Protein AF-0000000074704375 (afdb_homodimer)

Foldseek 3Di:
DPQDDKALDAPPDDAPEEAEEEEDFAPPQCLVLLQVLQCVRSVHFPPPCDDDPWDWGWTWIDHPNGIYIYTYTYAYDPPVPPPVRLVSQPPHQEYEYEGEQLAVVRVVCSPVPDLVVCCVSPVLHAYEYEHEPVVVLVVCVVCCVPDVDPSNVRGHDPVNSVVVCVVSVHPYYFYAYSVVGGRSSVSVRVRVVSSVVSVVVVVVVVVD/DPQDDKALDAPPDDAPEEAEEEEDFAPPQCLVLLQVLQCVRSVHFPPPVDDDPWDWGWTWIDHPNGIYIYTYTYAYDPPVPVPVRLVSQPPHQEYEYEGEQQDVVRVVCSPVPVLVVCCVSPVLHAYEYEHEPVVVLVVCVVCCVPDVDPSNVRGHDPVNSVVVCVVSVHPYYFYAYSVVGGRSSVSVNVRVVSSVVSVVVVVVVVVD

Secondary structure (DSSP, 8-state):
------B---TTS--SEEEEEEEEE-TTSSHHHHHHHHHHHTS--------TTS-EEEEEEEETTEEEEEEEE---S--SSTHHHHTT-TT-SEEEEEEETT-HHHHHHIIIIIIHHHHHH-TTS-EEEEEE-THHHHHHHHHHTTS--TTSTTSPPHHHHHHHHHHTT-SEEEE-BTTTTBSHHHHHHHHHHHHHHHHHHHHHHHH-/------B---TTS--SEEEEEEEEE-TTSSHHHHHHHHHHHTS--------TTS-EEEEEEEETTEEEEEEEE---S--SSTHHHHTT-TT-SEEEEEEETT-HHHHHHIIIIIIHHHHHH-TTS-EEEEEE-THHHHHHHHHHTTS--TTSTTSPPHHHHHHHHHHTT-SEEEE-BTTTTBSHHHHHHHHHHHHHHHHHHHHHHHH-

InterPro domains:
  IPR001806 Small GTPase [PF00071] (20-195)
  IPR001806 Small GTPase [PS51421] (14-208)
  IPR001806 Small GTPase [SM00174] (21-198)
  IPR003578 Small GTPase Rho [PTHR24072] (17-206)
  IPR005225 Small GTP-binding domain [TIGR00231] (18-176)
  IPR027417 P-loop containing nucleoside triphosphate hydrolase [G3DSA:3.40.50.300] (16-200)
  IPR027417 P-loop containing nucleoside triphosphate hydrolase [SSF52540] (18-189)

Structure (mmCIF, N/CA/C/O backbone):
data_AF-0000000074704375-model_v1
#
loop_
_entity.id
_entity.type
_entity.pdbx_description
1 polymer 'Ras-related C3 botulinum toxin substrate 1'
#
loop_
_atom_site.group_PDB
_atom_site.id
_atom_site.type_symbol
_atom_site.label_atom_id
_atom_site.label_alt_id
_atom_site.label_comp_id
_atom_site.label_asym_id
_atom_site.label_entity_id
_atom_site.label_seq_id
_atom_site.pdbx_PDB_ins_code
_atom_site.Cartn_x
_atom_site.Cartn_y
_atom_site.Cartn_z
_atom_site.occupancy
_atom_site.B_iso_or_equiv
_atom_site.auth_seq_id
_atom_site.auth_comp_id
_atom_site.auth_asym_id
_atom_site.auth_atom_id
_atom_site.pdbx_PDB_model_num
ATOM 1 N N . MET A 1 1 ? -14.031 -32.531 11.641 1 20.12 1 MET A N 1
ATOM 2 C CA . MET A 1 1 ? -12.68 -32.094 11.953 1 20.12 1 MET A CA 1
ATOM 3 C C . MET A 1 1 ? -12.398 -30.719 11.352 1 20.12 1 MET A C 1
ATOM 5 O O . MET A 1 1 ? -12.586 -30.516 10.148 1 20.12 1 MET A O 1
ATOM 9 N N . ALA A 1 2 ? -12.516 -29.594 12.188 1 25.62 2 ALA A N 1
ATOM 10 C CA . ALA A 1 2 ? -12.594 -28.203 11.773 1 25.62 2 ALA A CA 1
ATOM 11 C C . ALA A 1 2 ? -11.445 -27.844 10.836 1 25.62 2 ALA A C 1
ATOM 13 O O . ALA A 1 2 ? -10.273 -28.109 11.141 1 25.62 2 ALA A O 1
ATOM 14 N N . ASP A 1 3 ? -11.484 -27.797 9.602 1 30.31 3 ASP A N 1
ATOM 15 C CA . ASP A 1 3 ? -10.508 -27.406 8.586 1 30.31 3 ASP A CA 1
ATOM 16 C C . ASP A 1 3 ? -9.773 -26.125 8.984 1 30.31 3 ASP A C 1
ATOM 18 O O . ASP A 1 3 ? -10.406 -25.109 9.273 1 30.31 3 ASP A O 1
ATOM 22 N N . GLY A 1 4 ? -8.539 -26.234 9.492 1 36.44 4 GLY A N 1
ATOM 23 C CA . GLY A 1 4 ? -7.746 -25.266 10.227 1 36.44 4 GLY A CA 1
ATOM 24 C C . GLY A 1 4 ? -7.57 -23.953 9.469 1 36.44 4 GLY A C 1
ATOM 25 O O . GLY A 1 4 ? -7.297 -23.953 8.266 1 36.44 4 GLY A O 1
ATOM 26 N N . VAL A 1 5 ? -8.188 -23.062 9.852 1 44.31 5 VAL A N 1
ATOM 27 C CA . VAL A 1 5 ? -8.023 -21.719 9.336 1 44.31 5 VAL A CA 1
ATOM 28 C C . VAL A 1 5 ? -6.551 -21.328 9.359 1 44.31 5 VAL A C 1
ATOM 30 O O . VAL A 1 5 ? -5.863 -21.516 10.367 1 44.31 5 VAL A O 1
ATOM 33 N N . PRO A 1 6 ? -6 -21.266 8.086 1 51.53 6 PRO A N 1
ATOM 34 C CA . PRO A 1 6 ? -4.609 -20.812 8.062 1 51.53 6 PRO A CA 1
ATOM 35 C C . PRO A 1 6 ? -4.359 -19.641 9 1 51.53 6 PRO A C 1
ATOM 37 O O . PRO A 1 6 ? -5.164 -18.703 9.039 1 51.53 6 PRO A O 1
ATOM 40 N N . VAL A 1 7 ? -3.559 -19.891 10.031 1 53.28 7 VAL A N 1
ATOM 41 C CA . VAL A 1 7 ? -3.197 -18.828 10.961 1 53.28 7 VAL A CA 1
ATOM 42 C C . VAL A 1 7 ? -1.805 -18.297 10.617 1 53.28 7 VAL A C 1
ATOM 44 O O . VAL A 1 7 ? -0.931 -19.062 10.195 1 53.28 7 VAL A O 1
ATOM 47 N N . ILE A 1 8 ? -1.603 -17.047 10.477 1 54.84 8 ILE A N 1
ATOM 48 C CA . ILE A 1 8 ? -0.296 -16.438 10.266 1 54.84 8 ILE A CA 1
ATOM 49 C C . ILE A 1 8 ? 0.574 -16.641 11.508 1 54.84 8 ILE A C 1
ATOM 51 O O . ILE A 1 8 ? 0.182 -16.281 12.617 1 54.84 8 ILE A O 1
ATOM 55 N N . ALA A 1 9 ? 1.66 -17.547 11.438 1 55 9 ALA A N 1
ATOM 56 C CA . ALA A 1 9 ? 2.525 -17.969 12.531 1 55 9 ALA A CA 1
ATOM 57 C C . ALA A 1 9 ? 3.615 -16.938 12.797 1 55 9 ALA A C 1
ATOM 59 O O . ALA A 1 9 ? 3.957 -16.141 11.914 1 55 9 ALA A O 1
ATOM 60 N N . ASN A 1 10 ? 4.109 -16.844 14.094 1 54.28 10 ASN A N 1
ATOM 61 C CA . ASN A 1 10 ? 5.211 -15.992 14.523 1 54.28 10 ASN A CA 1
ATOM 62 C C . ASN A 1 10 ? 6.523 -16.391 13.852 1 54.28 10 ASN A C 1
ATOM 64 O O . ASN A 1 10 ? 6.742 -17.562 13.547 1 54.28 10 ASN A O 1
ATOM 68 N N . ASN A 1 11 ? 7.348 -15.391 13.406 1 53.53 11 ASN A N 1
ATOM 69 C CA . ASN A 1 11 ? 8.562 -15.539 12.617 1 53.53 11 ASN A CA 1
ATOM 70 C C . ASN A 1 11 ? 9.555 -16.5 13.289 1 53.53 11 ASN A C 1
ATOM 72 O O . ASN A 1 11 ? 10.344 -17.156 12.609 1 53.53 11 ASN A O 1
ATOM 76 N N . ASP A 1 12 ? 9.562 -16.531 14.625 1 51.03 12 ASP A N 1
ATOM 77 C CA . ASP A 1 12 ? 10.594 -17.344 15.266 1 51.03 12 ASP A CA 1
ATOM 78 C C . ASP A 1 12 ? 10.25 -18.828 15.203 1 51.03 12 ASP A C 1
ATOM 80 O O . ASP A 1 12 ? 10.945 -19.656 15.781 1 51.03 12 ASP A O 1
ATOM 84 N N . ALA A 1 13 ? 9.258 -19.109 14.523 1 54.91 13 ALA A N 1
ATOM 85 C CA . ALA A 1 13 ? 8.883 -20.516 14.602 1 54.91 13 ALA A CA 1
ATOM 86 C C . ALA A 1 13 ? 9.664 -21.344 13.586 1 54.91 13 ALA A C 1
ATOM 88 O O . ALA A 1 13 ? 10.055 -20.844 12.531 1 54.91 13 ALA A O 1
ATOM 89 N N . ASP A 1 14 ? 10.211 -22.359 13.93 1 69.31 14 ASP A N 1
ATOM 90 C CA . ASP A 1 14 ? 10.742 -23.375 13.023 1 69.31 14 ASP A CA 1
ATOM 91 C C . ASP A 1 14 ? 9.766 -23.641 11.875 1 69.31 14 ASP A C 1
ATOM 93 O O . ASP A 1 14 ? 8.562 -23.797 12.094 1 69.31 14 ASP A O 1
ATOM 97 N N . PHE A 1 15 ? 10.25 -23.219 10.594 1 77.19 15 PHE A N 1
ATOM 98 C CA . PHE A 1 15 ? 9.344 -23.422 9.469 1 77.19 15 PHE A CA 1
ATOM 99 C C . PHE A 1 15 ? 9.695 -24.703 8.719 1 77.19 15 PHE A C 1
ATOM 101 O O . PHE A 1 15 ? 10.828 -25.172 8.773 1 77.19 15 PHE A O 1
ATOM 108 N N . GLU A 1 16 ? 8.625 -25.297 8.18 1 77.5 16 GLU A N 1
ATOM 109 C CA . GLU A 1 16 ? 8.711 -26.531 7.406 1 77.5 16 GLU A CA 1
ATOM 110 C C . GLU A 1 16 ? 9.484 -26.312 6.109 1 77.5 16 GLU A C 1
ATOM 112 O O . GLU A 1 16 ? 10.344 -27.125 5.75 1 77.5 16 GLU A O 1
ATOM 117 N N . ARG A 1 17 ? 9.117 -25.297 5.371 1 88.81 17 ARG A N 1
ATOM 118 C CA . ARG A 1 17 ? 9.664 -25.031 4.047 1 88.81 17 ARG A CA 1
ATOM 119 C C . ARG A 1 17 ? 9.617 -23.547 3.73 1 88.81 17 ARG A C 1
ATOM 121 O O . ARG A 1 17 ? 8.711 -22.828 4.172 1 88.81 17 ARG A O 1
ATOM 128 N N . LYS A 1 18 ? 10.648 -23.156 3.002 1 91.19 18 LYS A N 1
ATOM 129 C CA . LYS A 1 18 ? 10.695 -21.797 2.471 1 91.19 18 LYS A CA 1
ATOM 130 C C . LYS A 1 18 ? 10.219 -21.766 1.021 1 91.19 18 LYS A C 1
ATOM 132 O O . LYS A 1 18 ? 10.594 -22.625 0.218 1 91.19 18 LYS A O 1
ATOM 137 N N . LEU A 1 19 ? 9.336 -20.875 0.794 1 95.25 19 LEU A N 1
ATOM 138 C CA . LEU A 1 19 ? 8.805 -20.75 -0.559 1 95.25 19 LEU A CA 1
ATOM 139 C C . LEU A 1 19 ? 9.023 -19.344 -1.101 1 95.25 19 LEU A C 1
ATOM 141 O O . LEU A 1 19 ? 8.828 -18.359 -0.381 1 95.25 19 LEU A O 1
ATOM 145 N N . LYS A 1 20 ? 9.453 -19.281 -2.32 1 94.56 20 LYS A N 1
ATOM 146 C CA . LYS A 1 20 ? 9.602 -18.016 -3.02 1 94.56 20 LYS A CA 1
ATOM 147 C C . LYS A 1 20 ? 8.352 -17.688 -3.826 1 94.56 20 LYS A C 1
ATOM 149 O O . LYS A 1 20 ? 7.965 -18.438 -4.719 1 94.56 20 LYS A O 1
ATOM 154 N N . CYS A 1 21 ? 7.727 -16.578 -3.496 1 96 21 CYS A N 1
ATOM 155 C CA . CYS A 1 21 ? 6.531 -16.109 -4.18 1 96 21 CYS A CA 1
ATOM 156 C C . CYS A 1 21 ? 6.793 -14.781 -4.887 1 96 21 CYS A C 1
ATOM 158 O O . CYS A 1 21 ? 7.148 -13.789 -4.242 1 96 21 CYS A O 1
ATOM 160 N N . VAL A 1 22 ? 6.594 -14.75 -6.203 1 95.44 22 VAL A N 1
ATOM 161 C CA . VAL A 1 22 ? 6.832 -13.531 -6.965 1 95.44 22 VAL A CA 1
ATOM 162 C C . VAL A 1 22 ? 5.5 -12.922 -7.402 1 95.44 22 VAL A C 1
ATOM 164 O O . VAL A 1 22 ? 4.676 -13.602 -8.016 1 95.44 22 VAL A O 1
ATOM 167 N N . PHE A 1 23 ? 5.289 -11.688 -7.016 1 95 23 PHE A N 1
ATOM 168 C CA . PHE A 1 23 ? 4.086 -10.953 -7.402 1 95 23 PHE A CA 1
ATOM 169 C C . PHE A 1 23 ? 4.324 -10.156 -8.68 1 95 23 PHE A C 1
ATOM 171 O O . PHE A 1 23 ? 5.258 -9.352 -8.75 1 95 23 PHE A O 1
ATOM 178 N N . LEU A 1 24 ? 3.406 -10.43 -9.664 1 94.88 24 LEU A N 1
ATOM 179 C CA . LEU A 1 24 ? 3.562 -9.859 -10.992 1 94.88 24 LEU A CA 1
ATOM 180 C C . LEU A 1 24 ? 2.25 -9.258 -11.484 1 94.88 24 LEU A C 1
ATOM 182 O O . LEU A 1 24 ? 1.171 -9.703 -11.094 1 94.88 24 LEU A O 1
ATOM 186 N N . GLY A 1 25 ? 2.414 -8.227 -12.391 1 95.25 25 GLY A N 1
ATOM 187 C CA . GLY A 1 25 ? 1.269 -7.543 -12.961 1 95.25 25 GLY A CA 1
ATOM 188 C C . GLY A 1 25 ? 1.562 -6.105 -13.336 1 95.25 25 GLY A C 1
ATOM 189 O O . GLY A 1 25 ? 2.668 -5.609 -13.109 1 95.25 25 GLY A O 1
ATOM 190 N N . ASP A 1 26 ? 0.569 -5.441 -13.852 1 92.06 26 ASP A N 1
ATOM 191 C CA . ASP A 1 26 ? 0.732 -4.059 -14.289 1 92.06 26 ASP A CA 1
ATOM 192 C C . ASP A 1 26 ? 1.05 -3.143 -13.109 1 92.06 26 ASP A C 1
ATOM 194 O O . ASP A 1 26 ? 0.762 -3.48 -11.961 1 92.06 26 ASP A O 1
ATOM 198 N N . SER A 1 27 ? 1.662 -1.992 -13.477 1 85.62 27 SER A N 1
ATOM 199 C CA . SER A 1 27 ? 1.858 -0.951 -12.477 1 85.62 27 SER A CA 1
ATOM 200 C C . SER A 1 27 ? 0.525 -0.438 -11.938 1 85.62 27 SER A C 1
ATOM 202 O O . SER A 1 27 ? -0.466 -0.395 -12.672 1 85.62 27 SER A O 1
ATOM 204 N N . ASN A 1 28 ? 0.502 -0.136 -10.656 1 83.5 28 ASN A N 1
ATOM 205 C CA . ASN A 1 28 ? -0.617 0.54 -10.008 1 83.5 28 ASN A CA 1
ATOM 206 C C . ASN A 1 28 ? -1.784 -0.414 -9.766 1 83.5 28 ASN A C 1
ATOM 208 O O . ASN A 1 28 ? -2.926 0.022 -9.609 1 83.5 28 ASN A O 1
ATOM 212 N N . THR A 1 29 ? -1.516 -1.732 -9.844 1 91.94 29 THR A N 1
ATOM 213 C CA . THR A 1 29 ? -2.578 -2.689 -9.555 1 91.94 29 THR A CA 1
ATOM 214 C C . THR A 1 29 ? -2.703 -2.922 -8.047 1 91.94 29 THR A C 1
ATOM 216 O O . THR A 1 29 ? -3.689 -3.494 -7.586 1 91.94 29 THR A O 1
ATOM 219 N N . GLY A 1 30 ? -1.672 -2.576 -7.305 1 90.62 30 GLY A N 1
ATOM 220 C CA . GLY A 1 30 ? -1.758 -2.699 -5.855 1 90.62 30 GLY A CA 1
ATOM 221 C C . GLY A 1 30 ? -0.859 -3.785 -5.297 1 90.62 30 GLY A C 1
ATOM 222 O O . GLY A 1 30 ? -1.024 -4.203 -4.148 1 90.62 30 GLY A O 1
ATOM 223 N N . LYS A 1 31 ? 0.147 -4.262 -6.023 1 91.19 31 LYS A N 1
ATOM 224 C CA . LYS A 1 31 ? 1.031 -5.336 -5.586 1 91.19 31 LYS A CA 1
ATOM 225 C C . LYS A 1 31 ? 1.782 -4.949 -4.316 1 91.19 31 LYS A C 1
ATOM 227 O O . LYS A 1 31 ? 1.766 -5.688 -3.33 1 91.19 31 LYS A O 1
ATOM 232 N N . THR A 1 32 ? 2.43 -3.787 -4.41 1 87.06 32 THR A N 1
ATOM 233 C CA . THR A 1 32 ? 3.248 -3.35 -3.285 1 87.06 32 THR A CA 1
ATOM 234 C C . THR A 1 32 ? 2.408 -3.246 -2.014 1 87.06 32 THR A C 1
ATOM 236 O O . THR A 1 32 ? 2.812 -3.732 -0.956 1 87.06 32 THR A O 1
ATOM 239 N N . CYS A 1 33 ? 1.231 -2.648 -2.162 1 89.06 33 CYS A N 1
ATOM 240 C CA . CYS A 1 33 ? 0.377 -2.471 -0.994 1 89.06 33 CYS A CA 1
ATOM 241 C C . CYS A 1 33 ? -0.088 -3.816 -0.448 1 89.06 33 CYS A C 1
ATOM 243 O O . CYS A 1 33 ? -0.14 -4.012 0.767 1 89.06 33 CYS A O 1
ATOM 245 N N . LEU A 1 34 ? -0.45 -4.668 -1.313 1 91.06 34 LEU A N 1
ATOM 246 C CA . LEU A 1 34 ? -0.862 -6.008 -0.907 1 91.06 34 LEU A CA 1
ATOM 247 C C . LEU A 1 34 ? 0.251 -6.707 -0.135 1 91.06 34 LEU A C 1
ATOM 249 O O . LEU A 1 34 ? 0.007 -7.285 0.927 1 91.06 34 LEU A O 1
ATOM 253 N N . LEU A 1 35 ? 1.463 -6.637 -0.626 1 88.81 35 LEU A N 1
ATOM 254 C CA . LEU A 1 35 ? 2.605 -7.281 0.01 1 88.81 35 LEU A CA 1
ATOM 255 C C . LEU A 1 35 ? 2.844 -6.715 1.404 1 88.81 35 LEU A C 1
ATOM 257 O O . LEU A 1 35 ? 3.07 -7.465 2.355 1 88.81 35 LEU A O 1
ATOM 261 N N . LEU A 1 36 ? 2.799 -5.434 1.484 1 82.62 36 LEU A N 1
ATOM 262 C CA . LEU A 1 36 ? 2.967 -4.801 2.787 1 82.62 36 LEU A CA 1
ATOM 263 C C . LEU A 1 36 ? 1.871 -5.242 3.752 1 82.62 36 LEU A C 1
ATOM 265 O O . LEU A 1 36 ? 2.139 -5.488 4.93 1 82.62 36 LEU A O 1
ATOM 269 N N . GLN A 1 37 ? 0.664 -5.348 3.232 1 84.62 37 GLN A N 1
ATOM 270 C CA . GLN A 1 37 ? -0.452 -5.797 4.059 1 84.62 37 GLN A CA 1
ATOM 271 C C . GLN A 1 37 ? -0.245 -7.23 4.531 1 84.62 37 GLN A C 1
ATOM 273 O O . GLN A 1 37 ? -0.578 -7.57 5.668 1 84.62 37 GLN A O 1
ATOM 278 N N . LEU A 1 38 ? 0.239 -8.008 3.684 1 83.56 38 LEU A N 1
ATOM 279 C CA . LEU A 1 38 ? 0.51 -9.398 4.031 1 83.56 38 LEU A CA 1
ATOM 280 C C . LEU A 1 38 ? 1.553 -9.484 5.141 1 83.56 38 LEU A C 1
ATOM 282 O O . LEU A 1 38 ? 1.435 -10.32 6.043 1 83.56 38 LEU A O 1
ATOM 286 N N . CYS A 1 39 ? 2.512 -8.68 5.082 1 75.25 39 CYS A N 1
ATOM 287 C CA . CYS A 1 39 ? 3.559 -8.656 6.098 1 75.25 39 CYS A CA 1
ATOM 288 C C . CYS A 1 39 ? 3.01 -8.172 7.434 1 75.25 39 CYS A C 1
ATOM 290 O O . CYS A 1 39 ? 3.383 -8.695 8.484 1 75.25 39 CYS A O 1
ATOM 292 N N . TYR A 1 40 ? 2.221 -7.203 7.266 1 70.94 40 TYR A N 1
ATOM 293 C CA . TYR A 1 40 ? 1.616 -6.652 8.477 1 70.94 40 TYR A CA 1
ATOM 294 C C . TYR A 1 40 ? 0.749 -7.691 9.172 1 70.94 40 TYR A C 1
ATOM 296 O O . TYR A 1 40 ? 0.749 -7.781 10.406 1 70.94 40 TYR A O 1
ATOM 304 N N . SER A 1 41 ? 0.005 -8.359 8.469 1 68.5 41 SER A N 1
ATOM 305 C CA . SER A 1 41 ? -0.935 -9.336 9.023 1 68.5 41 SER A CA 1
ATOM 306 C C . SER A 1 41 ? -0.206 -10.547 9.586 1 68.5 41 SER A C 1
ATOM 308 O O . SER A 1 41 ? -0.744 -11.258 10.438 1 68.5 41 SER A O 1
ATOM 310 N N . SER A 1 42 ? 0.977 -10.898 9.148 1 62.12 42 SER A N 1
ATOM 311 C CA . SER A 1 42 ? 1.712 -12.078 9.578 1 62.12 42 SER A CA 1
ATOM 312 C C . SER A 1 42 ? 2.506 -11.797 10.852 1 62.12 42 SER A C 1
ATOM 314 O O . SER A 1 42 ? 3.086 -12.711 11.438 1 62.12 42 SER A O 1
ATOM 316 N N . ASN A 1 43 ? 2.043 -10.922 11.812 1 52.12 43 ASN A N 1
ATOM 317 C CA . ASN A 1 43 ? 2.564 -10.539 13.117 1 52.12 43 ASN A CA 1
ATOM 318 C C . ASN A 1 43 ? 4.086 -10.609 13.164 1 52.12 43 ASN A C 1
ATOM 320 O O . ASN A 1 43 ? 4.695 -10.43 14.219 1 52.12 43 ASN A O 1
ATOM 324 N N . ASN A 1 44 ? 4.852 -11.297 12.266 1 46.22 44 ASN A N 1
ATOM 325 C CA . ASN A 1 44 ? 6.281 -11.508 12.453 1 46.22 44 ASN A CA 1
ATOM 326 C C . ASN A 1 44 ? 7.102 -10.758 11.406 1 46.22 44 ASN A C 1
ATOM 328 O O . ASN A 1 44 ? 7.586 -11.359 10.445 1 46.22 44 ASN A O 1
ATOM 332 N N . LEU A 1 45 ? 6.863 -9.484 11.5 1 45.75 45 LEU A N 1
ATOM 333 C CA . LEU A 1 45 ? 7.602 -8.734 10.492 1 45.75 45 LEU A CA 1
ATOM 334 C C . LEU A 1 45 ? 9.102 -8.789 10.758 1 45.75 45 LEU A C 1
ATOM 336 O O . LEU A 1 45 ? 9.562 -8.367 11.812 1 45.75 45 LEU A O 1
ATOM 340 N N . SER A 1 46 ? 9.758 -10.055 10.75 1 40.91 46 SER A N 1
ATOM 341 C CA . SER A 1 46 ? 11.203 -9.891 10.719 1 40.91 46 SER A CA 1
ATOM 342 C C . SER A 1 46 ? 11.688 -9.438 9.344 1 40.91 46 SER A C 1
ATOM 344 O O . SER A 1 46 ? 11.211 -9.938 8.32 1 40.91 46 SER A O 1
ATOM 346 N N . ARG A 1 47 ? 11.992 -8.125 9.32 1 40.66 47 ARG A N 1
ATOM 347 C CA . ARG A 1 47 ? 12.555 -7.613 8.07 1 40.66 47 ARG A CA 1
ATOM 348 C C . ARG A 1 47 ? 13.891 -8.273 7.762 1 40.66 47 ARG A C 1
ATOM 350 O O . ARG A 1 47 ? 14.75 -8.391 8.641 1 40.66 47 ARG A O 1
ATOM 357 N N . LYS A 1 48 ? 13.984 -9.383 7.098 1 38.22 48 LYS A N 1
ATOM 358 C CA . LYS A 1 48 ? 15.336 -9.484 6.559 1 38.22 48 LYS A CA 1
ATOM 359 C C . LYS A 1 48 ? 15.68 -8.273 5.691 1 38.22 48 LYS A C 1
ATOM 361 O O . LYS A 1 48 ? 14.898 -7.895 4.816 1 38.22 48 LYS A O 1
ATOM 366 N N . GLN A 1 49 ? 16.312 -7.367 6.363 1 36.56 49 GLN A N 1
ATOM 367 C CA . GLN A 1 49 ? 16.781 -6.207 5.613 1 36.56 49 GLN A CA 1
ATOM 368 C C . GLN A 1 49 ? 17.359 -6.621 4.262 1 36.56 49 GLN A C 1
ATOM 370 O O . GLN A 1 49 ? 18.406 -7.258 4.203 1 36.56 49 GLN A O 1
ATOM 375 N N . VAL A 1 50 ? 16.688 -7.242 3.371 1 34.88 50 VAL A N 1
ATOM 376 C CA . VAL A 1 50 ? 17.422 -7.305 2.109 1 34.88 50 VAL A CA 1
ATOM 377 C C . VAL A 1 50 ? 17.719 -5.891 1.615 1 34.88 50 VAL A C 1
ATOM 379 O O . VAL A 1 50 ? 17.016 -4.941 1.969 1 34.88 50 VAL A O 1
ATOM 382 N N . GLU A 1 51 ? 18.797 -5.598 0.997 1 35.84 51 GLU A N 1
ATOM 383 C CA . GLU A 1 51 ? 19.266 -4.324 0.469 1 35.84 51 GLU A CA 1
ATOM 384 C C . GLU A 1 51 ? 18.109 -3.494 -0.086 1 35.84 51 GLU A C 1
ATOM 386 O O . GLU A 1 51 ? 17.031 -4.023 -0.359 1 35.84 51 GLU A O 1
ATOM 391 N N . SER A 1 52 ? 18.266 -2.186 -0.402 1 38.25 52 SER A N 1
ATOM 392 C CA . SER A 1 52 ? 17.5 -0.996 -0.758 1 38.25 52 SER A CA 1
ATOM 393 C C . SER A 1 52 ? 16.328 -1.346 -1.673 1 38.25 52 SER A C 1
ATOM 395 O O . SER A 1 52 ? 15.266 -0.719 -1.604 1 38.25 52 SER A O 1
ATOM 397 N N . PHE A 1 53 ? 16.594 -1.905 -3.059 1 40.78 53 PHE A N 1
ATOM 398 C CA . PHE A 1 53 ? 15.859 -1.768 -4.312 1 40.78 53 PHE A CA 1
ATOM 399 C C . PHE A 1 53 ? 14.984 -2.99 -4.566 1 40.78 53 PHE A C 1
ATOM 401 O O . PHE A 1 53 ? 14.117 -2.969 -5.438 1 40.78 53 PHE A O 1
ATOM 408 N N . THR A 1 54 ? 15.367 -4.16 -4.066 1 53.06 54 THR A N 1
ATOM 409 C CA . THR A 1 54 ? 14.57 -5.32 -4.457 1 53.06 54 THR A CA 1
ATOM 410 C C . THR A 1 54 ? 13.695 -5.785 -3.303 1 53.06 54 THR A C 1
ATOM 412 O O . THR A 1 54 ? 14.195 -6.105 -2.223 1 53.06 54 THR A O 1
ATOM 415 N N . SER A 1 55 ? 12.477 -5.254 -3.152 1 63.38 55 SER A N 1
ATOM 416 C CA . SER A 1 55 ? 11.633 -5.336 -1.961 1 63.38 55 SER A CA 1
ATOM 417 C C . SER A 1 55 ? 11.039 -6.727 -1.804 1 63.38 55 SER A C 1
ATOM 419 O O . SER A 1 55 ? 10.391 -7.242 -2.723 1 63.38 55 SER A O 1
ATOM 421 N N . ALA A 1 56 ? 11.945 -7.688 -1.092 1 77.94 56 ALA A N 1
ATOM 422 C CA . ALA A 1 56 ? 11.258 -8.906 -0.667 1 77.94 56 ALA A CA 1
ATOM 423 C C . ALA A 1 56 ? 10.789 -8.789 0.782 1 77.94 56 ALA A C 1
ATOM 425 O O . ALA A 1 56 ? 11.43 -8.117 1.597 1 77.94 56 ALA A O 1
ATOM 426 N N . TYR A 1 57 ? 9.703 -9.43 0.972 1 78.44 57 TYR A N 1
ATOM 427 C CA . TYR A 1 57 ? 9.109 -9.469 2.303 1 78.44 57 TYR A CA 1
ATOM 428 C C . TYR A 1 57 ? 8.953 -10.906 2.789 1 78.44 57 TYR A C 1
ATOM 430 O O . TYR A 1 57 ? 8.828 -11.828 1.981 1 78.44 57 TYR A O 1
ATOM 438 N N . LEU A 1 58 ? 9.055 -11.039 4.082 1 79.06 58 LEU A N 1
ATOM 439 C CA . LEU A 1 58 ? 8.867 -12.375 4.648 1 79.06 58 LEU A CA 1
ATOM 440 C C . LEU A 1 58 ? 7.531 -12.469 5.383 1 79.06 58 LEU A C 1
ATOM 442 O O . LEU A 1 58 ? 7.133 -11.531 6.074 1 79.06 58 LEU A O 1
ATOM 446 N N . ALA A 1 59 ? 6.934 -13.625 5.203 1 83.31 59 ALA A N 1
ATOM 447 C CA . ALA A 1 59 ? 5.691 -13.938 5.914 1 83.31 59 ALA A CA 1
ATOM 448 C C . ALA A 1 59 ? 5.641 -15.406 6.305 1 83.31 59 ALA A C 1
ATOM 450 O O . ALA A 1 59 ? 6.066 -16.281 5.543 1 83.31 59 ALA A O 1
ATOM 451 N N . ASN A 1 60 ? 5.129 -15.648 7.504 1 83.75 60 ASN A N 1
ATOM 452 C CA . ASN A 1 60 ? 4.891 -17.016 7.945 1 83.75 60 ASN A CA 1
ATOM 453 C C . ASN A 1 60 ? 3.4 -17.344 7.992 1 83.75 60 ASN A C 1
ATOM 455 O O . ASN A 1 60 ? 2.594 -16.516 8.406 1 83.75 60 ASN A O 1
ATOM 459 N N . ILE A 1 61 ? 3.119 -18.594 7.559 1 86.5 61 ILE A N 1
ATOM 460 C CA . ILE A 1 61 ? 1.717 -19 7.586 1 86.5 61 ILE A CA 1
ATOM 461 C C . ILE A 1 61 ? 1.612 -20.469 7.949 1 86.5 61 ILE A C 1
ATOM 463 O O . ILE A 1 61 ? 2.484 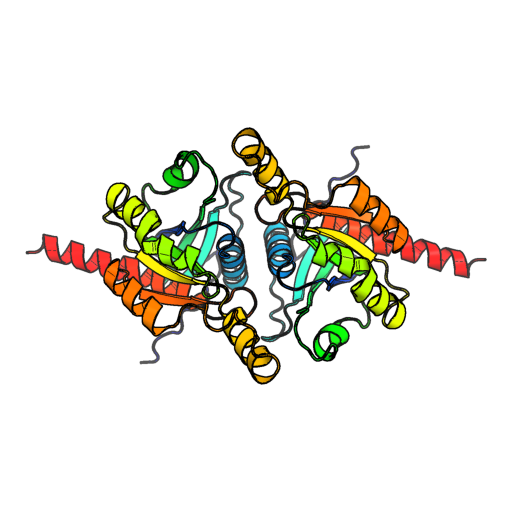-21.266 7.59 1 86.5 61 ILE A O 1
ATOM 467 N N . ASP A 1 62 ? 0.589 -20.734 8.641 1 86.94 62 ASP A N 1
ATOM 468 C CA . ASP A 1 62 ? 0.261 -22.109 8.969 1 86.94 62 ASP A CA 1
ATOM 469 C C . ASP A 1 62 ? -0.763 -22.688 7.992 1 86.94 62 ASP A C 1
ATOM 471 O O . ASP A 1 62 ? -1.863 -22.141 7.855 1 86.94 62 ASP A O 1
ATOM 475 N N . VAL A 1 63 ? -0.325 -23.703 7.301 1 88.88 63 VAL A N 1
ATOM 476 C CA . VAL A 1 63 ? -1.224 -24.422 6.398 1 88.88 63 VAL A CA 1
ATOM 477 C C . VAL A 1 63 ? -1.281 -25.891 6.793 1 88.88 63 VAL A C 1
ATOM 479 O O . VAL A 1 63 ? -0.299 -26.625 6.637 1 88.88 63 VAL A O 1
ATOM 482 N N . ASN A 1 64 ? -2.52 -26.328 7.254 1 87.69 64 ASN A N 1
ATOM 483 C CA . ASN A 1 64 ? -2.732 -27.719 7.656 1 87.69 64 ASN A CA 1
ATOM 484 C C . ASN A 1 64 ? -1.71 -28.156 8.695 1 87.69 64 ASN A C 1
ATOM 486 O O . ASN A 1 64 ? -1.104 -29.219 8.562 1 87.69 64 ASN A O 1
ATOM 490 N N . GLY A 1 65 ? -1.328 -27.266 9.625 1 85.94 65 GLY A N 1
ATOM 491 C CA . GLY A 1 65 ? -0.482 -27.594 10.758 1 85.94 65 GLY A CA 1
ATOM 492 C C . GLY A 1 65 ? 0.999 -27.438 10.469 1 85.94 65 GLY A C 1
ATOM 493 O O . GLY A 1 65 ? 1.839 -27.703 11.328 1 85.94 65 GLY A O 1
ATOM 494 N N . LYS A 1 66 ? 1.266 -27.109 9.297 1 90 66 LYS A N 1
ATOM 495 C CA . LYS A 1 66 ? 2.658 -26.891 8.906 1 90 66 LYS A CA 1
ATOM 496 C C . LYS A 1 66 ? 2.941 -25.422 8.664 1 90 66 LYS A C 1
ATOM 498 O O . LYS A 1 66 ? 2.141 -24.719 8.039 1 90 66 LYS A O 1
ATOM 503 N N . ILE A 1 67 ? 4.125 -24.984 9.148 1 87.88 67 ILE A N 1
ATOM 504 C CA . ILE A 1 67 ? 4.484 -23.578 9.008 1 87.88 67 ILE A CA 1
ATOM 505 C C . ILE A 1 67 ? 5.363 -23.375 7.773 1 87.88 67 ILE A C 1
ATOM 507 O O . ILE A 1 67 ? 6.367 -24.078 7.605 1 87.88 67 ILE A O 1
ATOM 511 N N . TYR A 1 68 ? 4.934 -22.516 6.984 1 90.75 68 TYR A N 1
ATOM 512 C CA . TYR A 1 68 ? 5.695 -22.156 5.793 1 90.75 68 TYR A CA 1
ATOM 513 C C . TYR A 1 68 ? 6.195 -20.719 5.879 1 90.75 68 TYR A C 1
ATOM 515 O O . TYR A 1 68 ? 5.465 -19.828 6.316 1 90.75 68 TYR A O 1
ATOM 523 N N . GLN A 1 69 ? 7.43 -20.5 5.539 1 88.62 69 GLN A N 1
ATOM 524 C CA . GLN A 1 69 ? 7.961 -19.141 5.391 1 88.62 69 GLN A CA 1
ATOM 525 C C . GLN A 1 69 ? 7.949 -18.703 3.928 1 88.62 69 GLN A C 1
ATOM 527 O O . GLN A 1 69 ? 8.547 -19.375 3.074 1 88.62 69 GLN A O 1
ATOM 532 N N . LEU A 1 70 ? 7.277 -17.6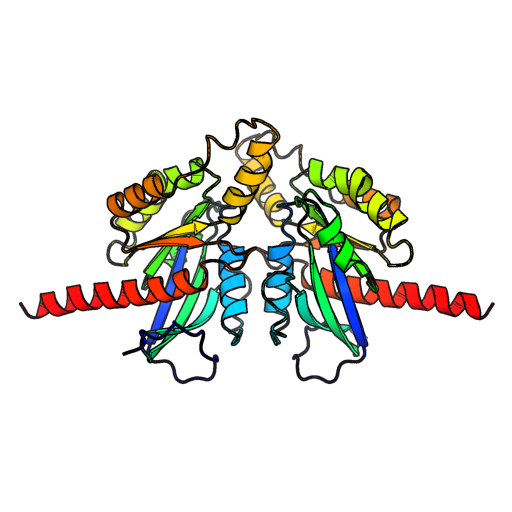72 3.734 1 90.5 70 LEU A N 1
ATOM 533 C CA . LEU A 1 70 ? 7.172 -17.172 2.369 1 90.5 70 LEU A CA 1
ATOM 534 C C . LEU A 1 70 ? 8.062 -15.953 2.168 1 90.5 70 LEU A C 1
ATOM 536 O O . LEU A 1 70 ? 8.062 -15.039 2.994 1 90.5 70 LEU A O 1
ATOM 540 N N . GLU A 1 71 ? 8.859 -16.031 1.187 1 89.5 71 GLU A N 1
ATOM 541 C CA . GLU A 1 71 ? 9.562 -14.867 0.68 1 89.5 71 GLU A CA 1
ATOM 542 C C . GLU A 1 71 ? 8.797 -14.203 -0.458 1 89.5 71 GLU A C 1
ATOM 544 O O . GLU A 1 71 ? 8.695 -14.766 -1.553 1 89.5 71 GLU A O 1
ATOM 549 N N . LEU A 1 72 ? 8.305 -13.047 -0.164 1 90.81 72 LEU A N 1
ATOM 550 C CA . LEU A 1 72 ? 7.414 -12.352 -1.088 1 90.81 72 LEU A CA 1
ATOM 551 C C . LEU A 1 72 ? 8.164 -11.289 -1.876 1 90.81 72 LEU A C 1
ATOM 553 O O . LEU A 1 72 ? 8.633 -10.297 -1.304 1 90.81 72 LEU A O 1
ATOM 557 N N . TRP A 1 73 ? 8.211 -11.508 -3.213 1 89.88 73 TRP A N 1
ATOM 558 C CA . TRP A 1 73 ? 8.984 -10.609 -4.07 1 89.88 73 TRP A CA 1
ATOM 559 C C . TRP A 1 73 ? 8.055 -9.688 -4.859 1 89.88 73 TRP A C 1
ATOM 561 O O . TRP A 1 73 ? 7.113 -10.148 -5.504 1 89.88 73 TRP A O 1
ATOM 571 N N . ASP A 1 74 ? 8.391 -8.445 -4.746 1 89.44 74 ASP A N 1
ATOM 572 C CA . ASP A 1 74 ? 7.664 -7.434 -5.512 1 89.44 74 ASP A CA 1
ATOM 573 C C . ASP A 1 74 ? 8.328 -7.188 -6.863 1 89.44 74 ASP A C 1
ATOM 575 O O . ASP A 1 74 ? 9.539 -7.352 -7.004 1 89.44 74 ASP A O 1
ATOM 579 N N . THR A 1 75 ? 7.496 -6.883 -7.891 1 87.94 75 THR A N 1
ATOM 580 C CA . THR A 1 75 ? 8.055 -6.539 -9.195 1 87.94 75 THR A CA 1
ATOM 581 C C . THR A 1 75 ? 7.48 -5.219 -9.695 1 87.94 75 THR A C 1
ATOM 583 O O . THR A 1 75 ? 6.328 -4.887 -9.406 1 87.94 75 THR A O 1
ATOM 586 N N . GLU A 1 76 ? 8.367 -4.387 -10.312 1 78.25 76 GLU A N 1
ATOM 587 C CA . GLU A 1 76 ? 7.918 -3.164 -10.969 1 78.25 76 GLU A CA 1
ATOM 588 C C . GLU A 1 76 ? 7.625 -3.406 -12.445 1 78.25 76 GLU A C 1
ATOM 590 O O . GLU A 1 76 ? 8.406 -4.066 -13.133 1 78.25 76 GLU A O 1
ATOM 595 N N . SER A 1 77 ? 6.379 -3.162 -12.867 1 63.38 77 SER A N 1
ATOM 596 C CA . SER A 1 77 ? 5.988 -3.443 -14.242 1 63.38 77 SER A CA 1
ATOM 597 C C . SER A 1 77 ? 6.691 -2.51 -15.219 1 63.38 77 SER A C 1
ATOM 599 O O . SER A 1 77 ? 6.891 -2.857 -16.391 1 63.38 77 SER A O 1
ATOM 601 N N . GLN A 1 78 ? 6.723 -1.199 -14.977 1 58.94 78 GLN A N 1
ATOM 602 C CA . GLN A 1 78 ? 7.043 -0.168 -15.953 1 58.94 78 GLN A CA 1
ATOM 603 C C . GLN A 1 78 ? 8.523 -0.195 -16.312 1 58.94 78 GLN A C 1
ATOM 605 O O . GLN A 1 78 ? 8.953 0.478 -17.25 1 58.94 78 GLN A O 1
ATOM 610 N N . ARG A 1 79 ? 9.266 -0.897 -15.5 1 50.25 79 ARG A N 1
ATOM 611 C CA . ARG A 1 79 ? 10.633 -0.654 -15.969 1 50.25 79 ARG A CA 1
ATOM 612 C C . ARG A 1 79 ? 10.875 -1.325 -17.312 1 50.25 79 ARG A C 1
ATOM 614 O O . ARG A 1 79 ? 10.406 -2.441 -17.547 1 50.25 79 ARG A O 1
ATOM 621 N N . GLU A 1 80 ? 10.969 -0.372 -18.312 1 47.22 80 GLU A N 1
ATOM 622 C CA . GLU A 1 80 ? 11.219 -0.729 -19.719 1 47.22 80 GLU A CA 1
ATOM 623 C C . GLU A 1 80 ? 11.953 -2.062 -19.812 1 47.22 80 GLU A C 1
ATOM 625 O O . GLU A 1 80 ? 11.695 -2.85 -20.734 1 47.22 80 GLU A O 1
ATOM 630 N N . LYS A 1 81 ? 13.102 -1.985 -19.156 1 49.84 81 LYS A N 1
ATOM 631 C CA . LYS A 1 81 ? 13.875 -3.174 -19.5 1 49.84 81 LYS A CA 1
ATOM 632 C C . LYS A 1 81 ? 13.477 -4.363 -18.625 1 49.84 81 LYS A C 1
ATOM 634 O O . LYS A 1 81 ? 13.602 -4.309 -17.406 1 49.84 81 LYS A O 1
ATOM 639 N N . GLY A 1 82 ? 12.25 -5.086 -19.031 1 57.59 82 GLY A N 1
ATOM 640 C CA . GLY A 1 82 ? 11.883 -6.426 -18.609 1 57.59 82 GLY A CA 1
ATOM 641 C C . GLY A 1 82 ? 12.961 -7.117 -17.797 1 57.59 82 GLY A C 1
ATOM 642 O O . GLY A 1 82 ? 12.664 -7.98 -16.969 1 57.59 82 GLY A O 1
ATOM 643 N N . THR A 1 83 ? 14.031 -6.469 -17.797 1 65.94 83 THR A N 1
ATOM 644 C CA . THR A 1 83 ? 15.203 -7.184 -17.297 1 65.94 83 THR A CA 1
ATOM 645 C C . THR A 1 83 ? 15.219 -7.188 -15.766 1 65.94 83 THR A C 1
ATOM 647 O O . THR A 1 83 ? 15.461 -8.227 -15.148 1 65.94 83 THR A O 1
ATOM 650 N N . SER A 1 84 ? 14.812 -6.051 -15.133 1 76.06 84 SER A N 1
ATOM 651 C CA . SER A 1 84 ? 14.922 -6.012 -13.68 1 76.06 84 SER A CA 1
ATOM 652 C C . SER A 1 84 ? 13.906 -6.934 -13.023 1 76.06 84 SER A C 1
ATOM 654 O O . SER A 1 84 ? 14.219 -7.629 -12.055 1 76.06 84 SER A O 1
ATOM 656 N N . ARG A 1 85 ? 12.773 -7.012 -13.586 1 84.5 85 ARG A N 1
ATOM 657 C CA . ARG A 1 85 ? 11.727 -7.863 -13.031 1 84.5 85 ARG A CA 1
ATOM 658 C C . ARG A 1 85 ? 12.039 -9.336 -13.258 1 84.5 85 ARG A C 1
ATOM 660 O O . ARG A 1 85 ? 11.852 -10.164 -12.367 1 84.5 85 ARG A O 1
ATOM 667 N N . GLN A 1 86 ? 12.609 -9.617 -14.43 1 88.75 86 GLN A N 1
ATOM 668 C CA . GLN A 1 86 ? 12.859 -11 -14.805 1 88.75 86 GLN A CA 1
ATOM 669 C C . GLN A 1 86 ? 13.977 -11.609 -13.969 1 88.75 86 GLN A C 1
ATOM 671 O O . GLN A 1 86 ? 14.086 -12.836 -13.859 1 88.75 86 GLN A O 1
ATOM 676 N N . THR A 1 87 ? 14.766 -10.719 -13.406 1 87.44 87 THR A N 1
ATOM 677 C CA . THR A 1 87 ? 15.852 -11.188 -12.555 1 87.44 87 THR A CA 1
ATOM 678 C C . THR A 1 87 ? 15.305 -11.836 -11.289 1 87.44 87 THR A C 1
ATOM 680 O O . THR A 1 87 ? 16.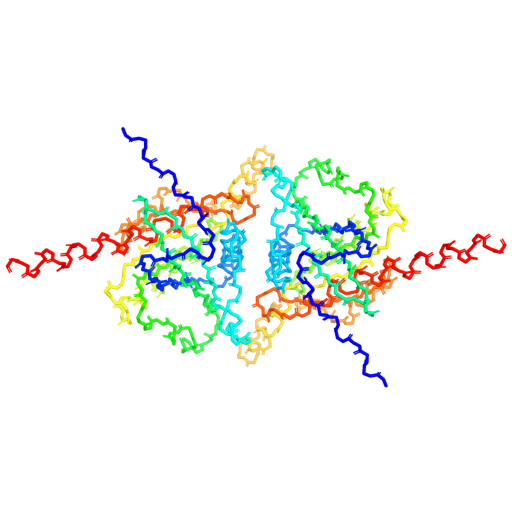016 -12.562 -10.594 1 87.44 87 THR A O 1
ATOM 683 N N . LYS A 1 88 ? 14.023 -11.727 -11.039 1 88.12 88 LYS A N 1
ATOM 684 C CA . LYS A 1 88 ? 13.414 -12.266 -9.828 1 88.12 88 LYS A CA 1
ATOM 685 C C . LYS A 1 88 ? 12.734 -13.602 -10.094 1 88.12 88 LYS A C 1
ATOM 687 O O . LYS A 1 88 ? 12.289 -14.273 -9.164 1 88.12 88 LYS A O 1
ATOM 692 N N . TYR A 1 89 ? 12.75 -14.078 -11.289 1 93.19 89 TYR A N 1
ATOM 693 C CA . TYR A 1 89 ? 11.953 -15.234 -11.672 1 93.19 89 TYR A CA 1
ATOM 694 C C . TYR A 1 89 ? 12.633 -16.531 -11.258 1 93.19 89 TYR A C 1
ATOM 696 O O . TYR A 1 89 ? 11.977 -17.469 -10.805 1 93.19 89 TYR A O 1
ATOM 704 N N . PRO A 1 90 ? 13.93 -16.594 -11.375 1 93.38 90 PRO A N 1
ATOM 705 C CA . PRO A 1 90 ? 14.57 -17.875 -11.102 1 93.38 90 PRO A CA 1
ATOM 706 C C . PRO A 1 90 ? 14.219 -18.438 -9.719 1 93.38 90 PRO A C 1
ATOM 708 O O . PRO A 1 90 ? 14.172 -17.672 -8.742 1 93.38 90 PRO A O 1
ATOM 711 N N . GLU A 1 91 ? 13.898 -19.703 -9.648 1 94.5 91 GLU A N 1
ATOM 712 C CA . GLU A 1 91 ? 13.648 -20.484 -8.445 1 94.5 91 GLU A CA 1
ATOM 713 C C . GLU A 1 91 ? 12.328 -20.078 -7.789 1 94.5 91 GLU A C 1
ATOM 715 O O . GLU A 1 91 ? 12.156 -20.25 -6.578 1 94.5 91 GLU A O 1
ATOM 720 N N . THR A 1 92 ? 11.484 -19.547 -8.555 1 96.69 92 THR A N 1
ATOM 721 C CA . THR A 1 92 ? 10.172 -19.172 -8.031 1 96.69 92 THR A CA 1
ATOM 722 C C . THR A 1 92 ? 9.305 -20.422 -7.836 1 96.69 92 THR A C 1
ATOM 724 O O . THR A 1 92 ? 9.211 -21.266 -8.727 1 96.69 92 THR A O 1
ATOM 727 N N . ASP A 1 93 ? 8.727 -20.484 -6.648 1 97.38 93 ASP A N 1
ATOM 728 C CA . ASP A 1 93 ? 7.852 -21.609 -6.359 1 97.38 93 ASP A CA 1
ATOM 729 C C . ASP A 1 93 ? 6.43 -21.359 -6.859 1 97.38 93 ASP A C 1
ATOM 731 O O . ASP A 1 93 ? 5.711 -22.281 -7.211 1 97.38 93 ASP A O 1
ATOM 735 N N . VAL A 1 94 ? 6.082 -20.094 -6.812 1 98.19 94 VAL A N 1
ATOM 736 C CA . VAL A 1 94 ? 4.738 -19.75 -7.266 1 98.19 94 VAL A CA 1
ATOM 737 C C . VAL A 1 94 ? 4.699 -18.297 -7.703 1 98.19 94 VAL A C 1
ATOM 739 O O . VAL A 1 94 ? 5.324 -17.438 -7.074 1 98.19 94 VAL A O 1
ATOM 742 N N . PHE A 1 95 ? 3.986 -18.016 -8.805 1 98.06 95 PHE A N 1
ATOM 743 C CA . PHE A 1 95 ? 3.74 -16.656 -9.266 1 98.06 95 PHE A CA 1
ATOM 744 C C . PHE A 1 95 ? 2.344 -16.188 -8.875 1 98.06 95 PHE A C 1
ATOM 746 O O . PHE A 1 95 ? 1.359 -16.891 -9.117 1 98.06 95 PHE A O 1
ATOM 753 N N . CYS A 1 96 ? 2.301 -15.078 -8.227 1 98.06 96 CYS A N 1
ATOM 754 C CA . CYS A 1 96 ? 1.044 -14.391 -7.949 1 98.06 96 CYS A CA 1
ATOM 755 C C . CYS A 1 96 ? 0.778 -13.305 -8.984 1 98.06 96 CYS A C 1
ATOM 757 O O . CYS A 1 96 ? 1.316 -12.203 -8.883 1 98.06 96 CYS A O 1
ATOM 759 N N . LEU A 1 97 ? 0 -13.641 -9.922 1 98.25 97 LEU A N 1
ATOM 760 C CA . LEU A 1 97 ? -0.305 -12.727 -11.016 1 98.25 97 LEU A CA 1
ATOM 761 C C . LEU A 1 97 ? -1.481 -11.82 -10.656 1 98.25 97 LEU A C 1
ATOM 763 O O . LEU A 1 97 ? -2.602 -12.305 -10.469 1 98.25 97 LEU A O 1
ATOM 767 N N . CYS A 1 98 ? -1.217 -10.523 -10.672 1 98.12 98 CYS A N 1
ATOM 768 C CA . CYS A 1 98 ? -2.193 -9.594 -10.109 1 98.12 98 CYS A CA 1
ATOM 769 C C . CYS A 1 98 ? -2.777 -8.703 -11.195 1 98.12 98 CYS A C 1
ATOM 771 O O . CYS A 1 98 ? -2.076 -8.312 -12.133 1 98.12 98 CYS A O 1
ATOM 773 N N . PHE A 1 99 ? -4.047 -8.367 -11.078 1 97.75 99 PHE A N 1
ATOM 774 C CA . PHE A 1 99 ? -4.738 -7.297 -11.789 1 97.75 99 PHE A CA 1
ATOM 775 C C . PHE A 1 99 ? -5.688 -6.559 -10.852 1 97.75 99 PHE A C 1
ATOM 777 O O . PHE A 1 99 ? -6.016 -7.051 -9.773 1 97.75 99 PHE A O 1
ATOM 784 N N . SER A 1 100 ? -6.02 -5.359 -11.211 1 95.56 100 SER A N 1
ATOM 785 C CA . SER A 1 100 ? -7.023 -4.625 -10.445 1 95.56 100 SER A CA 1
ATOM 786 C C . SER A 1 100 ? -8.43 -4.891 -10.977 1 95.56 100 SER A C 1
ATOM 788 O O . SER A 1 100 ? -8.672 -4.77 -12.18 1 95.56 100 SER A O 1
ATOM 790 N N . VAL A 1 101 ? -9.344 -5.156 -10.109 1 96.5 101 VAL A N 1
ATOM 791 C CA . VAL A 1 101 ? -10.711 -5.48 -10.516 1 96.5 101 VAL A CA 1
ATOM 792 C C . VAL A 1 101 ? -11.352 -4.266 -11.18 1 96.5 101 VAL A C 1
ATOM 794 O O . VAL A 1 101 ? -12.344 -4.398 -11.906 1 96.5 101 VAL A O 1
ATOM 797 N N . ALA A 1 102 ? -10.797 -3.086 -10.977 1 92.44 102 ALA A N 1
ATOM 798 C CA . ALA A 1 102 ? -11.359 -1.856 -11.523 1 92.44 102 ALA A CA 1
ATOM 799 C C . ALA A 1 102 ? -10.57 -1.38 -12.734 1 92.44 102 ALA A C 1
ATOM 801 O O . ALA A 1 102 ? -10.727 -0.238 -13.172 1 92.44 102 ALA A O 1
ATOM 802 N N . ASP A 1 103 ? -9.695 -2.209 -13.266 1 93.25 103 ASP A N 1
ATOM 803 C CA . ASP A 1 103 ? -8.844 -1.833 -14.391 1 93.25 103 ASP A CA 1
ATOM 804 C C . ASP A 1 103 ? -8.859 -2.912 -15.469 1 93.25 103 ASP A C 1
ATOM 806 O O . ASP A 1 103 ? -8.055 -3.848 -15.43 1 93.25 103 ASP A O 1
ATOM 810 N N . MET A 1 104 ? -9.633 -2.68 -16.469 1 95.5 104 MET A N 1
ATOM 811 C CA . MET A 1 104 ? -9.828 -3.66 -17.531 1 95.5 104 MET A CA 1
ATOM 812 C C . MET A 1 104 ? -8.539 -3.893 -18.312 1 95.5 104 MET A C 1
ATOM 814 O O . MET A 1 104 ? -8.289 -5 -18.781 1 95.5 104 MET A O 1
ATOM 818 N N . GLU A 1 105 ? -7.754 -2.896 -18.406 1 94.44 105 GLU A N 1
ATOM 819 C CA . GLU A 1 105 ? -6.492 -3.051 -19.125 1 94.44 105 GLU A CA 1
ATOM 820 C C . GLU A 1 105 ? -5.551 -3.996 -18.375 1 94.44 105 GLU A C 1
ATOM 822 O O . GLU A 1 105 ? -4.922 -4.859 -19 1 94.44 105 GLU A O 1
ATOM 827 N N . SER A 1 106 ? -5.445 -3.82 -17.109 1 95.62 106 SER A N 1
ATOM 828 C CA . SER A 1 106 ? -4.609 -4.727 -16.312 1 95.62 106 SER A CA 1
ATOM 829 C C . SER A 1 106 ? -5.121 -6.16 -16.406 1 95.62 106 SER A C 1
ATOM 831 O O . SER A 1 106 ? -4.336 -7.109 -16.375 1 95.62 106 SER A O 1
ATOM 833 N N . PHE A 1 107 ? -6.422 -6.273 -16.578 1 98.06 107 PHE A N 1
ATOM 834 C CA . PHE A 1 107 ? -7.047 -7.582 -16.703 1 98.06 107 PHE A CA 1
ATOM 835 C C . PHE A 1 107 ? -6.703 -8.227 -18.031 1 98.06 107 PHE A C 1
ATOM 837 O O . PHE A 1 107 ? -6.301 -9.391 -18.094 1 98.06 107 PHE A O 1
ATOM 844 N N . ARG A 1 108 ? -6.797 -7.488 -19 1 97.62 108 ARG A N 1
ATOM 845 C CA . ARG A 1 108 ? -6.469 -8 -20.328 1 97.62 108 ARG A CA 1
ATOM 846 C C . ARG A 1 108 ? -4.992 -8.375 -20.422 1 97.62 108 ARG A C 1
ATOM 848 O O . ARG A 1 108 ? -4.637 -9.367 -21.062 1 97.62 108 ARG A O 1
ATOM 855 N N . ASN A 1 109 ? -4.152 -7.688 -19.797 1 96.88 109 ASN A N 1
ATOM 856 C CA . ASN A 1 109 ? -2.711 -7.895 -19.844 1 96.88 109 ASN A CA 1
ATOM 857 C C . ASN A 1 109 ? -2.307 -9.18 -19.125 1 96.88 109 ASN A C 1
ATOM 859 O O . ASN A 1 109 ? -1.191 -9.672 -19.312 1 96.88 109 ASN A O 1
ATOM 863 N N . VAL A 1 110 ? -3.191 -9.68 -18.297 1 98.06 110 VAL A N 1
ATOM 864 C CA . VAL A 1 110 ? -2.924 -10.953 -17.641 1 98.06 110 VAL A CA 1
ATOM 865 C C . VAL A 1 110 ? -2.574 -12.008 -18.688 1 98.06 110 VAL A C 1
ATOM 867 O O . VAL A 1 110 ? -1.547 -12.68 -18.594 1 98.06 110 VAL A O 1
ATOM 870 N N . GLU A 1 111 ? -3.357 -12.062 -19.625 1 98.06 111 GLU A N 1
ATOM 871 C CA . GLU A 1 111 ? -3.137 -13.039 -20.688 1 98.06 111 GLU A CA 1
ATOM 872 C C . GLU A 1 111 ? -2.162 -12.516 -21.734 1 98.06 111 GLU A C 1
ATOM 874 O O . GLU A 1 111 ? -1.222 -13.211 -22.125 1 98.06 111 GLU A O 1
ATOM 879 N N . ARG A 1 112 ? -2.35 -11.281 -22.109 1 96.69 112 ARG A N 1
ATOM 880 C CA . ARG A 1 112 ? -1.665 -10.719 -23.266 1 96.69 112 ARG A CA 1
ATOM 881 C C . ARG A 1 112 ? -0.184 -10.492 -22.984 1 96.69 112 ARG A C 1
ATOM 883 O O . ARG A 1 112 ? 0.654 -10.602 -23.875 1 96.69 112 ARG A O 1
ATOM 890 N N . LYS A 1 113 ? 0.16 -10.227 -21.812 1 95.25 113 LYS A N 1
ATOM 891 C CA . LYS A 1 113 ? 1.517 -9.812 -21.469 1 95.25 113 LYS A CA 1
ATOM 892 C C . LYS A 1 113 ? 2.152 -10.766 -20.453 1 95.25 113 LYS A C 1
ATOM 894 O O . LYS A 1 113 ? 3.135 -11.438 -20.766 1 95.25 113 LYS A O 1
ATOM 899 N N . TRP A 1 114 ? 1.504 -10.93 -19.391 1 96.62 114 TRP A N 1
ATOM 900 C CA . TRP A 1 114 ? 2.174 -11.531 -18.25 1 96.62 114 TRP A CA 1
ATOM 901 C C . TRP A 1 114 ? 2.199 -13.055 -18.359 1 96.62 114 TRP A C 1
ATOM 903 O O . TRP A 1 114 ? 3.229 -13.68 -18.125 1 96.62 114 TRP A O 1
ATOM 913 N N . HIS A 1 115 ? 1.07 -13.625 -18.75 1 97.88 115 HIS A N 1
ATOM 914 C CA . HIS A 1 115 ? 1.043 -15.07 -18.906 1 97.88 115 HIS A CA 1
ATOM 915 C C . HIS A 1 115 ? 2.006 -15.523 -20 1 97.88 115 HIS A C 1
ATOM 917 O O . HIS A 1 115 ? 2.664 -16.562 -19.859 1 97.88 115 HIS A O 1
ATOM 923 N N . LYS A 1 116 ? 2.08 -14.781 -21.062 1 96.69 116 LYS A N 1
ATOM 924 C CA . LYS A 1 116 ? 3.012 -15.102 -22.141 1 96.69 116 LYS A CA 1
ATOM 925 C C . LYS A 1 116 ? 4.453 -15.086 -21.641 1 96.69 116 LYS A C 1
ATOM 927 O O . LYS A 1 116 ? 5.234 -15.984 -21.953 1 96.69 116 LYS A O 1
ATOM 932 N N . GLU A 1 117 ? 4.754 -14.078 -20.844 1 94.94 117 GLU A N 1
ATOM 933 C CA . GLU A 1 117 ? 6.098 -13.961 -20.281 1 94.94 117 GLU A CA 1
ATOM 934 C C . GLU A 1 117 ? 6.422 -15.133 -19.359 1 94.94 117 GLU A C 1
ATOM 936 O O . GLU A 1 117 ? 7.504 -15.711 -19.438 1 94.94 117 GLU A O 1
ATOM 941 N N . LEU A 1 118 ? 5.453 -15.547 -18.594 1 96.56 118 LEU A N 1
ATOM 942 C CA . LEU A 1 118 ? 5.672 -16.625 -17.641 1 96.56 118 LEU A CA 1
ATOM 943 C C . LEU A 1 118 ? 5.781 -17.969 -18.359 1 96.56 118 LEU A C 1
ATOM 945 O O . LEU A 1 118 ? 6.566 -18.828 -17.953 1 96.56 118 LEU A O 1
ATOM 949 N N . LYS A 1 119 ? 5.027 -18.125 -19.359 1 96.38 119 LYS A N 1
ATOM 950 C CA . LYS A 1 119 ? 5.09 -19.344 -20.156 1 96.38 119 LYS A CA 1
ATOM 951 C C . LYS A 1 119 ? 6.469 -19.516 -20.797 1 96.38 119 LYS A C 1
ATOM 953 O O . LYS A 1 119 ? 6.965 -20.641 -20.922 1 96.38 119 LYS A O 1
ATOM 958 N N . GLN A 1 120 ? 7.055 -18.422 -21.109 1 95.81 120 GLN A N 1
ATOM 959 C CA . GLN A 1 120 ? 8.352 -18.438 -21.781 1 95.81 120 GLN A CA 1
ATOM 960 C C . GLN A 1 120 ? 9.484 -18.594 -20.781 1 95.81 120 GLN A C 1
ATOM 962 O O . GLN A 1 120 ? 10.43 -19.344 -21 1 95.81 120 GLN A O 1
ATOM 967 N N . LEU A 1 121 ? 9.414 -17.906 -19.641 1 95 121 LEU A N 1
ATOM 968 C CA . LEU A 1 121 ? 10.578 -17.734 -18.781 1 95 121 LEU A CA 1
ATOM 969 C C . LEU A 1 121 ? 10.484 -18.656 -17.562 1 95 121 LEU A C 1
ATOM 971 O O . LEU A 1 121 ? 11.5 -18.984 -16.953 1 95 121 LEU A O 1
ATOM 975 N N . ALA A 1 122 ? 9.219 -19.078 -17.188 1 95.31 122 ALA A N 1
ATOM 976 C CA . ALA A 1 122 ? 9.031 -19.906 -15.992 1 95.31 122 ALA A CA 1
ATOM 977 C C . ALA A 1 122 ? 7.801 -20.797 -16.125 1 95.31 122 ALA A C 1
ATOM 979 O O . ALA A 1 122 ? 6.875 -20.719 -15.32 1 95.31 122 ALA A O 1
ATOM 980 N N . PRO A 1 123 ? 7.832 -21.719 -17.031 1 93.44 123 PRO A N 1
ATOM 981 C CA . PRO A 1 123 ? 6.652 -22.516 -17.359 1 93.44 123 PRO A CA 1
ATOM 982 C C . PRO A 1 123 ? 6.301 -23.531 -16.281 1 93.44 123 PRO A C 1
ATOM 984 O O . PRO A 1 123 ? 5.168 -24.016 -16.219 1 93.44 123 PRO A O 1
ATOM 987 N N . LYS A 1 124 ? 7.129 -23.844 -15.367 1 93.75 124 LYS A N 1
ATOM 988 C CA . LYS A 1 124 ? 6.918 -24.922 -14.422 1 93.75 124 LYS A CA 1
ATOM 989 C C . LYS A 1 124 ? 6.246 -24.422 -13.148 1 93.75 124 LYS A C 1
ATOM 991 O O . LYS A 1 124 ? 5.555 -25.172 -12.461 1 93.75 124 LYS A O 1
ATOM 996 N N . ALA A 1 125 ? 6.504 -23.219 -12.828 1 96.19 125 ALA A N 1
ATOM 997 C CA . ALA A 1 125 ? 5.969 -22.672 -11.578 1 96.19 125 ALA A CA 1
ATOM 998 C C . ALA A 1 125 ? 4.469 -22.422 -11.688 1 96.19 125 ALA A C 1
ATOM 1000 O O . ALA A 1 125 ? 4 -21.875 -12.688 1 96.19 125 ALA A O 1
ATOM 1001 N N . PRO A 1 126 ? 3.734 -22.828 -10.695 1 97.88 126 PRO A N 1
ATOM 1002 C CA . PRO A 1 126 ? 2.291 -22.594 -10.719 1 97.88 126 PRO A CA 1
ATOM 1003 C C . PRO A 1 126 ? 1.943 -21.109 -10.594 1 97.88 126 PRO A C 1
ATOM 1005 O O . PRO A 1 126 ? 2.766 -20.312 -10.125 1 97.88 126 PRO A O 1
ATOM 1008 N N . ILE A 1 127 ? 0.732 -20.797 -11.055 1 98.25 127 ILE A N 1
ATOM 1009 C CA . ILE A 1 127 ? 0.245 -19.422 -11.039 1 98.25 127 ILE A CA 1
ATOM 1010 C C . ILE A 1 127 ? -1.012 -19.328 -10.18 1 98.25 127 ILE A C 1
ATOM 1012 O O . ILE A 1 127 ? -1.887 -20.188 -10.25 1 98.25 127 ILE A O 1
ATOM 1016 N N . VAL A 1 128 ? -1.051 -18.391 -9.305 1 98.5 128 VAL A N 1
ATOM 1017 C CA . VAL A 1 128 ? -2.27 -17.953 -8.625 1 98.5 128 VAL A CA 1
ATOM 1018 C C . VAL A 1 128 ? -2.701 -16.594 -9.156 1 98.5 128 VAL A C 1
ATOM 1020 O O . VAL A 1 128 ? -1.904 -15.648 -9.18 1 98.5 128 VAL A O 1
ATOM 1023 N N . LEU A 1 129 ? -3.953 -16.484 -9.648 1 98.81 129 LEU A N 1
ATOM 1024 C CA . LEU A 1 129 ? -4.473 -15.227 -10.164 1 98.81 129 LEU A CA 1
ATOM 1025 C C . LEU A 1 129 ? -5.129 -14.414 -9.047 1 98.81 129 LEU A C 1
ATOM 1027 O O . LEU A 1 129 ? -5.938 -14.945 -8.281 1 98.81 129 LEU A O 1
ATOM 1031 N N . ILE A 1 130 ? -4.758 -13.148 -8.945 1 98.69 130 ILE A N 1
ATOM 1032 C CA . ILE A 1 130 ? -5.219 -12.328 -7.828 1 98.69 130 ILE A CA 1
ATOM 1033 C C . ILE A 1 130 ? -5.875 -11.055 -8.367 1 98.69 130 ILE A C 1
ATOM 1035 O O . ILE A 1 130 ? -5.242 -10.281 -9.078 1 98.69 130 ILE A O 1
ATOM 1039 N N . GLY A 1 131 ? -7.156 -10.867 -8.055 1 98.25 131 GLY A N 1
ATOM 1040 C CA . GLY A 1 131 ? -7.824 -9.594 -8.258 1 98.25 131 GLY A CA 1
ATOM 1041 C C . GLY A 1 131 ? -7.703 -8.664 -7.066 1 98.25 131 GLY A C 1
ATOM 1042 O O . GLY A 1 131 ? -8.234 -8.945 -5.992 1 98.25 131 GLY A O 1
ATOM 1043 N N . THR A 1 132 ? -7.043 -7.527 -7.285 1 96.81 132 THR A N 1
ATOM 1044 C CA . THR A 1 132 ? -6.777 -6.605 -6.188 1 96.81 132 THR A CA 1
ATOM 1045 C C . THR A 1 132 ? -7.789 -5.461 -6.184 1 96.81 132 THR A C 1
ATOM 1047 O O . THR A 1 132 ? -8.586 -5.332 -7.113 1 96.81 132 THR A O 1
ATOM 1050 N N . LYS A 1 133 ? -7.805 -4.676 -5.074 1 92.31 133 LYS A N 1
ATOM 1051 C CA . LYS A 1 133 ? -8.617 -3.479 -4.879 1 92.31 133 LYS A CA 1
ATOM 1052 C C . LYS A 1 133 ? -10.102 -3.807 -4.93 1 92.31 133 LYS A C 1
ATOM 1054 O O . LYS A 1 133 ? -10.883 -3.088 -5.559 1 92.31 133 LYS A O 1
ATOM 1059 N N . LEU A 1 134 ? -10.414 -4.938 -4.34 1 93.44 134 LEU A N 1
ATOM 1060 C CA . LEU A 1 134 ? -11.789 -5.434 -4.316 1 93.44 134 LEU A CA 1
ATOM 1061 C C . LEU A 1 134 ? -12.727 -4.414 -3.684 1 93.44 134 LEU A C 1
ATOM 1063 O O . LEU A 1 134 ? -13.922 -4.398 -3.979 1 93.44 134 LEU A O 1
ATOM 1067 N N . ASP A 1 135 ? -12.219 -3.516 -2.879 1 87.12 135 ASP A N 1
ATOM 1068 C CA . ASP A 1 135 ? -13.016 -2.506 -2.186 1 87.12 135 ASP A CA 1
ATOM 1069 C C . ASP A 1 135 ? -13.68 -1.558 -3.178 1 87.12 135 ASP A C 1
ATOM 1071 O O . ASP A 1 135 ? -14.727 -0.974 -2.877 1 87.12 135 ASP A O 1
ATOM 1075 N N . LEU A 1 136 ? -13.086 -1.451 -4.305 1 87.19 136 LEU A N 1
ATOM 1076 C CA . LEU A 1 136 ? -13.625 -0.537 -5.305 1 87.19 136 LEU A CA 1
ATOM 1077 C C . LEU A 1 136 ? -14.953 -1.051 -5.852 1 87.19 136 LEU A C 1
ATOM 1079 O O . LEU A 1 136 ? -15.781 -0.267 -6.32 1 87.19 136 LEU A O 1
ATOM 1083 N N . ARG A 1 137 ? -15.109 -2.355 -5.82 1 86.38 137 ARG A N 1
ATOM 1084 C CA . ARG A 1 137 ? -16.391 -2.912 -6.234 1 86.38 137 ARG A CA 1
ATOM 1085 C C . ARG A 1 137 ? -17.516 -2.488 -5.281 1 86.38 137 ARG A C 1
ATOM 1087 O O . ARG A 1 137 ? -18.609 -2.143 -5.719 1 86.38 137 ARG A O 1
ATOM 1094 N N . ASP A 1 138 ? -17.203 -2.533 -4.027 1 80.69 138 ASP A N 1
ATOM 1095 C CA . ASP A 1 138 ? -18.172 -2.109 -3.014 1 80.69 138 ASP A CA 1
ATOM 1096 C C . ASP A 1 138 ? -18.484 -0.621 -3.148 1 80.69 138 ASP A C 1
ATOM 1098 O O . ASP A 1 138 ? -19.625 -0.208 -2.971 1 80.69 138 ASP A O 1
ATOM 1102 N N . GLU A 1 139 ? -17.516 0.066 -3.406 1 76.19 139 GLU A N 1
ATOM 1103 C CA . GLU A 1 139 ? -17.688 1.506 -3.564 1 76.19 139 GLU A CA 1
ATOM 1104 C C . GLU A 1 139 ? -18.578 1.821 -4.766 1 76.19 139 GLU A C 1
ATOM 1106 O O . GLU A 1 139 ? -19.391 2.744 -4.719 1 76.19 139 GLU A O 1
ATOM 1111 N N . PHE A 1 140 ? -18.328 1.128 -5.738 1 76.75 140 PHE A N 1
ATOM 1112 C CA . PHE A 1 140 ? -19.141 1.317 -6.941 1 76.75 140 PHE A CA 1
ATOM 1113 C C . PHE A 1 140 ? -20.594 0.966 -6.688 1 76.75 140 PHE A C 1
ATOM 1115 O O . PHE A 1 140 ? -21.5 1.656 -7.164 1 76.75 140 PHE A O 1
ATOM 1122 N N . LYS A 1 141 ? -20.797 -0.06 -6.023 1 74.31 141 LYS A N 1
ATOM 1123 C CA . LYS A 1 141 ? -22.172 -0.465 -5.703 1 74.31 141 LYS A CA 1
ATOM 1124 C C . LYS A 1 141 ? -22.891 0.609 -4.891 1 74.31 141 LYS A C 1
ATOM 1126 O O . LYS A 1 141 ? -24.078 0.853 -5.086 1 74.31 141 LYS A O 1
ATOM 1131 N N . LYS A 1 142 ? -22.188 1.217 -4.078 1 66.81 142 LYS A N 1
ATOM 1132 C CA . LYS A 1 142 ? -22.75 2.258 -3.229 1 66.81 142 LYS A CA 1
ATOM 1133 C C . LYS A 1 142 ? -23.031 3.531 -4.027 1 66.81 142 LYS A C 1
ATOM 1135 O O . LYS A 1 142 ? -24.031 4.207 -3.807 1 66.81 142 LYS A O 1
ATOM 1140 N N . ARG A 1 143 ? -22.062 3.84 -4.891 1 60.62 143 ARG A N 1
ATOM 1141 C CA . ARG A 1 143 ? -22.219 5.031 -5.715 1 60.62 143 ARG A CA 1
ATOM 1142 C C . ARG A 1 143 ? -23.312 4.832 -6.754 1 60.62 143 ARG A C 1
ATOM 1144 O O . ARG A 1 143 ? -24.016 5.781 -7.113 1 60.62 143 ARG A O 1
ATOM 1151 N N . GLY A 1 144 ? -23.188 3.717 -7.648 1 56.16 144 GLY A N 1
ATOM 1152 C CA . GLY A 1 144 ? -24.203 3.467 -8.656 1 56.16 144 GLY A CA 1
ATOM 1153 C C . GLY A 1 144 ? -25.625 3.562 -8.109 1 56.16 144 GLY A C 1
ATOM 1154 O O . GLY A 1 144 ? -26.578 3.736 -8.875 1 56.16 144 GLY A O 1
ATOM 1155 N N . LYS A 1 145 ? -25.922 3.207 -6.789 1 48.19 145 LYS A N 1
ATOM 1156 C CA . LYS A 1 145 ? -27.281 3.551 -6.371 1 48.19 145 LYS A CA 1
ATOM 1157 C C . LYS A 1 145 ? -27.547 5.043 -6.543 1 48.19 145 LYS A C 1
ATOM 1159 O O . LYS A 1 145 ? -28.688 5.465 -6.703 1 48.19 145 LYS A O 1
ATOM 1164 N N . CYS A 1 146 ? -26.688 5.891 -6.34 1 42.47 146 CYS A N 1
ATOM 1165 C CA . CYS A 1 146 ? -27.031 7.293 -6.551 1 42.47 146 CYS A CA 1
ATOM 1166 C C . CYS A 1 146 ? -26.75 7.707 -7.992 1 42.47 146 CYS A C 1
ATOM 1168 O O . CYS A 1 146 ? -27.516 8.469 -8.578 1 42.47 146 CYS A O 1
ATOM 1170 N N . GLU A 1 147 ? -25.453 7.93 -8.578 1 38.47 147 GLU A N 1
ATOM 1171 C CA . GLU A 1 147 ? -25.188 8.445 -9.922 1 38.47 147 GLU A CA 1
ATOM 1172 C C . GLU A 1 147 ? -24.766 7.32 -10.867 1 38.47 147 GLU A C 1
ATOM 1174 O O . GLU A 1 147 ? -24.047 6.398 -10.469 1 38.47 147 GLU A O 1
ATOM 1179 N N . ALA A 1 148 ? -25.516 6.969 -12.008 1 39.31 148 ALA A N 1
ATOM 1180 C CA . ALA A 1 148 ? -25.266 6.129 -13.18 1 39.31 148 ALA A CA 1
ATOM 1181 C C . ALA A 1 148 ? -23.797 6.203 -13.602 1 39.31 148 ALA A C 1
ATOM 1183 O O . ALA A 1 148 ? -23.438 7.004 -14.469 1 39.31 148 ALA A O 1
ATOM 1184 N N . SER A 1 149 ? -22.859 6.371 -12.922 1 41.44 149 SER A N 1
ATOM 1185 C CA . SER A 1 149 ? -21.547 6.676 -13.461 1 41.44 149 SER A CA 1
ATOM 1186 C C . SER A 1 149 ? -21 5.52 -14.305 1 41.44 149 SER A C 1
ATOM 1188 O O . SER A 1 149 ? -21.219 4.355 -13.961 1 41.44 149 SER A O 1
ATOM 1190 N N . ARG A 1 150 ? -20.609 5.711 -15.492 1 40.97 150 ARG A N 1
ATOM 1191 C CA . ARG A 1 150 ? -20.078 4.973 -16.625 1 40.97 150 ARG A CA 1
ATOM 1192 C C . ARG A 1 150 ? -18.984 3.996 -16.188 1 40.97 150 ARG A C 1
ATOM 1194 O O . ARG A 1 150 ? -18.625 3.088 -16.938 1 40.97 150 ARG A O 1
ATOM 1201 N N . HIS A 1 151 ? -18.406 4.098 -14.953 1 46.78 151 HIS A N 1
ATOM 1202 C CA . HIS A 1 151 ? -17.234 3.318 -14.57 1 46.78 151 HIS A CA 1
ATOM 1203 C C . HIS A 1 151 ? -17.641 1.944 -14.039 1 46.78 151 HIS A C 1
ATOM 1205 O O . HIS A 1 151 ? -16.781 1.095 -13.797 1 46.78 151 HIS A O 1
ATOM 1211 N N . GLY A 1 152 ? -18.875 1.718 -13.641 1 50.06 152 GLY A N 1
ATOM 1212 C CA . GLY A 1 152 ? -19.375 0.426 -13.195 1 50.06 152 GLY A CA 1
ATOM 1213 C C . GLY A 1 152 ? -19.234 -0.663 -14.242 1 50.06 152 GLY A C 1
ATOM 1214 O O . GLY A 1 152 ? -18.938 -1.813 -13.914 1 50.06 152 GLY A O 1
ATOM 1215 N N . ALA A 1 153 ? -19.703 -0.312 -15.43 1 53.41 153 ALA A N 1
ATOM 1216 C CA . ALA A 1 153 ? -19.656 -1.228 -16.562 1 53.41 153 ALA A CA 1
ATOM 1217 C C . ALA A 1 153 ? -18.219 -1.66 -16.875 1 53.41 153 ALA A C 1
ATOM 1219 O O . ALA A 1 153 ? -18 -2.695 -17.5 1 53.41 153 ALA A O 1
ATOM 1220 N N . ASP A 1 154 ? -17.281 -1.046 -16.141 1 73.81 154 ASP A N 1
ATOM 1221 C CA . ASP A 1 154 ? -15.914 -1.29 -16.609 1 73.81 154 ASP A CA 1
ATOM 1222 C C . ASP A 1 154 ? -15.094 -2.035 -15.57 1 73.81 154 ASP A C 1
ATOM 1224 O O . ASP A 1 154 ? -13.859 -1.994 -15.602 1 73.81 154 ASP A O 1
ATOM 1228 N N . MET A 1 155 ? -15.945 -2.793 -14.648 1 90.19 155 MET A N 1
ATOM 1229 C CA . MET A 1 155 ? -15.188 -3.57 -13.672 1 90.19 155 MET A CA 1
ATOM 1230 C C . MET A 1 155 ? -15.18 -5.051 -14.039 1 90.19 155 MET A C 1
ATOM 1232 O O . MET A 1 155 ? -16.156 -5.559 -14.586 1 90.19 155 MET A O 1
ATOM 1236 N N . VAL A 1 156 ? -14.117 -5.719 -13.766 1 96.12 156 VAL A N 1
ATOM 1237 C CA . VAL A 1 156 ? -13.977 -7.141 -14.055 1 96.12 156 VAL A CA 1
ATOM 1238 C C . VAL A 1 156 ? -14.859 -7.953 -13.117 1 96.12 156 VAL A C 1
ATOM 1240 O O . VAL A 1 156 ? -14.773 -7.812 -11.891 1 96.12 156 VAL A O 1
ATOM 1243 N N . THR A 1 157 ? -15.695 -8.781 -13.641 1 95.19 157 THR A N 1
ATOM 1244 C CA . THR A 1 157 ? -16.578 -9.602 -12.812 1 95.19 157 THR A CA 1
ATOM 1245 C C . THR A 1 157 ? -15.828 -10.836 -12.297 1 95.19 157 THR A C 1
ATOM 1247 O O . THR A 1 157 ? -14.812 -11.234 -12.875 1 95.19 157 THR A O 1
ATOM 1250 N N . HIS A 1 158 ? -16.453 -11.383 -11.242 1 96.12 158 HIS A N 1
ATOM 1251 C CA . HIS A 1 158 ? -15.883 -12.609 -10.695 1 96.12 158 HIS A CA 1
ATOM 1252 C C . HIS A 1 158 ? -15.883 -13.727 -11.727 1 96.12 158 HIS A C 1
ATOM 1254 O O . HIS A 1 158 ? -14.906 -14.477 -11.836 1 96.12 158 HIS A O 1
ATOM 1260 N N . LYS A 1 159 ? -16.906 -13.828 -12.469 1 96.88 159 LYS A N 1
ATOM 1261 C CA . LYS A 1 159 ? -17.047 -14.852 -13.5 1 96.88 159 LYS A CA 1
ATOM 1262 C C . LYS A 1 159 ? -15.992 -14.703 -14.586 1 96.88 159 LYS A C 1
ATOM 1264 O O . LYS A 1 159 ? -15.367 -15.688 -14.992 1 96.88 159 LYS A O 1
ATOM 1269 N N . GLU A 1 160 ? -15.789 -13.523 -15.062 1 97.25 160 GLU A N 1
ATOM 1270 C CA . GLU A 1 160 ? -14.781 -13.242 -16.078 1 97.25 160 GLU A CA 1
ATOM 1271 C C . GLU A 1 160 ? -13.383 -13.609 -15.578 1 97.25 160 GLU A C 1
ATOM 1273 O O . GLU A 1 160 ? -12.586 -14.18 -16.312 1 97.25 160 GLU A O 1
ATOM 1278 N N . ALA A 1 161 ? -13.172 -13.305 -14.367 1 98.31 161 ALA A N 1
ATOM 1279 C CA . ALA A 1 161 ? -11.859 -13.578 -13.789 1 98.31 161 ALA A CA 1
ATOM 1280 C C . ALA A 1 161 ? -11.617 -15.078 -13.648 1 98.31 161 ALA A C 1
ATOM 1282 O O . ALA A 1 161 ? -10.508 -15.562 -13.883 1 98.31 161 ALA A O 1
ATOM 1283 N N . LYS A 1 162 ? -12.617 -15.781 -13.266 1 98.12 162 LYS A N 1
ATOM 1284 C CA . LYS A 1 162 ? -12.508 -17.234 -13.172 1 98.12 162 LYS A CA 1
ATOM 1285 C C . LYS A 1 162 ? -12.242 -17.859 -14.539 1 98.12 162 LYS A C 1
ATOM 1287 O O . LYS A 1 162 ? -11.469 -18.797 -14.656 1 98.12 162 LYS A O 1
ATOM 1292 N N . LYS A 1 163 ? -12.898 -17.328 -15.508 1 98.38 163 LYS A N 1
ATOM 1293 C CA . LYS A 1 163 ? -12.648 -17.781 -16.875 1 98.38 163 LYS A CA 1
ATOM 1294 C C . LYS A 1 163 ? -11.195 -17.531 -17.281 1 98.38 163 LYS A C 1
ATOM 1296 O O . LYS A 1 163 ? -10.57 -18.406 -17.891 1 98.38 163 LYS A O 1
ATOM 1301 N N . MET A 1 164 ? -10.688 -16.375 -16.938 1 98.69 164 MET A N 1
ATOM 1302 C CA . MET A 1 164 ? -9.297 -16.047 -17.219 1 98.69 164 MET A CA 1
ATOM 1303 C C . MET A 1 164 ? -8.359 -17 -16.484 1 98.69 164 MET A C 1
ATOM 1305 O O . MET A 1 164 ? -7.367 -17.469 -17.047 1 98.69 164 MET A O 1
ATOM 1309 N N . ALA A 1 165 ? -8.68 -17.312 -15.266 1 98.62 165 ALA A N 1
ATOM 1310 C CA . ALA A 1 165 ? -7.867 -18.234 -14.484 1 98.62 165 ALA A CA 1
ATOM 1311 C C . ALA A 1 165 ? -7.758 -19.594 -15.18 1 98.62 165 ALA A C 1
ATOM 1313 O O . ALA A 1 165 ? -6.668 -20.172 -15.266 1 98.62 165 ALA A O 1
ATOM 1314 N N . LYS A 1 166 ? -8.828 -20.047 -15.68 1 98.19 166 LYS A N 1
ATOM 1315 C CA . LYS A 1 166 ? -8.836 -21.312 -16.422 1 98.19 166 LYS A CA 1
ATOM 1316 C C . LYS A 1 166 ? -8.016 -21.203 -17.703 1 98.19 166 LYS A C 1
ATOM 1318 O O . LYS A 1 166 ? -7.23 -22.109 -18.016 1 98.19 166 LYS A O 1
ATOM 1323 N N . LYS A 1 167 ? -8.18 -20.109 -18.312 1 98.12 167 LYS A N 1
ATOM 1324 C CA . LYS A 1 167 ? -7.512 -19.891 -19.594 1 98.12 167 LYS A CA 1
ATOM 1325 C C . LYS A 1 167 ? -5.992 -19.906 -19.438 1 98.12 167 LYS A C 1
ATOM 1327 O O . LYS A 1 167 ? -5.281 -20.438 -20.297 1 98.12 167 LYS A O 1
ATOM 1332 N N . ILE A 1 168 ? -5.504 -19.438 -18.312 1 98 168 ILE A N 1
ATOM 1333 C CA . ILE A 1 168 ? -4.059 -19.344 -18.156 1 98 168 ILE A CA 1
ATOM 1334 C C . ILE A 1 168 ? -3.561 -20.484 -17.281 1 98 168 ILE A C 1
ATOM 1336 O O . ILE A 1 168 ? -2.418 -20.484 -16.812 1 98 168 ILE A O 1
ATOM 1340 N N . ASN A 1 169 ? -4.461 -21.359 -16.906 1 96.69 169 ASN A N 1
ATOM 1341 C CA . ASN A 1 169 ? -4.145 -22.531 -16.094 1 96.69 169 ASN A CA 1
ATOM 1342 C C . ASN A 1 169 ? -3.666 -22.141 -14.703 1 96.69 169 ASN A C 1
ATOM 1344 O O . ASN A 1 169 ? -2.707 -22.719 -14.188 1 96.69 169 ASN A O 1
ATOM 1348 N N . ALA A 1 170 ? -4.277 -21.141 -14.211 1 97.94 170 ALA A N 1
ATOM 1349 C CA . ALA A 1 170 ? -4.008 -20.797 -12.82 1 97.94 170 ALA A CA 1
ATOM 1350 C C . ALA A 1 170 ? -4.602 -21.828 -11.867 1 97.94 170 ALA A C 1
ATOM 1352 O O . ALA A 1 170 ? -5.676 -22.375 -12.133 1 97.94 170 ALA A O 1
ATOM 1353 N N . ILE A 1 171 ? -3.922 -22.031 -10.789 1 97.12 171 ILE A N 1
ATOM 1354 C CA . ILE A 1 171 ? -4.375 -23.016 -9.828 1 97.12 171 ILE A CA 1
ATOM 1355 C C . ILE A 1 171 ? -5.617 -22.516 -9.102 1 97.12 171 ILE A C 1
ATOM 1357 O O . ILE A 1 171 ? -6.496 -23.297 -8.734 1 97.12 171 ILE A O 1
ATOM 1361 N N . LYS A 1 172 ? -5.652 -21.172 -8.883 1 97.38 172 LYS A N 1
ATOM 1362 C CA . LYS A 1 172 ? -6.738 -20.547 -8.133 1 97.38 172 LYS A CA 1
ATOM 1363 C C . LYS A 1 172 ? -6.879 -19.078 -8.5 1 97.38 172 LYS A C 1
ATOM 1365 O O . LYS A 1 172 ? -5.914 -18.453 -8.953 1 97.38 172 LYS A O 1
ATOM 1370 N N . TYR A 1 173 ? -8.125 -18.625 -8.383 1 98.44 173 TYR A N 1
ATOM 1371 C CA . TYR A 1 173 ? -8.391 -17.203 -8.445 1 98.44 173 TYR A CA 1
ATOM 1372 C C . TYR A 1 173 ? -8.844 -16.672 -7.086 1 98.44 173 TYR A C 1
ATOM 1374 O O . TYR A 1 173 ? -9.727 -17.25 -6.445 1 98.44 173 TYR A O 1
ATOM 1382 N N . ILE A 1 174 ? -8.203 -15.57 -6.664 1 98.19 174 ILE A N 1
ATOM 1383 C CA . ILE A 1 174 ? -8.523 -14.953 -5.379 1 98.19 174 ILE A CA 1
ATOM 1384 C C . ILE A 1 174 ? -8.734 -13.453 -5.566 1 98.19 174 ILE A C 1
ATOM 1386 O O . ILE A 1 174 ? -8 -12.805 -6.32 1 98.19 174 ILE A O 1
ATOM 1390 N N . GLU A 1 175 ? -9.703 -12.961 -4.934 1 97.56 175 GLU A N 1
ATOM 1391 C CA . GLU A 1 175 ? -9.875 -11.516 -4.863 1 97.56 175 GLU A CA 1
ATOM 1392 C C . GLU A 1 175 ? -9.547 -10.984 -3.471 1 97.56 175 GLU A C 1
ATOM 1394 O O . GLU A 1 175 ? -9.852 -11.633 -2.465 1 97.56 175 GLU A O 1
ATOM 1399 N N . CYS A 1 176 ? -8.922 -9.812 -3.488 1 95.75 176 CYS A N 1
ATOM 1400 C CA . CYS A 1 176 ? -8.516 -9.281 -2.191 1 95.75 176 CYS A CA 1
ATOM 1401 C C . CYS A 1 176 ? -8.555 -7.762 -2.184 1 95.75 176 CYS A C 1
ATOM 1403 O O . CYS A 1 176 ? -8.648 -7.133 -3.238 1 95.75 176 CYS A O 1
ATOM 1405 N N . SER A 1 177 ? -8.586 -7.254 -1.034 1 90.81 177 SER A N 1
ATOM 1406 C CA . SER A 1 177 ? -8.453 -5.828 -0.76 1 90.81 177 SER A CA 1
ATOM 1407 C C . SER A 1 177 ? -7.469 -5.574 0.376 1 90.81 177 SER A C 1
ATOM 1409 O O . SER A 1 177 ? -7.715 -5.969 1.518 1 90.81 177 SER A O 1
ATOM 1411 N N . ALA A 1 178 ? -6.402 -4.934 0.004 1 87.5 178 ALA A N 1
ATOM 1412 C CA . ALA A 1 178 ? -5.445 -4.559 1.043 1 87.5 178 ALA A CA 1
ATOM 1413 C C . ALA A 1 178 ? -6.059 -3.553 2.014 1 87.5 178 ALA A C 1
ATOM 1415 O O . ALA A 1 178 ? -5.863 -3.656 3.229 1 87.5 178 ALA A O 1
ATOM 1416 N N . LEU A 1 179 ? -6.844 -2.629 1.478 1 80.5 179 LEU A N 1
ATOM 1417 C CA . LEU A 1 179 ? -7.449 -1.555 2.258 1 80.5 179 LEU A CA 1
ATOM 1418 C C . LEU A 1 179 ? -8.391 -2.117 3.318 1 80.5 179 LEU A C 1
ATOM 1420 O O . LEU A 1 179 ? -8.352 -1.7 4.477 1 80.5 179 LEU A O 1
ATOM 1424 N N . LYS A 1 180 ? -9.211 -3.082 2.869 1 82.94 180 LYS A N 1
ATOM 1425 C CA . LYS A 1 180 ? -10.227 -3.627 3.768 1 82.94 180 LYS A CA 1
ATOM 1426 C C . LYS A 1 180 ? -9.734 -4.906 4.441 1 82.94 180 LYS A C 1
ATOM 1428 O O . LYS A 1 180 ? -10.492 -5.57 5.148 1 82.94 180 LYS A O 1
ATOM 1433 N N . GLN A 1 181 ? -8.484 -5.281 4.141 1 82.44 181 GLN A N 1
ATOM 1434 C CA . GLN A 1 181 ? -7.879 -6.496 4.684 1 82.44 181 GLN A CA 1
ATOM 1435 C C . GLN A 1 181 ? -8.766 -7.711 4.426 1 82.44 181 GLN A C 1
ATOM 1437 O O . GLN A 1 181 ? -9.07 -8.469 5.348 1 82.44 181 GLN A O 1
ATOM 1442 N N . ARG A 1 182 ? -9.219 -7.77 3.252 1 88.69 182 ARG A N 1
ATOM 1443 C CA . ARG A 1 182 ? -10.039 -8.898 2.809 1 88.69 182 ARG A CA 1
ATOM 1444 C C . ARG A 1 182 ? -9.273 -9.766 1.819 1 88.69 182 ARG A C 1
ATOM 1446 O O . ARG A 1 182 ? -8.594 -9.258 0.923 1 88.69 182 ARG A O 1
ATOM 1453 N N . GLY A 1 183 ? -9.336 -11.117 2.09 1 90.75 183 GLY A N 1
ATOM 1454 C CA . GLY A 1 183 ? -8.82 -12.078 1.127 1 90.75 183 GLY A CA 1
ATOM 1455 C C . GLY A 1 183 ? -7.312 -12.227 1.182 1 90.75 183 GLY A C 1
ATOM 1456 O O . GLY A 1 183 ? -6.742 -13.07 0.485 1 90.75 183 GLY A O 1
ATOM 1457 N N . HIS A 1 184 ? -6.613 -11.383 1.959 1 86.88 184 HIS A N 1
ATOM 1458 C CA . HIS A 1 184 ? -5.156 -11.367 1.956 1 86.88 184 HIS A CA 1
ATOM 1459 C C . HIS A 1 184 ? -4.59 -12.672 2.521 1 86.88 184 HIS A C 1
ATOM 1461 O O . HIS A 1 184 ? -3.582 -13.18 2.027 1 86.88 184 HIS A O 1
ATOM 1467 N N . ILE A 1 185 ? -5.242 -13.289 3.467 1 86.62 185 ILE A N 1
ATOM 1468 C CA . ILE A 1 185 ? -4.793 -14.562 4.027 1 86.62 185 ILE A CA 1
ATOM 1469 C C . ILE A 1 185 ? -4.953 -15.672 2.992 1 86.62 185 ILE A C 1
ATOM 1471 O O . ILE A 1 185 ? -4.098 -16.547 2.881 1 86.62 185 ILE A O 1
ATOM 1475 N N . ASP A 1 186 ? -6.02 -15.555 2.248 1 93.75 186 ASP A N 1
ATOM 1476 C CA . ASP A 1 186 ? -6.254 -16.531 1.184 1 93.75 186 ASP A CA 1
ATOM 1477 C C . ASP A 1 186 ? -5.145 -16.484 0.138 1 93.75 186 ASP A C 1
ATOM 1479 O O . ASP A 1 186 ? -4.777 -17.5 -0.438 1 93.75 186 ASP A O 1
ATOM 1483 N N . VAL A 1 187 ? -4.668 -15.328 -0.089 1 95 187 VAL A N 1
ATOM 1484 C CA . VAL A 1 187 ? -3.574 -15.18 -1.044 1 95 187 VAL A CA 1
ATOM 1485 C C . VAL A 1 187 ? -2.383 -16.016 -0.596 1 95 187 VAL A C 1
ATOM 1487 O O . VAL A 1 187 ? -1.819 -16.781 -1.387 1 95 187 VAL A O 1
ATOM 1490 N N . LEU A 1 188 ? -2.045 -16.016 0.676 1 92.69 188 LEU A N 1
ATOM 1491 C CA . LEU A 1 188 ? -0.91 -16.766 1.212 1 92.69 188 LEU A CA 1
ATOM 1492 C C . LEU A 1 188 ? -1.202 -18.266 1.23 1 92.69 188 LEU A C 1
ATOM 1494 O O . LEU A 1 188 ? -0.407 -19.062 0.729 1 92.69 188 LEU A O 1
ATOM 1498 N N . SER A 1 189 ? -2.338 -18.562 1.705 1 93.94 189 SER A N 1
ATOM 1499 C CA . SER A 1 189 ? -2.682 -19.969 1.868 1 93.94 189 SER A CA 1
ATOM 1500 C C . SER A 1 189 ? -2.789 -20.672 0.519 1 93.94 189 SER A C 1
ATOM 1502 O O . SER A 1 189 ? -2.279 -21.781 0.348 1 93.94 189 SER A O 1
ATOM 1504 N N . GLU A 1 190 ? -3.422 -19.969 -0.407 1 96.19 190 GLU A N 1
ATOM 1505 C CA . GLU A 1 190 ? -3.605 -20.594 -1.717 1 96.19 190 GLU A CA 1
ATOM 1506 C C . GLU A 1 190 ? -2.289 -20.656 -2.484 1 96.19 190 GLU A C 1
ATOM 1508 O O . GLU A 1 190 ? -2.076 -21.562 -3.289 1 96.19 190 GLU A O 1
ATOM 1513 N N . SER A 1 191 ? -1.414 -19.75 -2.24 1 96.44 191 SER A N 1
ATOM 1514 C CA . SER A 1 191 ? -0.085 -19.812 -2.838 1 96.44 191 SER A CA 1
ATOM 1515 C C . SER A 1 191 ? 0.672 -21.047 -2.354 1 96.44 191 SER A C 1
ATOM 1517 O O . SER A 1 191 ? 1.299 -21.75 -3.15 1 96.44 191 SER A O 1
ATOM 1519 N N . VAL A 1 192 ? 0.589 -21.312 -1.063 1 95.31 192 VAL A N 1
ATOM 1520 C CA . VAL A 1 192 ? 1.241 -22.484 -0.497 1 95.31 192 VAL A CA 1
ATOM 1521 C C . VAL A 1 192 ? 0.612 -23.75 -1.074 1 95.31 192 VAL A C 1
ATOM 1523 O O . VAL A 1 192 ? 1.322 -24.656 -1.507 1 95.31 192 VAL A O 1
ATOM 1526 N N . LYS A 1 193 ? -0.644 -23.781 -1.136 1 95.75 193 LYS A N 1
ATOM 1527 C CA . LYS A 1 193 ? -1.359 -24.938 -1.646 1 95.75 193 LYS A CA 1
ATOM 1528 C C . LYS A 1 193 ? -1.031 -25.188 -3.115 1 95.75 193 LYS A C 1
ATOM 1530 O O . LYS A 1 193 ? -0.94 -26.344 -3.551 1 95.75 193 LYS A O 1
ATOM 1535 N N . ALA A 1 194 ? -0.897 -24.125 -3.836 1 96.25 194 ALA A N 1
ATOM 1536 C CA . ALA A 1 194 ? -0.551 -24.25 -5.25 1 96.25 194 ALA A CA 1
ATOM 1537 C C . ALA A 1 194 ? 0.78 -24.984 -5.426 1 96.25 194 ALA A C 1
ATOM 1539 O O . ALA A 1 194 ? 0.932 -25.797 -6.332 1 96.25 194 ALA A O 1
ATOM 1540 N N . VAL A 1 195 ? 1.696 -24.703 -4.574 1 95.31 195 VAL A N 1
ATOM 1541 C CA . VAL A 1 195 ? 3.016 -25.312 -4.641 1 95.31 195 VAL A CA 1
ATOM 1542 C C . VAL A 1 195 ? 2.918 -26.781 -4.227 1 95.31 195 VAL A C 1
ATOM 1544 O O . VAL A 1 195 ? 3.52 -27.656 -4.863 1 95.31 195 VAL A O 1
ATOM 1547 N N . ILE A 1 196 ? 2.141 -27.047 -3.217 1 91 196 ILE A N 1
ATOM 1548 C CA . ILE A 1 196 ? 1.986 -28.406 -2.699 1 91 196 ILE A CA 1
ATOM 1549 C C . ILE A 1 196 ? 1.309 -29.281 -3.746 1 91 196 ILE A C 1
ATOM 1551 O O . ILE A 1 196 ? 1.727 -30.422 -3.975 1 91 196 ILE A O 1
ATOM 1555 N N . VAL A 1 197 ? 0.321 -28.781 -4.41 1 86.31 197 VAL A N 1
ATOM 1556 C CA . VAL A 1 197 ? -0.443 -29.516 -5.406 1 86.31 197 VAL A CA 1
ATOM 1557 C C . VAL A 1 197 ? 0.447 -29.844 -6.602 1 86.31 197 VAL A C 1
ATOM 1559 O O . VAL A 1 197 ? 0.429 -30.969 -7.113 1 86.31 197 VAL A O 1
ATOM 1562 N N . LYS A 1 198 ? 1.194 -28.906 -7.043 1 83.75 198 LYS A N 1
ATOM 1563 C CA . LYS A 1 198 ? 2.059 -29.109 -8.203 1 83.75 198 LYS A CA 1
ATOM 1564 C C . LYS A 1 198 ? 3.152 -30.125 -7.902 1 83.75 198 LYS A C 1
ATOM 1566 O O . LYS A 1 198 ? 3.506 -30.938 -8.766 1 83.75 198 LYS A O 1
ATOM 1571 N N . SER A 1 199 ? 3.711 -30.031 -6.715 1 79.44 199 SER A N 1
ATOM 1572 C CA . SER A 1 199 ? 4.762 -30.969 -6.324 1 79.44 199 SER A CA 1
ATOM 1573 C C . SER A 1 199 ? 4.242 -32.406 -6.297 1 79.44 199 SER A C 1
ATOM 1575 O O . SER A 1 199 ? 4.965 -33.344 -6.652 1 79.44 199 SER A O 1
ATOM 1577 N N . LYS A 1 200 ? 3.051 -32.594 -5.906 1 75 200 LYS A N 1
ATOM 1578 C CA . LYS A 1 200 ? 2.459 -33.906 -5.844 1 75 200 LYS A CA 1
ATOM 1579 C C . LYS A 1 200 ? 2.201 -34.469 -7.242 1 75 200 LYS A C 1
ATOM 1581 O O . LYS A 1 200 ? 2.383 -35.656 -7.484 1 75 200 LYS A O 1
ATOM 1586 N N . LYS A 1 201 ? 1.895 -33.625 -8.102 1 69.75 201 LYS A N 1
ATOM 1587 C CA . LYS A 1 201 ? 1.639 -34.062 -9.469 1 69.75 201 LYS A CA 1
ATOM 1588 C C . LYS A 1 201 ? 2.934 -34.469 -10.172 1 69.75 201 LYS A C 1
ATOM 1590 O O . LYS A 1 201 ? 2.959 -35.438 -10.93 1 69.75 201 LYS A O 1
ATOM 1595 N N . GLN A 1 202 ? 3.957 -33.75 -9.875 1 66.62 202 GLN A N 1
ATOM 1596 C CA . GLN A 1 202 ? 5.242 -34.094 -10.484 1 66.62 202 GLN A CA 1
ATOM 1597 C C . GLN A 1 202 ? 5.844 -35.344 -9.852 1 66.62 202 GLN A C 1
ATOM 1599 O O . GLN A 1 202 ? 6.527 -36.094 -10.531 1 66.62 202 GLN A O 1
ATOM 1604 N N . GLY A 1 203 ? 5.699 -35.469 -8.531 1 58.94 203 GLY A N 1
ATOM 1605 C CA . GLY A 1 203 ? 6.195 -36.656 -7.859 1 58.94 203 GLY A CA 1
ATOM 1606 C C . GLY A 1 203 ? 5.508 -37.938 -8.32 1 58.94 203 GLY A C 1
ATOM 1607 O O . GLY A 1 203 ? 6.145 -38.969 -8.445 1 58.94 203 GLY A O 1
ATOM 1608 N N . ASN A 1 204 ? 4.258 -37.844 -8.484 1 53.88 204 ASN A N 1
ATOM 1609 C CA . ASN A 1 204 ? 3.527 -39.031 -8.93 1 53.88 204 ASN A CA 1
ATOM 1610 C C . ASN A 1 204 ? 3.896 -39.406 -10.367 1 53.88 204 ASN A C 1
ATOM 1612 O O . ASN A 1 204 ? 3.758 -40.562 -10.766 1 53.88 204 ASN A O 1
ATOM 1616 N N . CYS A 1 205 ? 4.418 -38.406 -11.055 1 49.56 205 CYS A N 1
ATOM 1617 C CA . CYS A 1 205 ? 4.805 -38.75 -12.414 1 49.56 205 CYS A CA 1
ATOM 1618 C C . CYS A 1 205 ? 6.098 -39.562 -12.43 1 49.56 205 CYS A C 1
ATOM 1620 O O . CYS A 1 205 ? 6.402 -40.219 -13.414 1 49.56 205 CYS A O 1
ATOM 1622 N N . VAL A 1 206 ? 6.938 -39.375 -11.5 1 47.81 206 VAL A N 1
ATOM 1623 C CA . VAL A 1 206 ? 8.164 -40.156 -11.516 1 47.81 206 VAL A CA 1
ATOM 1624 C C . VAL A 1 206 ? 7.855 -41.594 -11.172 1 47.81 206 VAL A C 1
ATOM 1626 O O . VAL A 1 206 ? 8.703 -42.469 -11.344 1 47.81 206 VAL A O 1
ATOM 1629 N N . ILE A 1 207 ? 6.801 -41.844 -10.477 1 43.94 207 ILE A N 1
ATOM 1630 C CA . ILE A 1 207 ? 6.57 -43.219 -10.094 1 43.94 207 ILE A CA 1
ATOM 1631 C C . ILE A 1 207 ? 5.902 -43.969 -11.242 1 43.94 207 ILE A C 1
ATOM 1633 O O . ILE A 1 207 ? 5.824 -45.219 -11.234 1 43.94 207 ILE A O 1
ATOM 1637 N N . LEU A 1 208 ? 5.414 -43.25 -12.133 1 36.88 208 LEU A N 1
ATOM 1638 C CA . LEU A 1 208 ? 4.914 -44.188 -13.141 1 36.88 208 LEU A CA 1
ATOM 1639 C C . LEU A 1 208 ? 6.035 -44.656 -14.07 1 36.88 208 LEU A C 1
ATOM 1641 O O . LEU A 1 208 ? 6.848 -43.812 -14.516 1 36.88 208 LEU A O 1
ATOM 1645 N N . MET B 1 1 ? 28.047 18.312 16.781 1 20.47 1 MET B N 1
ATOM 1646 C CA . MET B 1 1 ? 27.188 17.359 17.469 1 20.47 1 MET B CA 1
ATOM 1647 C C . MET B 1 1 ? 26.188 16.719 16.516 1 20.47 1 MET B C 1
ATOM 1649 O O . MET B 1 1 ? 25.469 17.422 15.805 1 20.47 1 MET B O 1
ATOM 1653 N N . ALA B 1 2 ? 26.484 15.438 16.016 1 25.69 2 ALA B N 1
ATOM 1654 C CA . ALA B 1 2 ? 25.875 14.781 14.859 1 25.69 2 ALA B CA 1
ATOM 1655 C C . ALA B 1 2 ? 24.359 14.766 14.977 1 25.69 2 ALA B C 1
ATOM 1657 O O . ALA B 1 2 ? 23.812 14.328 15.992 1 25.69 2 ALA B O 1
ATOM 1658 N N . ASP B 1 3 ? 23.562 15.57 14.461 1 29.73 3 ASP B N 1
ATOM 1659 C CA . ASP B 1 3 ? 22.109 15.664 14.414 1 29.73 3 ASP B CA 1
ATOM 1660 C C . ASP B 1 3 ? 21.469 14.312 14.094 1 29.73 3 ASP B C 1
ATOM 1662 O O . ASP B 1 3 ? 21.797 13.695 13.07 1 29.73 3 ASP B O 1
ATOM 1666 N N . GLY B 1 4 ? 21.031 13.578 15.109 1 35.94 4 GLY B N 1
ATOM 1667 C CA . GLY B 1 4 ? 20.703 12.164 15.141 1 35.94 4 GLY B CA 1
ATOM 1668 C C . GLY B 1 4 ? 19.656 11.773 14.125 1 35.94 4 GLY B C 1
ATOM 1669 O O . GLY B 1 4 ? 18.672 12.492 13.93 1 35.94 4 GLY B O 1
ATOM 1670 N N . VAL B 1 5 ? 20.016 11.148 13.234 1 42.94 5 VAL B N 1
ATOM 1671 C CA . VAL B 1 5 ? 19.125 10.57 12.234 1 42.94 5 VAL B CA 1
ATOM 1672 C C . VAL B 1 5 ? 18.016 9.781 12.922 1 42.94 5 VAL B C 1
ATOM 1674 O O . VAL B 1 5 ? 18.266 8.977 13.812 1 42.94 5 VAL B O 1
ATOM 1677 N N . PRO B 1 6 ? 16.797 10.43 12.844 1 49.53 6 PRO B N 1
ATOM 1678 C CA . PRO B 1 6 ? 15.68 9.664 13.422 1 49.53 6 PRO B CA 1
ATOM 1679 C C . PRO B 1 6 ? 15.742 8.18 13.055 1 49.53 6 PRO B C 1
ATOM 1681 O O . PRO B 1 6 ? 16.016 7.836 11.906 1 49.53 6 PRO B O 1
ATOM 1684 N N . VAL B 1 7 ? 15.977 7.367 14.094 1 51.81 7 VAL B N 1
ATOM 1685 C CA . VAL B 1 7 ? 15.992 5.926 13.867 1 51.81 7 VAL B CA 1
ATOM 1686 C C . VAL B 1 7 ? 14.68 5.312 14.359 1 51.81 7 VAL B C 1
ATOM 1688 O O . VAL B 1 7 ? 14.109 5.77 15.352 1 51.81 7 VAL B O 1
ATOM 1691 N N . ILE B 1 8 ? 14.039 4.531 13.633 1 53.5 8 ILE B N 1
ATOM 1692 C CA . ILE B 1 8 ? 12.836 3.812 14.023 1 53.5 8 ILE B CA 1
ATOM 1693 C C . ILE B 1 8 ? 13.164 2.824 15.141 1 53.5 8 ILE B C 1
ATOM 1695 O O . ILE B 1 8 ? 14.062 1.992 14.992 1 53.5 8 ILE B O 1
ATOM 1699 N N . ALA B 1 9 ? 12.688 3.104 16.453 1 54.25 9 ALA B N 1
ATOM 1700 C CA . ALA B 1 9 ? 13 2.342 17.656 1 54.25 9 ALA B CA 1
ATOM 1701 C C . ALA B 1 9 ? 12.109 1.104 17.766 1 54.25 9 ALA B C 1
ATOM 1703 O O . ALA B 1 9 ? 11.023 1.057 17.188 1 54.25 9 ALA B O 1
ATOM 1704 N N . ASN B 1 10 ? 12.633 0.009 18.438 1 52.69 10 ASN B N 1
ATOM 1705 C CA . ASN B 1 10 ? 11.914 -1.228 18.719 1 52.69 10 ASN B CA 1
ATOM 1706 C C . ASN B 1 10 ? 10.734 -0.984 19.656 1 52.69 10 ASN B C 1
ATOM 1708 O O . ASN B 1 10 ? 10.789 -0.097 20.516 1 52.69 10 ASN B O 1
ATOM 1712 N N . ASN B 1 11 ? 9.539 -1.649 19.391 1 53.03 11 ASN B N 1
ATOM 1713 C CA . ASN B 1 11 ? 8.25 -1.462 20.062 1 53.03 11 ASN B CA 1
ATOM 1714 C C . ASN B 1 11 ? 8.375 -1.626 21.578 1 53.03 11 ASN B C 1
ATOM 1716 O O . ASN B 1 11 ? 7.645 -0.993 22.328 1 53.03 11 ASN B O 1
ATOM 1720 N N . ASP B 1 12 ? 9.281 -2.5 22.031 1 51.75 12 ASP B N 1
ATOM 1721 C CA . ASP B 1 12 ? 9.328 -2.775 23.469 1 51.75 12 ASP B CA 1
ATOM 1722 C C . ASP B 1 12 ? 10.031 -1.648 24.219 1 51.75 12 ASP B C 1
ATOM 1724 O O . ASP B 1 12 ? 10.25 -1.748 25.438 1 51.75 12 ASP B O 1
ATOM 1728 N N . ALA B 1 13 ? 10.32 -0.651 23.547 1 54.75 13 ALA B N 1
ATOM 1729 C CA . ALA B 1 13 ? 11.109 0.343 24.281 1 54.75 13 ALA B CA 1
ATOM 1730 C C . ALA B 1 13 ? 10.203 1.308 25.031 1 54.75 13 ALA B C 1
ATOM 1732 O O . ALA B 1 13 ? 9.062 1.553 24.625 1 54.75 13 ALA B O 1
ATOM 1733 N N . ASP B 1 14 ? 10.445 1.601 26.172 1 70.5 14 ASP B N 1
ATOM 1734 C CA . ASP B 1 14 ? 9.844 2.688 26.938 1 70.5 14 ASP B CA 1
ATOM 1735 C C . ASP B 1 14 ? 9.789 3.973 26.109 1 70.5 14 ASP B C 1
ATOM 1737 O O . ASP B 1 14 ? 10.781 4.352 25.484 1 70.5 14 ASP B O 1
ATOM 1741 N N . PHE B 1 15 ? 8.492 4.379 25.719 1 77.25 15 PHE B N 1
ATOM 1742 C CA . PHE B 1 15 ? 8.398 5.59 24.922 1 77.25 15 PHE B CA 1
ATOM 1743 C C . PHE B 1 15 ? 8.094 6.801 25.797 1 77.25 15 PHE B C 1
ATOM 1745 O O . PHE B 1 15 ? 7.535 6.66 26.891 1 77.25 15 PHE B O 1
ATOM 1752 N N . GLU B 1 16 ? 8.641 7.918 25.344 1 77.06 16 GLU B N 1
ATOM 1753 C CA . GLU B 1 16 ? 8.484 9.211 26 1 77.06 16 GLU B CA 1
ATOM 1754 C C . GLU B 1 16 ? 7.031 9.672 25.969 1 77.06 16 GLU B C 1
ATOM 1756 O O . GLU B 1 16 ? 6.504 10.148 26.969 1 77.06 16 GLU B O 1
ATOM 1761 N N . ARG B 1 17 ? 6.441 9.648 24.797 1 88.44 17 ARG B N 1
ATOM 1762 C CA . ARG B 1 17 ? 5.102 10.18 24.562 1 88.44 17 ARG B CA 1
ATOM 1763 C C . ARG B 1 17 ? 4.406 9.43 23.438 1 88.44 17 ARG B C 1
ATOM 1765 O O . ARG B 1 17 ? 5.055 8.977 22.484 1 88.44 17 ARG B O 1
ATOM 1772 N N . LYS B 1 18 ? 3.1 9.312 23.641 1 91.19 18 LYS B N 1
ATOM 1773 C CA . LYS B 1 18 ? 2.25 8.773 22.594 1 91.19 18 LYS B CA 1
ATOM 1774 C C . LYS B 1 18 ? 1.572 9.891 21.797 1 91.19 18 LYS B C 1
ATOM 1776 O O . LYS B 1 18 ? 1.084 10.859 22.391 1 91.19 18 LYS B O 1
ATOM 1781 N N . LEU B 1 19 ? 1.696 9.781 20.531 1 95.25 19 LEU B N 1
ATOM 1782 C CA . LEU B 1 19 ? 1.093 10.797 19.688 1 95.25 19 LEU B CA 1
ATOM 1783 C C . LEU B 1 19 ? 0.103 10.164 18.703 1 95.25 19 LEU B C 1
ATOM 1785 O O . LEU B 1 19 ? 0.371 9.102 18.141 1 95.25 19 LEU B O 1
ATOM 1789 N N . LYS B 1 20 ? -1.03 10.797 18.578 1 94.62 20 LYS B N 1
ATOM 1790 C CA . LYS B 1 20 ? -2.033 10.383 17.609 1 94.62 20 LYS B CA 1
ATOM 1791 C C . LYS B 1 20 ? -1.868 11.148 16.297 1 94.62 20 LYS B C 1
ATOM 1793 O O . LYS B 1 20 ? -1.955 12.375 16.266 1 94.62 20 LYS B O 1
ATOM 1798 N N . CYS B 1 21 ? -1.615 10.43 15.227 1 95.94 21 CYS B N 1
ATOM 1799 C CA . CYS B 1 21 ? -1.452 11 13.898 1 95.94 21 CYS B CA 1
ATOM 1800 C C . CYS B 1 21 ? -2.555 10.516 12.961 1 95.94 21 CYS B C 1
ATOM 1802 O O . CYS B 1 21 ? -2.689 9.312 12.719 1 95.94 21 CYS B O 1
ATOM 1804 N N . VAL B 1 22 ? -3.32 11.445 12.406 1 95.5 22 VAL B N 1
ATOM 1805 C CA . VAL B 1 22 ? -4.41 11.078 11.508 1 95.5 22 VAL B CA 1
ATOM 1806 C C . VAL B 1 22 ? -4.039 11.438 10.07 1 95.5 22 VAL B C 1
ATOM 1808 O O . VAL B 1 22 ? -3.68 12.586 9.789 1 95.5 22 VAL B O 1
ATOM 1811 N N . PHE B 1 23 ? -4.066 10.453 9.203 1 95 23 PHE B N 1
ATOM 1812 C CA . PHE B 1 23 ? -3.789 10.656 7.789 1 95 23 PHE B CA 1
ATOM 1813 C C . PHE B 1 23 ? -5.078 10.914 7.016 1 95 23 PHE B C 1
ATOM 1815 O O . PHE B 1 23 ? -6.016 10.117 7.078 1 95 23 PHE B O 1
ATOM 1822 N N . LEU B 1 24 ? -5.035 12.07 6.281 1 94.88 24 LEU B N 1
ATOM 1823 C CA . LEU B 1 24 ? -6.227 12.547 5.59 1 94.88 24 LEU B CA 1
ATOM 1824 C C . LEU B 1 24 ? -5.902 12.938 4.152 1 94.88 24 LEU B C 1
ATOM 1826 O O . LEU B 1 24 ? -4.77 13.32 3.85 1 94.88 24 LEU B O 1
ATOM 1830 N N . GLY B 1 25 ? -6.977 12.828 3.299 1 95.31 25 GLY B N 1
ATOM 1831 C CA . GLY B 1 25 ? -6.844 13.164 1.891 1 95.31 25 GLY B CA 1
ATOM 1832 C C . GLY B 1 25 ? -7.785 12.375 0.999 1 95.31 25 GLY B C 1
ATOM 1833 O O . GLY B 1 25 ? -8.523 11.516 1.477 1 95.31 25 GLY B O 1
ATOM 1834 N N . ASP B 1 26 ? -7.711 12.648 -0.264 1 92.12 26 ASP B N 1
ATOM 1835 C CA . ASP B 1 26 ? -8.586 11.984 -1.224 1 92.12 26 ASP B CA 1
ATOM 1836 C C . ASP B 1 26 ? -8.32 10.477 -1.265 1 92.12 26 ASP B C 1
ATOM 1838 O O . ASP B 1 26 ? -7.246 10.023 -0.872 1 92.12 26 ASP B O 1
ATOM 1842 N N . SER B 1 27 ? -9.367 9.766 -1.747 1 85.56 27 SER B N 1
ATOM 1843 C CA . SER B 1 27 ? -9.18 8.336 -2.008 1 85.56 27 SER B CA 1
ATOM 1844 C C . SER B 1 27 ? -8.125 8.102 -3.082 1 85.56 27 SER B C 1
ATOM 1846 O O . SER B 1 27 ? -7.977 8.914 -4 1 85.56 27 SER B O 1
ATOM 1848 N N . ASN B 1 28 ? -7.355 7.055 -2.91 1 83.56 28 ASN B N 1
ATOM 1849 C CA . ASN B 1 28 ? -6.422 6.562 -3.916 1 83.56 28 ASN B CA 1
ATOM 1850 C C . ASN B 1 28 ? -5.16 7.422 -3.98 1 83.56 28 ASN B C 1
ATOM 1852 O O . ASN B 1 28 ? -4.449 7.414 -4.984 1 83.56 28 ASN B O 1
ATOM 1856 N N . THR B 1 29 ? -4.93 8.242 -2.938 1 92 29 THR B N 1
ATOM 1857 C CA . THR B 1 29 ? -3.705 9.039 -2.914 1 92 29 THR B CA 1
ATOM 1858 C C . THR B 1 29 ? -2.537 8.211 -2.379 1 92 29 THR B C 1
ATOM 1860 O O . THR B 1 29 ? -1.379 8.609 -2.512 1 92 29 THR B O 1
ATOM 1863 N N . GLY B 1 30 ? -2.838 7.129 -1.688 1 90.75 30 GLY B N 1
ATOM 1864 C CA . GLY B 1 30 ? -1.771 6.258 -1.22 1 90.75 30 GLY B CA 1
ATOM 1865 C C . GLY B 1 30 ? -1.604 6.273 0.288 1 90.75 30 GLY B C 1
ATOM 1866 O O . GLY B 1 30 ? -0.583 5.824 0.81 1 90.75 30 GLY B O 1
ATOM 1867 N N . LYS B 1 31 ? -2.578 6.738 1.06 1 91.25 31 LYS B N 1
ATOM 1868 C CA . LYS B 1 31 ? -2.492 6.836 2.514 1 91.25 31 LYS B CA 1
ATOM 1869 C C . LYS B 1 31 ? -2.27 5.465 3.145 1 91.25 31 LYS B C 1
ATOM 1871 O O . LYS B 1 31 ? -1.345 5.285 3.939 1 91.25 31 LYS B O 1
ATOM 1876 N N . THR B 1 32 ? -3.16 4.551 2.768 1 87.19 32 THR B N 1
ATOM 1877 C CA . THR B 1 32 ? -3.098 3.223 3.365 1 87.19 32 THR B CA 1
ATOM 1878 C C . THR B 1 32 ? -1.732 2.584 3.123 1 87.19 32 THR B C 1
ATOM 1880 O O . THR B 1 32 ? -1.119 2.047 4.047 1 87.19 32 THR B O 1
ATOM 1883 N N . CYS B 1 33 ? -1.271 2.697 1.88 1 89.06 33 CYS B N 1
ATOM 1884 C CA . CYS B 1 33 ? 0.011 2.088 1.548 1 89.06 33 CYS B CA 1
ATOM 1885 C C . CYS B 1 33 ? 1.148 2.756 2.311 1 89.06 33 CYS B C 1
ATOM 1887 O O . CYS B 1 33 ? 2.064 2.082 2.785 1 89.06 33 CYS B O 1
ATOM 1889 N N . LEU B 1 34 ? 1.103 4.027 2.371 1 91.12 34 LEU B N 1
ATOM 1890 C CA . LEU B 1 34 ? 2.109 4.766 3.125 1 91.12 34 LEU B CA 1
ATOM 1891 C C . LEU B 1 34 ? 2.139 4.316 4.582 1 91.12 34 LEU B C 1
ATOM 1893 O O . LEU B 1 34 ? 3.211 4.059 5.133 1 91.12 34 LEU B O 1
ATOM 1897 N N . LEU B 1 35 ? 0.993 4.176 5.199 1 88.69 35 LEU B N 1
ATOM 1898 C CA . LEU B 1 35 ? 0.894 3.771 6.598 1 88.69 35 LEU B CA 1
ATOM 1899 C C . LEU B 1 35 ? 1.474 2.377 6.805 1 88.69 35 LEU B C 1
ATOM 1901 O O . LEU B 1 35 ? 2.223 2.146 7.758 1 88.69 35 LEU B O 1
ATOM 1905 N N . LEU B 1 36 ? 1.114 1.516 5.938 1 82.69 36 LEU B N 1
ATOM 1906 C CA . LEU B 1 36 ? 1.655 0.164 6.02 1 82.69 36 LEU B CA 1
ATOM 1907 C C . LEU B 1 36 ? 3.174 0.176 5.883 1 82.69 36 LEU B C 1
ATOM 1909 O O . LEU B 1 36 ? 3.871 -0.556 6.59 1 82.69 36 LEU B O 1
ATOM 1913 N N . GLN B 1 37 ? 3.656 1.006 4.98 1 84.56 37 GLN B N 1
ATOM 1914 C CA . GLN B 1 37 ? 5.098 1.125 4.789 1 84.56 37 GLN B CA 1
ATOM 1915 C C . GLN B 1 37 ? 5.777 1.665 6.043 1 84.56 37 GLN B C 1
ATOM 1917 O O . GLN B 1 37 ? 6.875 1.229 6.398 1 84.56 37 GLN B O 1
ATOM 1922 N N . LEU B 1 38 ? 5.16 2.58 6.637 1 83.44 38 LEU B N 1
ATOM 1923 C CA . LEU B 1 38 ? 5.695 3.154 7.867 1 83.44 38 LEU B CA 1
ATOM 1924 C C . LEU B 1 38 ? 5.781 2.102 8.961 1 83.44 38 LEU B C 1
ATOM 1926 O O . LEU B 1 38 ? 6.754 2.072 9.727 1 83.44 38 LEU B O 1
ATOM 1930 N N . CYS B 1 39 ? 4.828 1.278 9.039 1 75.12 39 CYS B N 1
ATOM 1931 C CA . CYS B 1 39 ? 4.812 0.213 10.031 1 75.12 39 CYS B CA 1
ATOM 1932 C C . CYS B 1 39 ? 5.902 -0.814 9.75 1 75.12 39 CYS B C 1
ATOM 1934 O O . CYS B 1 39 ? 6.543 -1.316 10.68 1 75.12 39 CYS B O 1
ATOM 1936 N N . TYR B 1 40 ? 5.98 -1.042 8.516 1 70.88 40 TYR B N 1
ATOM 1937 C CA . TYR B 1 40 ? 7 -2.004 8.109 1 70.88 40 TYR B CA 1
ATOM 1938 C C . TYR B 1 40 ? 8.398 -1.498 8.445 1 70.88 40 TYR B C 1
ATOM 1940 O O . TYR B 1 40 ? 9.25 -2.268 8.891 1 70.88 40 TYR B O 1
ATOM 1948 N N . SER B 1 41 ? 8.648 -0.326 8.188 1 68.19 41 SER B N 1
ATOM 1949 C CA . SER B 1 41 ? 9.969 0.265 8.391 1 68.19 41 SER B CA 1
ATOM 1950 C C . SER B 1 41 ? 10.289 0.416 9.875 1 68.19 41 SER B C 1
ATOM 1952 O O . SER B 1 41 ? 11.453 0.491 10.258 1 68.19 41 SER B O 1
ATOM 1954 N N . SER B 1 42 ? 9.344 0.542 10.773 1 62.25 42 SER B N 1
ATOM 1955 C CA . SER B 1 42 ? 9.555 0.762 12.195 1 62.25 42 SER B CA 1
ATOM 1956 C C . SER B 1 42 ? 9.797 -0.554 12.93 1 62.25 42 SER B C 1
ATOM 1958 O O . SER B 1 42 ? 10.125 -0.558 14.117 1 62.25 42 SER B O 1
ATOM 1960 N N . ASN B 1 43 ? 10.438 -1.604 12.32 1 51.91 43 ASN B N 1
ATOM 1961 C CA . ASN B 1 43 ? 10.859 -2.918 12.797 1 51.91 43 ASN B CA 1
ATOM 1962 C C . ASN B 1 43 ? 9.922 -3.443 13.883 1 51.91 43 ASN B C 1
ATOM 1964 O O . ASN B 1 43 ? 10.172 -4.5 14.469 1 51.91 43 ASN B O 1
ATOM 1968 N N . ASN B 1 44 ? 9.078 -2.652 14.609 1 46 44 ASN B N 1
ATOM 1969 C CA . ASN B 1 44 ? 8.352 -3.154 15.766 1 46 44 ASN B CA 1
ATOM 1970 C C . ASN B 1 44 ? 6.855 -3.26 15.484 1 46 44 ASN B C 1
ATOM 1972 O O . ASN B 1 44 ? 6.078 -2.414 15.93 1 46 44 ASN B O 1
ATOM 1976 N N . LEU B 1 45 ? 6.664 -4.027 14.469 1 45.75 45 LEU B N 1
ATOM 1977 C CA . LEU B 1 45 ? 5.238 -4.137 14.172 1 45.75 45 LEU B CA 1
ATOM 1978 C C . LEU B 1 45 ? 4.496 -4.812 15.32 1 45.75 45 LEU B C 1
ATOM 1980 O O . LEU B 1 45 ? 4.781 -5.965 15.656 1 45.75 45 LEU B O 1
ATOM 1984 N N . SER B 1 46 ? 4.527 -4.215 16.609 1 40.78 46 SER B N 1
ATOM 1985 C CA . SER B 1 46 ? 3.541 -4.832 17.484 1 40.78 46 SER B CA 1
ATOM 1986 C C . SER B 1 46 ? 2.123 -4.426 17.109 1 40.78 46 SER B C 1
ATOM 1988 O O . SER B 1 46 ? 1.867 -3.256 16.812 1 40.78 46 SER B O 1
ATOM 1990 N N . ARG B 1 47 ? 1.52 -5.363 16.375 1 40.97 47 ARG B N 1
ATOM 1991 C CA . ARG B 1 47 ? 0.128 -5.105 16.016 1 40.97 47 ARG B CA 1
ATOM 1992 C C . ARG B 1 47 ? -0.744 -4.984 17.266 1 40.97 47 ARG B C 1
ATOM 1994 O O . ARG B 1 47 ? -0.65 -5.805 18.172 1 40.97 47 ARG B O 1
ATOM 2001 N N . LYS B 1 48 ? -0.878 -3.84 17.922 1 37.25 48 LYS B N 1
ATOM 2002 C CA . LYS B 1 48 ? -2.1 -3.926 18.719 1 37.25 48 LYS B CA 1
ATOM 2003 C C . LYS B 1 48 ? -3.309 -4.227 17.844 1 37.25 48 LYS B C 1
ATOM 2005 O O . LYS B 1 48 ? -3.5 -3.596 16.797 1 37.25 48 LYS B O 1
ATOM 2010 N N . GLN B 1 49 ? -3.582 -5.484 17.812 1 36.31 49 GLN B N 1
ATOM 2011 C CA . GLN B 1 49 ? -4.797 -5.879 17.109 1 36.31 49 GLN B CA 1
ATOM 2012 C C . GLN B 1 49 ? -5.93 -4.891 17.359 1 36.31 49 GLN B C 1
ATOM 2014 O O . GLN B 1 49 ? -6.418 -4.773 18.484 1 36.31 49 GLN B O 1
ATOM 2019 N N . VAL B 1 50 ? -5.887 -3.66 17.062 1 34.41 50 VAL B N 1
ATOM 2020 C CA . VAL B 1 50 ? -7.191 -3.02 17.219 1 34.41 50 VAL B CA 1
ATOM 2021 C C . VAL B 1 50 ? -8.211 -3.699 16.297 1 34.41 50 VAL B C 1
ATOM 2023 O O . VAL B 1 50 ? -7.836 -4.316 15.297 1 34.41 50 VAL B O 1
ATOM 2026 N N . GLU B 1 51 ? -9.461 -3.748 16.594 1 35.78 51 GLU B N 1
ATOM 2027 C CA . GLU B 1 51 ? -10.586 -4.367 15.906 1 35.78 51 GLU B CA 1
ATOM 2028 C C . GLU B 1 51 ? -10.523 -4.105 14.406 1 35.78 51 GLU B C 1
ATOM 2030 O O . GLU B 1 51 ? -9.812 -3.195 13.961 1 35.78 51 GLU B O 1
ATOM 2035 N N . SER B 1 52 ? -11.312 -4.789 13.516 1 38.69 52 SER B N 1
ATOM 2036 C CA . SER B 1 52 ? -11.531 -5.078 12.102 1 38.69 52 SER B CA 1
ATOM 2037 C C . SER B 1 52 ? -11.328 -3.832 11.25 1 38.69 52 SER B C 1
ATOM 2039 O O . SER B 1 52 ? -10.906 -3.924 10.094 1 38.69 52 SER B O 1
ATOM 2041 N N . PHE B 1 53 ? -12.203 -2.586 11.492 1 41.28 53 PHE B N 1
ATOM 2042 C CA . PHE B 1 53 ? -12.68 -1.598 10.531 1 41.28 53 PHE B CA 1
ATOM 2043 C C . PHE B 1 53 ? -11.898 -0.294 10.664 1 41.28 53 PHE B C 1
ATOM 2045 O O . PHE B 1 53 ? -12.031 0.605 9.836 1 41.28 53 PHE B O 1
ATOM 2052 N N . THR B 1 54 ? -11.32 -0.039 11.844 1 53.53 54 THR B N 1
ATOM 2053 C CA . THR B 1 54 ? -10.664 1.257 11.961 1 53.53 54 THR B CA 1
ATOM 2054 C C . THR B 1 54 ? -9.148 1.09 12.031 1 53.53 54 THR B C 1
ATOM 2056 O O . THR B 1 54 ? -8.641 0.353 12.883 1 53.53 54 THR B O 1
ATOM 2059 N N . SER B 1 55 ? -8.43 1.143 10.898 1 63.34 55 SER B N 1
ATOM 2060 C CA . SER B 1 55 ? -7.047 0.698 10.766 1 63.34 55 SER B CA 1
ATOM 2061 C C . SER B 1 55 ? -6.078 1.718 11.352 1 63.34 55 SER B C 1
ATOM 2063 O O . SER B 1 55 ? -6.113 2.896 10.992 1 63.34 55 SER B O 1
ATOM 2065 N N . ALA B 1 56 ? -5.828 1.535 12.828 1 77.94 56 ALA B N 1
ATOM 2066 C CA . ALA B 1 56 ? -4.672 2.289 13.305 1 77.94 56 ALA B CA 1
ATOM 2067 C C . ALA B 1 56 ? -3.43 1.406 13.367 1 77.94 56 ALA B C 1
ATOM 2069 O O . ALA B 1 56 ? -3.527 0.2 13.609 1 77.94 56 ALA B O 1
ATOM 2070 N N . TYR B 1 57 ? -2.389 2.07 13.117 1 78.44 57 TYR B N 1
ATO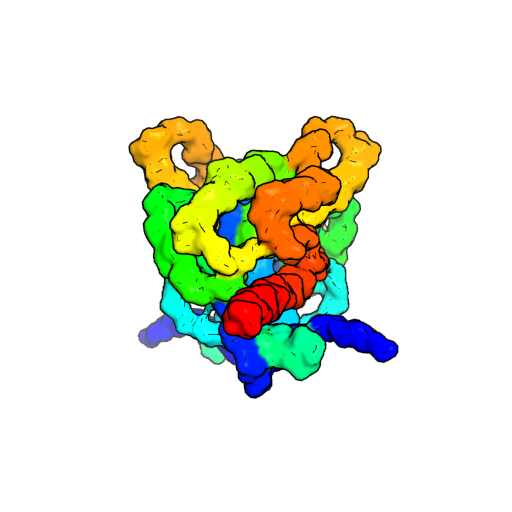M 2071 C CA . TYR B 1 57 ? -1.09 1.406 13.156 1 78.44 57 TYR B CA 1
ATOM 2072 C C . TYR B 1 57 ? -0.164 2.07 14.164 1 78.44 57 TYR B C 1
ATOM 2074 O O . TYR B 1 57 ? -0.305 3.262 14.453 1 78.44 57 TYR B O 1
ATOM 2082 N N . LEU B 1 58 ? 0.686 1.251 14.734 1 79.25 58 LEU B N 1
ATOM 2083 C CA . LEU B 1 58 ? 1.65 1.805 15.68 1 79.25 58 LEU B CA 1
ATOM 2084 C C . LEU B 1 58 ? 3.051 1.828 15.07 1 79.25 58 LEU B C 1
ATOM 2086 O O . LEU B 1 58 ? 3.451 0.884 14.391 1 79.25 58 LEU B O 1
ATOM 2090 N N . ALA B 1 59 ? 3.725 2.9 15.391 1 83.38 59 ALA B N 1
ATOM 2091 C CA . ALA B 1 59 ? 5.121 3.053 14.984 1 83.38 59 ALA B CA 1
ATOM 2092 C C . ALA B 1 59 ? 5.93 3.77 16.062 1 83.38 59 ALA B C 1
ATOM 2094 O O . ALA B 1 59 ? 5.434 4.699 16.703 1 83.38 59 ALA B O 1
ATOM 2095 N N . ASN B 1 60 ? 7.156 3.301 16.25 1 83.62 60 ASN B N 1
ATOM 2096 C CA . ASN B 1 60 ? 8.078 3.982 17.156 1 83.62 60 ASN B CA 1
ATOM 2097 C C . ASN B 1 60 ? 9.203 4.684 16.391 1 83.62 60 ASN B C 1
ATOM 2099 O O . ASN B 1 60 ? 9.719 4.145 15.406 1 83.62 60 ASN B O 1
ATOM 2103 N N . ILE B 1 61 ? 9.523 5.883 16.906 1 86.44 61 ILE B N 1
ATOM 2104 C CA . ILE B 1 61 ? 10.594 6.613 16.25 1 86.44 61 ILE B CA 1
ATOM 2105 C C . ILE B 1 61 ? 11.422 7.367 17.297 1 86.44 61 ILE B C 1
ATOM 2107 O O . ILE B 1 61 ? 10.891 7.824 18.297 1 86.44 61 ILE B O 1
ATOM 2111 N N . ASP B 1 62 ? 12.648 7.41 17 1 86.75 62 ASP B N 1
ATOM 2112 C CA . ASP B 1 62 ? 13.562 8.203 17.812 1 86.75 62 ASP B CA 1
ATOM 2113 C C . ASP B 1 62 ? 13.773 9.586 17.203 1 86.75 62 ASP B C 1
ATOM 2115 O O . ASP B 1 62 ? 14.219 9.719 16.062 1 86.75 62 ASP B O 1
ATOM 2119 N N . VAL B 1 63 ? 13.367 10.578 17.969 1 88.62 63 VAL B N 1
ATOM 2120 C CA . VAL B 1 63 ? 13.602 11.961 17.578 1 88.62 63 VAL B CA 1
ATOM 2121 C C . VAL B 1 63 ? 14.414 12.68 18.656 1 88.62 63 VAL B C 1
ATOM 2123 O O . VAL B 1 63 ? 13.914 12.914 19.766 1 88.62 63 VAL B O 1
ATOM 2126 N N . ASN B 1 64 ? 15.688 13.07 18.25 1 87.69 64 ASN B N 1
ATOM 2127 C CA . ASN B 1 64 ? 16.578 13.773 19.172 1 87.69 64 ASN B CA 1
ATOM 2128 C C . ASN B 1 64 ? 16.766 13.008 20.469 1 87.69 64 ASN B C 1
ATOM 2130 O O . ASN B 1 64 ? 16.641 13.586 21.562 1 87.69 64 ASN B O 1
ATOM 2134 N N . GLY B 1 65 ? 16.828 11.656 20.422 1 85.88 65 GLY B N 1
ATOM 2135 C CA . GLY B 1 65 ? 17.141 10.812 21.562 1 85.88 65 GLY B CA 1
ATOM 2136 C C . GLY B 1 65 ? 15.922 10.406 22.359 1 85.88 65 GLY B C 1
ATOM 2137 O O . GLY B 1 65 ? 16.031 9.703 23.359 1 85.88 65 GLY B O 1
ATOM 2138 N N . LYS B 1 66 ? 14.852 10.898 21.953 1 89.94 66 LYS B N 1
ATOM 2139 C CA . LYS B 1 66 ? 13.602 10.539 22.625 1 89.94 66 LYS B CA 1
ATOM 2140 C C . LYS B 1 66 ? 12.742 9.641 21.734 1 89.94 66 LYS B C 1
ATOM 2142 O O . LYS B 1 66 ? 12.602 9.891 20.531 1 89.94 66 LYS B O 1
ATOM 2147 N N . ILE B 1 67 ? 12.148 8.625 22.391 1 87.75 67 ILE B N 1
ATOM 2148 C CA . ILE B 1 67 ? 11.336 7.672 21.641 1 87.75 67 ILE B CA 1
ATOM 2149 C C . ILE B 1 67 ? 9.859 8.078 21.719 1 87.75 67 ILE B C 1
ATOM 2151 O O . ILE B 1 67 ? 9.328 8.289 22.812 1 87.75 67 ILE B O 1
ATOM 2155 N N . TYR B 1 68 ? 9.305 8.203 20.594 1 90.69 68 TYR B N 1
ATOM 2156 C CA . TYR B 1 68 ? 7.883 8.5 20.5 1 90.69 68 TYR B CA 1
ATOM 2157 C C . TYR B 1 68 ? 7.117 7.336 19.891 1 90.69 68 TYR B C 1
ATOM 2159 O O . TYR B 1 68 ? 7.582 6.711 18.938 1 90.69 68 TYR B O 1
ATOM 2167 N N . GLN B 1 69 ? 6.004 6.992 20.453 1 88.5 69 GLN B N 1
ATOM 2168 C CA . GLN B 1 69 ? 5.086 6.027 19.859 1 88.5 69 GLN B CA 1
ATOM 2169 C C . GLN B 1 69 ? 3.959 6.734 19.109 1 88.5 69 GLN B C 1
ATOM 2171 O O . GLN B 1 69 ? 3.225 7.535 19.688 1 88.5 69 GLN B O 1
ATOM 2176 N N . LEU B 1 70 ? 3.914 6.426 17.906 1 90.38 70 LEU B N 1
ATOM 2177 C CA . LEU B 1 70 ? 2.895 7.059 17.078 1 90.38 70 LEU B CA 1
ATOM 2178 C C . LEU B 1 70 ? 1.754 6.086 16.781 1 90.38 70 LEU B C 1
ATOM 2180 O O . LEU B 1 70 ? 1.992 4.934 16.406 1 90.38 70 LEU B O 1
ATOM 2184 N N . GLU B 1 71 ? 0.601 6.527 17.078 1 89.5 71 GLU B N 1
ATOM 2185 C CA . GLU B 1 71 ? -0.608 5.859 16.594 1 89.5 71 GLU B CA 1
ATOM 2186 C C . GLU B 1 71 ? -1.095 6.465 15.289 1 89.5 71 GLU B C 1
ATOM 2188 O O . GLU B 1 71 ? -1.571 7.602 15.258 1 89.5 71 GLU B O 1
ATOM 2193 N N . LEU B 1 72 ? -0.984 5.68 14.258 1 90.75 72 LEU B N 1
ATOM 2194 C CA . LEU B 1 72 ? -1.257 6.164 12.906 1 90.75 72 LEU B CA 1
ATOM 2195 C C . LEU B 1 72 ? -2.646 5.734 12.445 1 90.75 72 LEU B C 1
ATOM 2197 O O . LEU B 1 72 ? -2.906 4.543 12.273 1 90.75 72 LEU B O 1
ATOM 2201 N N . TRP B 1 73 ? -3.492 6.762 12.227 1 89.94 73 TRP B N 1
ATOM 2202 C CA . TRP B 1 73 ? -4.883 6.488 11.875 1 89.94 73 TRP B CA 1
ATOM 2203 C C . TRP B 1 73 ? -5.121 6.738 10.391 1 89.94 73 TRP B C 1
ATOM 2205 O O . TRP B 1 73 ? -4.77 7.797 9.859 1 89.94 73 TRP B O 1
ATOM 2215 N N . ASP B 1 74 ? -5.699 5.73 9.797 1 89.5 74 ASP B N 1
ATOM 2216 C CA . ASP B 1 74 ? -6.086 5.84 8.391 1 89.5 74 ASP B CA 1
ATOM 2217 C C . ASP B 1 74 ? -7.516 6.359 8.258 1 89.5 74 ASP B C 1
ATOM 2219 O O . ASP B 1 74 ? -8.352 6.145 9.141 1 89.5 74 ASP B O 1
ATOM 2223 N N . THR B 1 75 ? -7.754 7.141 7.184 1 87.94 75 THR B N 1
ATOM 2224 C CA . THR B 1 75 ? -9.117 7.602 6.926 1 87.94 75 THR B CA 1
ATOM 2225 C C . THR B 1 75 ? -9.531 7.273 5.496 1 87.94 75 THR B C 1
ATOM 2227 O O . THR B 1 75 ? -8.703 7.25 4.586 1 87.94 75 THR B O 1
ATOM 2230 N N . GLU B 1 76 ? -10.828 6.844 5.352 1 77.88 76 GLU B N 1
ATOM 2231 C CA . GLU B 1 76 ? -11.391 6.641 4.023 1 77.88 76 GLU B CA 1
ATOM 2232 C C . GLU B 1 76 ? -12.109 7.895 3.531 1 77.88 76 GLU B C 1
ATOM 2234 O O . GLU B 1 76 ? -12.844 8.539 4.289 1 77.88 76 GLU B O 1
ATOM 2239 N N . SER B 1 77 ? -11.648 8.43 2.406 1 62.88 77 SER B N 1
ATOM 2240 C CA . SER B 1 77 ? -12.211 9.68 1.907 1 62.88 77 SER B CA 1
ATOM 2241 C C . SER B 1 77 ? -13.648 9.492 1.438 1 62.88 77 SER B C 1
ATOM 2243 O O . SER B 1 77 ? -14.438 10.438 1.436 1 62.88 77 SER B O 1
ATOM 2245 N N . GLN B 1 78 ? -13.969 8.469 0.651 1 58.47 78 GLN B N 1
ATOM 2246 C CA . GLN B 1 78 ? -15.188 8.352 -0.141 1 58.47 78 GLN B CA 1
ATOM 2247 C C . GLN B 1 78 ? -16.406 8.109 0.751 1 58.47 78 GLN B C 1
ATOM 2249 O O . GLN B 1 78 ? -17.547 8.164 0.285 1 58.47 78 GLN B O 1
ATOM 2254 N N . ARG B 1 79 ? -16.094 7.773 1.979 1 50.41 79 ARG B N 1
ATOM 2255 C CA . ARG B 1 79 ? -17.406 7.461 2.568 1 50.41 79 ARG B CA 1
ATOM 2256 C C . ARG B 1 79 ? -18.234 8.727 2.752 1 50.41 79 ARG B C 1
ATOM 2258 O O . ARG B 1 79 ? -17.703 9.773 3.113 1 50.41 79 ARG B O 1
ATOM 2265 N N . GLU B 1 80 ? -19.297 8.75 1.865 1 47.06 80 GLU B N 1
ATOM 2266 C CA . GLU B 1 80 ? -20.281 9.828 1.835 1 47.06 80 GLU B CA 1
ATOM 2267 C C . GLU B 1 80 ? -20.375 10.523 3.191 1 47.06 80 GLU B C 1
ATOM 2269 O O . GLU B 1 80 ? -20.578 11.734 3.26 1 47.06 80 GLU B O 1
ATOM 2274 N N . LYS B 1 81 ? -20.703 9.633 4.105 1 49.62 81 LYS B N 1
ATOM 2275 C CA . LYS B 1 81 ? -21.062 10.367 5.316 1 49.62 81 LYS B CA 1
ATOM 2276 C C . LYS B 1 81 ? -19.812 10.68 6.145 1 49.62 81 LYS B C 1
ATOM 2278 O O . LYS B 1 81 ? -19.109 9.766 6.578 1 49.62 81 LYS B O 1
ATOM 2283 N N . GLY B 1 82 ? -18.953 11.828 5.684 1 57.69 82 GLY B N 1
ATOM 2284 C CA . GLY B 1 82 ? -17.969 12.547 6.477 1 57.69 82 GLY B CA 1
ATOM 2285 C C . GLY B 1 82 ? -17.906 12.078 7.918 1 57.69 82 GLY B C 1
ATOM 2286 O O . GLY B 1 82 ? -16.859 12.188 8.562 1 57.69 82 GLY B O 1
ATOM 2287 N N . THR B 1 83 ? -18.828 11.266 8.203 1 65.88 83 THR B N 1
ATOM 2288 C CA . THR B 1 83 ? -19.031 10.992 9.625 1 65.88 83 THR B CA 1
ATOM 2289 C C . THR B 1 83 ? -18.016 9.961 10.117 1 65.88 83 THR B C 1
ATOM 2291 O O . THR B 1 83 ? -17.391 10.141 11.172 1 65.88 83 THR B O 1
ATOM 2294 N N . SER B 1 84 ? -17.703 8.938 9.273 1 76 84 SER B N 1
ATOM 2295 C CA . SER B 1 84 ? -16.812 7.898 9.773 1 76 84 SER B CA 1
ATOM 2296 C C . SER B 1 84 ? -15.391 8.406 9.922 1 76 84 SER B C 1
ATOM 2298 O O . SER B 1 84 ? -14.703 8.094 10.898 1 76 84 SER B O 1
ATOM 2300 N N . ARG B 1 85 ? -14.992 9.234 9.039 1 84.5 85 ARG B N 1
ATOM 2301 C CA . ARG B 1 85 ? -13.641 9.789 9.086 1 84.5 85 ARG B CA 1
ATOM 2302 C C . ARG B 1 85 ? -13.5 10.797 10.219 1 84.5 85 ARG B C 1
ATOM 2304 O O . ARG B 1 85 ? -12.492 10.789 10.938 1 84.5 85 ARG B O 1
ATOM 2311 N N . GLN B 1 86 ? -14.562 11.57 10.43 1 88.75 86 GLN B N 1
ATOM 2312 C CA . GLN B 1 86 ? -14.5 12.648 11.414 1 88.75 86 GLN B CA 1
ATOM 2313 C C . GLN B 1 86 ? -14.461 12.094 12.836 1 88.75 86 GLN B C 1
ATOM 2315 O O . GLN B 1 86 ? -14.039 12.773 13.766 1 88.75 86 GLN B O 1
ATOM 2320 N N . THR B 1 87 ? -14.914 10.852 12.938 1 87.5 87 THR B N 1
ATOM 2321 C CA . THR B 1 87 ? -14.891 10.203 14.242 1 87.5 87 THR B CA 1
ATOM 2322 C C . THR B 1 87 ? -13.461 9.961 14.703 1 87.5 87 THR B C 1
ATOM 2324 O O . THR B 1 87 ? -13.211 9.719 15.891 1 87.5 87 THR B O 1
ATOM 2327 N N . LYS B 1 88 ? -12.484 10.164 13.844 1 88 88 LYS B N 1
ATOM 2328 C CA . LYS B 1 88 ? -11.094 9.898 14.18 1 88 88 LYS B CA 1
ATOM 2329 C C . LYS B 1 88 ? -10.359 11.188 14.547 1 88 88 LYS B C 1
ATOM 2331 O O . LYS B 1 88 ? -9.211 11.148 14.992 1 88 88 LYS B O 1
ATOM 2336 N N . TYR B 1 89 ? -11.016 12.305 14.508 1 93.25 89 TYR B N 1
ATOM 2337 C CA . TYR B 1 89 ? -10.344 13.594 14.633 1 93.25 89 TYR B CA 1
ATOM 2338 C C . TYR B 1 89 ? -10.07 13.922 16.094 1 93.25 89 TYR B C 1
ATOM 2340 O O . TYR B 1 89 ? -9.008 14.453 16.438 1 93.25 89 TYR B O 1
ATOM 2348 N N . PRO B 1 90 ? -10.969 13.578 16.969 1 93.38 90 PRO B N 1
ATOM 2349 C CA . PRO B 1 90 ? -10.766 14 18.344 1 93.38 90 PRO B CA 1
ATOM 2350 C C . PRO B 1 90 ? -9.414 13.562 18.906 1 93.38 90 PRO B C 1
ATOM 2352 O O . PRO B 1 90 ? -8.984 12.43 18.672 1 93.38 90 PRO B O 1
ATOM 2355 N N . GLU B 1 91 ? -8.711 14.453 19.578 1 94.44 91 GLU B N 1
ATOM 2356 C CA . GLU B 1 91 ? -7.465 14.25 20.312 1 94.44 91 GLU B CA 1
ATOM 2357 C C . GLU B 1 91 ? -6.301 14 19.344 1 94.44 91 GLU B C 1
ATOM 2359 O O . GLU B 1 91 ? -5.312 13.367 19.719 1 94.44 91 GLU B O 1
ATOM 2364 N N . THR B 1 92 ? -6.449 14.461 18.188 1 96.69 92 THR B N 1
ATOM 2365 C CA . THR B 1 92 ? -5.363 14.328 17.219 1 96.69 92 THR B CA 1
ATOM 2366 C C . THR B 1 92 ? -4.234 15.305 17.547 1 96.69 92 THR B C 1
ATOM 2368 O O . THR B 1 92 ? -4.484 16.484 17.781 1 96.69 92 THR B O 1
ATOM 2371 N N . ASP B 1 93 ? -3.043 14.742 17.562 1 97.38 93 ASP B N 1
ATOM 2372 C CA . ASP B 1 93 ? -1.885 15.594 17.828 1 97.38 93 ASP B CA 1
ATOM 2373 C C . ASP B 1 93 ? -1.377 16.25 16.562 1 97.38 93 ASP B C 1
ATOM 2375 O O . ASP B 1 93 ? -0.813 17.344 16.594 1 97.38 93 ASP B O 1
ATOM 2379 N N . VAL B 1 94 ? -1.557 15.531 15.484 1 98.19 94 VAL B N 1
ATOM 2380 C CA . VAL B 1 94 ? -1.097 16.078 14.211 1 98.19 94 VAL B CA 1
ATOM 2381 C C . VAL B 1 94 ? -1.872 15.43 13.062 1 98.19 94 VAL B C 1
ATOM 2383 O O . VAL B 1 94 ? -2.158 14.234 13.094 1 98.19 94 VAL B O 1
ATOM 2386 N N . PHE B 1 95 ? -2.227 16.25 12.062 1 98.06 95 PHE B N 1
ATOM 2387 C CA . PHE B 1 95 ? -2.846 15.758 10.836 1 98.06 95 PHE B CA 1
ATOM 2388 C C . PHE B 1 95 ? -1.824 15.672 9.703 1 98.06 95 PHE B C 1
ATOM 2390 O O . PHE B 1 95 ? -1.102 16.641 9.445 1 98.06 95 PHE B O 1
ATOM 2397 N N . CYS B 1 96 ? -1.744 14.531 9.125 1 98.06 96 CYS B N 1
ATOM 2398 C CA . CYS B 1 96 ? -0.971 14.328 7.906 1 98.06 96 CYS B CA 1
ATOM 2399 C C . CYS B 1 96 ? -1.863 14.414 6.676 1 98.06 96 CYS B C 1
ATOM 2401 O O . CYS B 1 96 ? -2.527 13.438 6.32 1 98.06 96 CYS B O 1
ATOM 2403 N N . LEU B 1 97 ? -1.864 15.523 6.09 1 98.25 97 LEU B N 1
ATOM 2404 C CA . LEU B 1 97 ? -2.713 15.773 4.93 1 98.25 97 LEU B CA 1
ATOM 2405 C C . LEU B 1 97 ? -2.012 15.352 3.643 1 98.25 97 LEU B C 1
ATOM 2407 O O . LEU B 1 97 ? -0.986 15.93 3.273 1 98.25 97 LEU B O 1
ATOM 2411 N N . CYS B 1 98 ? -2.646 14.422 2.947 1 98.12 98 CYS B N 1
ATOM 2412 C CA . CYS B 1 98 ? -1.949 13.773 1.839 1 98.12 98 CYS B CA 1
ATOM 2413 C C . CYS B 1 98 ? -2.6 14.125 0.506 1 98.12 98 CYS B C 1
ATOM 2415 O O . CYS B 1 98 ? -3.822 14.266 0.425 1 98.12 98 CYS B O 1
ATOM 2417 N N . PHE B 1 99 ? -1.801 14.281 -0.534 1 97.75 99 PHE B N 1
ATOM 2418 C CA . PHE B 1 99 ? -2.191 14.297 -1.938 1 97.75 99 PHE B CA 1
ATOM 2419 C C . PHE B 1 99 ? -1.199 13.516 -2.787 1 97.75 99 PHE B C 1
ATOM 2421 O O . PHE B 1 99 ? -0.09 13.219 -2.338 1 97.75 99 PHE B O 1
ATOM 2428 N N . SER B 1 100 ? -1.638 13.086 -3.932 1 95.5 100 SER B N 1
ATOM 2429 C CA . SER B 1 100 ? -0.72 12.445 -4.863 1 95.5 100 SER B CA 1
ATOM 2430 C C . SER B 1 100 ? -0.068 13.461 -5.793 1 95.5 100 SER B C 1
ATOM 2432 O O . SER B 1 100 ? -0.757 14.273 -6.41 1 95.5 100 SER B O 1
ATOM 2434 N N . VAL B 1 101 ? 1.206 13.367 -5.957 1 96.5 101 VAL B N 1
ATOM 2435 C CA . VAL B 1 101 ? 1.942 14.328 -6.777 1 96.5 101 VAL B CA 1
ATOM 2436 C C . VAL B 1 101 ? 1.497 14.211 -8.234 1 96.5 101 VAL B C 1
ATOM 2438 O O . VAL B 1 101 ? 1.702 15.133 -9.023 1 96.5 101 VAL B O 1
ATOM 2441 N N . ALA B 1 102 ? 0.866 13.109 -8.594 1 92.38 102 ALA B N 1
ATOM 2442 C CA . ALA B 1 102 ? 0.447 12.875 -9.969 1 92.38 102 ALA B CA 1
ATOM 2443 C C . ALA B 1 102 ? -1.052 13.102 -10.141 1 92.38 102 ALA B C 1
ATOM 2445 O O . ALA B 1 102 ? -1.64 12.711 -11.148 1 92.38 102 ALA B O 1
ATOM 2446 N N . ASP B 1 103 ? -1.701 13.688 -9.156 1 93.25 103 ASP B N 1
ATOM 2447 C CA . ASP B 1 103 ? -3.145 13.906 -9.188 1 93.25 103 ASP B CA 1
ATOM 2448 C C . ASP B 1 103 ? -3.488 15.344 -8.797 1 93.25 103 ASP B C 1
ATOM 2450 O O . ASP B 1 103 ? -3.664 15.648 -7.613 1 93.25 103 ASP B O 1
ATOM 2454 N N . MET B 1 104 ? -3.73 16.141 -9.781 1 95.5 104 MET B N 1
ATOM 2455 C CA . MET B 1 104 ? -3.971 17.562 -9.578 1 95.5 104 MET B CA 1
ATOM 2456 C C . MET B 1 104 ? -5.258 17.797 -8.789 1 95.5 104 MET B C 1
ATOM 2458 O O . MET B 1 104 ? -5.359 18.75 -8.023 1 95.5 104 MET B O 1
ATOM 2462 N N . GLU B 1 105 ? -6.188 16.938 -8.969 1 94.38 105 GLU B N 1
ATOM 2463 C CA . GLU B 1 105 ? -7.441 17.078 -8.242 1 94.38 105 GLU B CA 1
ATOM 2464 C C . GLU B 1 105 ? -7.234 16.875 -6.742 1 94.38 105 GLU B C 1
ATOM 2466 O O . GLU B 1 105 ? -7.762 17.625 -5.922 1 94.38 105 GLU B O 1
ATOM 2471 N N . SER B 1 106 ? -6.5 15.867 -6.398 1 95.62 106 SER B N 1
ATOM 2472 C CA . SER B 1 106 ? -6.203 15.641 -4.988 1 95.62 106 SER B CA 1
ATOM 2473 C C . SER B 1 106 ? -5.43 16.812 -4.391 1 95.62 106 SER B C 1
ATOM 2475 O O . SER B 1 106 ? -5.602 17.141 -3.213 1 95.62 106 SER B O 1
ATOM 2477 N N . PHE B 1 107 ? -4.652 17.453 -5.246 1 98.12 107 PHE 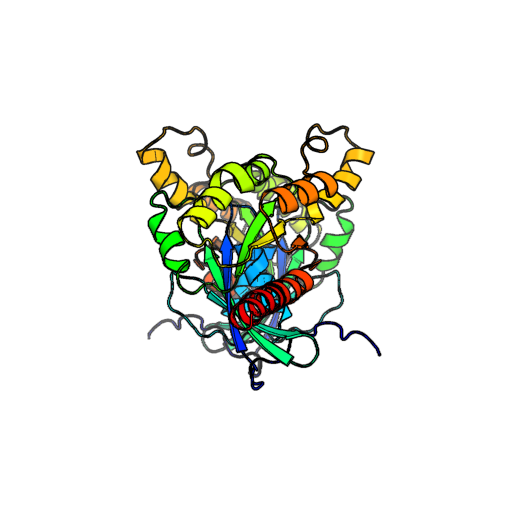B N 1
ATOM 2478 C CA . PHE B 1 107 ? -3.869 18.609 -4.816 1 98.12 107 PHE B CA 1
ATOM 2479 C C . PHE B 1 107 ? -4.77 19.812 -4.562 1 98.12 107 PHE B C 1
ATOM 2481 O O . PHE B 1 107 ? -4.664 20.453 -3.523 1 98.12 107 PHE B O 1
ATOM 2488 N N . ARG B 1 108 ? -5.617 20 -5.41 1 97.62 108 ARG B N 1
ATOM 2489 C CA . ARG B 1 108 ? -6.547 21.125 -5.25 1 97.62 108 ARG B CA 1
ATOM 2490 C C . ARG B 1 108 ? -7.445 20.922 -4.035 1 97.62 108 ARG B C 1
ATOM 2492 O O . ARG B 1 108 ? -7.773 21.875 -3.33 1 97.62 108 ARG B O 1
ATOM 2499 N N . ASN B 1 109 ? -7.812 19.75 -3.76 1 96.94 109 ASN B N 1
ATOM 2500 C CA . ASN B 1 109 ? -8.719 19.422 -2.666 1 96.94 109 ASN B CA 1
ATOM 2501 C C . ASN B 1 109 ? -8.062 19.625 -1.307 1 96.94 109 ASN B C 1
ATOM 2503 O O . ASN B 1 109 ? -8.75 19.688 -0.283 1 96.94 109 ASN B O 1
ATOM 2507 N N . VAL B 1 110 ? -6.75 19.688 -1.304 1 98.06 110 VAL B N 1
ATOM 2508 C CA . VAL B 1 110 ? -6.047 20 -0.06 1 98.06 110 VAL B CA 1
ATOM 2509 C C . VAL B 1 110 ? -6.617 21.266 0.561 1 98.06 110 VAL B C 1
ATOM 2511 O O . VAL B 1 110 ? -6.984 21.281 1.737 1 98.06 110 VAL B O 1
ATOM 2514 N N . GLU B 1 111 ? -6.707 22.219 -0.227 1 98.06 111 GLU B N 1
ATOM 2515 C CA . GLU B 1 111 ? -7.223 23.484 0.26 1 98.06 111 GLU B CA 1
ATOM 2516 C C . GLU B 1 111 ? -8.75 23.516 0.235 1 98.06 111 GLU B C 1
ATOM 2518 O O . GLU B 1 111 ? -9.383 23.906 1.218 1 98.06 111 GLU B O 1
ATOM 2523 N N . ARG B 1 112 ? -9.32 23.016 -0.826 1 96.69 112 ARG B N 1
ATOM 2524 C CA . ARG B 1 112 ? -10.742 23.203 -1.104 1 96.69 112 ARG B CA 1
ATOM 2525 C C . ARG B 1 112 ? -11.594 22.344 -0.171 1 96.69 112 ARG B C 1
ATOM 2527 O O . ARG B 1 112 ? -12.703 22.734 0.193 1 96.69 112 ARG B O 1
ATOM 2534 N N . LYS B 1 113 ? -11.125 21.266 0.225 1 95.25 113 LYS B N 1
ATOM 2535 C CA . LYS B 1 113 ? -11.93 20.297 0.957 1 95.25 113 LYS B CA 1
ATOM 2536 C C . LYS B 1 113 ? -11.344 20.016 2.338 1 95.25 113 LYS B C 1
ATOM 2538 O O . LYS B 1 113 ? -11.969 20.328 3.355 1 95.25 113 LYS B O 1
ATOM 2543 N N . TRP B 1 114 ? -10.141 19.625 2.352 1 96.62 114 TRP B N 1
ATOM 2544 C CA . TRP B 1 114 ? -9.594 19.016 3.562 1 96.62 114 TRP B CA 1
ATOM 2545 C C . TRP B 1 114 ? -9.172 20.078 4.566 1 96.62 114 TRP B C 1
ATOM 2547 O O . TRP B 1 114 ? -9.461 19.969 5.758 1 96.62 114 TRP B O 1
ATOM 2557 N N . HIS B 1 115 ? -8.5 21.109 4.07 1 97.88 115 HIS B N 1
ATOM 2558 C CA . HIS B 1 115 ? -8.094 22.172 4.98 1 97.88 115 HIS B CA 1
ATOM 2559 C C . HIS B 1 115 ? -9.305 22.859 5.594 1 97.88 115 HIS B C 1
ATOM 2561 O O . HIS B 1 115 ? -9.289 23.219 6.773 1 97.88 115 HIS B O 1
ATOM 2567 N N . LYS B 1 116 ? -10.312 23.062 4.82 1 96.69 116 LYS B N 1
ATOM 2568 C CA . LYS B 1 116 ? -11.539 23.672 5.328 1 96.69 116 LYS B CA 1
ATOM 2569 C C . LYS B 1 116 ? -12.156 22.828 6.438 1 96.69 116 LYS B C 1
ATOM 2571 O O . LYS B 1 116 ? -12.57 23.359 7.473 1 96.69 116 LYS B O 1
ATOM 2576 N N . GLU B 1 117 ? -12.164 21.516 6.207 1 94.88 117 GLU B N 1
ATOM 2577 C CA . GLU B 1 117 ? -12.719 20.609 7.195 1 94.88 117 GLU B CA 1
ATOM 2578 C C . GLU B 1 117 ? -11.906 20.641 8.484 1 94.88 117 GLU B C 1
ATOM 2580 O O . GLU B 1 117 ? -12.469 20.688 9.586 1 94.88 117 GLU B O 1
ATOM 2585 N N . LEU B 1 118 ? -10.602 20.719 8.359 1 96.56 118 LEU B N 1
ATOM 2586 C CA . LEU B 1 118 ? -9.734 20.719 9.531 1 96.56 118 LEU B CA 1
ATOM 2587 C C . LEU B 1 118 ? -9.828 22.031 10.289 1 96.56 118 LEU B C 1
ATOM 2589 O O . LEU B 1 118 ? -9.781 22.047 11.523 1 96.56 118 LEU B O 1
ATOM 2593 N N . LYS B 1 119 ? -9.961 23.078 9.57 1 96.31 119 LYS B N 1
ATOM 2594 C CA . LYS B 1 119 ? -10.117 24.391 10.195 1 96.31 119 LYS B CA 1
ATOM 2595 C C . LYS B 1 119 ? -11.391 24.453 11.039 1 96.31 119 LYS B C 1
ATOM 2597 O O . LYS B 1 119 ? -11.406 25.094 12.094 1 96.31 119 LYS B O 1
ATOM 2602 N N . GLN B 1 120 ? -12.359 23.75 10.602 1 95.81 120 GLN B N 1
ATOM 2603 C CA . GLN B 1 120 ? -13.656 23.766 11.273 1 95.81 120 GLN B CA 1
ATOM 2604 C C . GLN B 1 120 ? -13.68 22.781 12.445 1 95.81 120 GLN B C 1
ATOM 2606 O O . GLN B 1 120 ? -14.195 23.094 13.516 1 95.81 120 GLN B O 1
ATOM 2611 N N . LEU B 1 121 ? -13.109 21.594 12.273 1 94.94 121 LEU B N 1
ATOM 2612 C CA . LEU B 1 121 ? -13.344 20.5 13.211 1 94.94 121 LEU B CA 1
ATOM 2613 C C . LEU B 1 121 ? -12.148 20.312 14.141 1 94.94 121 LEU B C 1
ATOM 2615 O O . LEU B 1 121 ? -12.289 19.766 15.234 1 94.94 121 LEU B O 1
ATOM 2619 N N . ALA B 1 122 ? -10.922 20.766 13.703 1 95.19 122 ALA B N 1
ATOM 2620 C CA . ALA B 1 122 ? -9.711 20.562 14.5 1 95.19 122 ALA B CA 1
ATOM 2621 C C . ALA B 1 122 ? -8.695 21.672 14.242 1 95.19 122 ALA B C 1
ATOM 2623 O O . ALA B 1 122 ? -7.57 21.406 13.82 1 95.19 122 ALA B O 1
ATOM 2624 N N . PRO B 1 123 ? -9.008 22.875 14.602 1 93.31 123 PRO B N 1
ATOM 2625 C CA . PRO B 1 123 ? -8.18 24.031 14.25 1 93.31 123 PRO B CA 1
ATOM 2626 C C . PRO B 1 123 ? -6.863 24.078 15.031 1 93.31 123 PRO B C 1
ATOM 2628 O O . PRO B 1 123 ? -5.922 24.75 14.617 1 93.31 123 PRO B O 1
ATOM 2631 N N . LYS B 1 124 ? -6.703 23.375 16.078 1 93.69 124 LYS B N 1
ATOM 2632 C CA . LYS B 1 124 ? -5.551 23.516 16.953 1 93.69 124 LYS B CA 1
ATOM 2633 C C . LYS B 1 124 ? -4.43 22.562 16.562 1 93.69 124 LYS B C 1
ATOM 2635 O O . LYS B 1 124 ? -3.256 22.828 16.812 1 93.69 124 LYS B O 1
ATOM 2640 N N . ALA B 1 125 ? -4.793 21.469 16.016 1 96.12 125 ALA B N 1
ATOM 2641 C CA . ALA B 1 125 ? -3.787 20.469 15.688 1 96.12 125 ALA B CA 1
ATOM 2642 C C . ALA B 1 125 ? -2.967 20.891 14.477 1 96.12 125 ALA B C 1
ATOM 2644 O O . ALA B 1 125 ? -3.52 21.359 13.477 1 96.12 125 ALA B O 1
ATOM 2645 N N . PRO B 1 126 ? -1.682 20.734 14.57 1 97.88 126 PRO B N 1
ATOM 2646 C CA . PRO B 1 126 ? -0.84 21.094 13.43 1 97.88 126 PRO B CA 1
ATOM 2647 C C . PRO B 1 126 ? -1.034 20.172 12.234 1 97.88 126 PRO B C 1
ATOM 2649 O O . PRO B 1 126 ? -1.533 19.047 12.391 1 97.88 126 PRO B O 1
ATOM 2652 N N . ILE B 1 127 ? -0.647 20.688 11.062 1 98.25 127 ILE B N 1
ATOM 2653 C CA . ILE B 1 127 ? -0.793 19.953 9.812 1 98.25 127 ILE B CA 1
ATOM 2654 C C . ILE B 1 127 ? 0.577 19.75 9.172 1 98.25 127 ILE B C 1
ATOM 2656 O O . ILE B 1 127 ? 1.404 20.672 9.156 1 98.25 127 ILE B O 1
ATOM 2660 N N . VAL B 1 128 ? 0.863 18.562 8.781 1 98.56 128 VAL B N 1
ATOM 2661 C CA . VAL B 1 128 ? 1.971 18.25 7.883 1 98.56 128 VAL B CA 1
ATOM 2662 C C . VAL B 1 128 ? 1.43 17.875 6.508 1 98.56 128 VAL B C 1
ATOM 2664 O O . VAL B 1 128 ? 0.561 17 6.398 1 98.56 128 VAL B O 1
ATOM 2667 N N . LEU B 1 129 ? 1.887 18.562 5.453 1 98.81 129 LEU B N 1
ATOM 2668 C CA . LEU B 1 129 ? 1.45 18.281 4.094 1 98.81 129 LEU B CA 1
ATOM 2669 C C . LEU B 1 129 ? 2.346 17.219 3.453 1 98.81 129 LEU B C 1
ATOM 2671 O O . LEU B 1 129 ? 3.572 17.328 3.508 1 98.81 129 LEU B O 1
ATOM 2675 N N . ILE B 1 130 ? 1.742 16.188 2.881 1 98.62 130 ILE B N 1
ATOM 2676 C CA . ILE B 1 130 ? 2.506 15.062 2.359 1 98.62 130 ILE B CA 1
ATOM 2677 C C . ILE B 1 130 ? 2.141 14.828 0.897 1 98.62 130 ILE B C 1
ATOM 2679 O O . ILE B 1 130 ? 0.976 14.586 0.573 1 98.62 130 ILE B O 1
ATOM 2683 N N . GLY B 1 131 ? 3.123 14.938 0.009 1 98.25 131 GLY B N 1
ATOM 2684 C CA . GLY B 1 131 ? 2.988 14.477 -1.363 1 98.25 131 GLY B CA 1
ATOM 2685 C C . GLY B 1 131 ? 3.385 13.023 -1.546 1 98.25 131 GLY B C 1
ATOM 2686 O O . GLY B 1 131 ? 4.555 12.672 -1.374 1 98.25 131 GLY B O 1
ATOM 2687 N N . THR B 1 132 ? 2.41 12.203 -1.941 1 96.81 132 THR B N 1
ATOM 2688 C CA . THR B 1 132 ? 2.65 10.766 -2.047 1 96.81 132 THR B CA 1
ATOM 2689 C C . THR B 1 132 ? 2.922 10.367 -3.494 1 96.81 132 THR B C 1
ATOM 2691 O O . THR B 1 132 ? 2.773 11.188 -4.406 1 96.81 132 THR B O 1
ATOM 2694 N N . LYS B 1 133 ? 3.408 9.117 -3.697 1 92.38 133 LYS B N 1
ATOM 2695 C CA . LYS B 1 133 ? 3.656 8.484 -4.988 1 92.38 133 LYS B CA 1
ATOM 2696 C C . LYS B 1 133 ? 4.711 9.25 -5.785 1 92.38 133 LYS B C 1
ATOM 2698 O O . LYS B 1 133 ? 4.543 9.477 -6.984 1 92.38 133 LYS B O 1
ATOM 2703 N N . LEU B 1 134 ? 5.691 9.695 -5.051 1 93.5 134 LEU B N 1
ATOM 2704 C CA . LEU B 1 134 ? 6.777 10.477 -5.629 1 93.5 134 LEU B CA 1
ATOM 2705 C C . LEU B 1 134 ? 7.469 9.711 -6.75 1 93.5 134 LEU B C 1
ATOM 2707 O O . LEU B 1 134 ? 8.047 10.312 -7.656 1 93.5 134 LEU B O 1
ATOM 2711 N N . ASP B 1 135 ? 7.363 8.406 -6.762 1 87.12 135 ASP B N 1
ATOM 2712 C CA . ASP B 1 135 ? 8 7.555 -7.762 1 87.12 135 ASP B CA 1
ATOM 2713 C C . ASP B 1 135 ? 7.445 7.832 -9.156 1 87.12 135 ASP B C 1
ATOM 2715 O O . ASP B 1 135 ? 8.133 7.609 -10.156 1 87.12 135 ASP B O 1
ATOM 2719 N N . LEU B 1 136 ? 6.273 8.328 -9.18 1 87.19 136 LEU B N 1
ATOM 2720 C CA . LEU B 1 136 ? 5.637 8.586 -10.461 1 87.19 136 LEU B CA 1
ATOM 2721 C C . LEU B 1 136 ? 6.316 9.75 -11.18 1 87.19 136 LEU B C 1
ATOM 2723 O O . LEU B 1 136 ? 6.273 9.844 -12.406 1 87.19 136 LEU B O 1
ATOM 2727 N N . ARG B 1 137 ? 6.898 10.633 -10.391 1 86.25 137 ARG B N 1
ATOM 2728 C CA . ARG B 1 137 ? 7.656 11.719 -11.008 1 86.25 137 ARG B CA 1
ATOM 2729 C C . ARG B 1 137 ? 8.875 11.18 -11.75 1 86.25 137 ARG B C 1
ATOM 2731 O O . ARG B 1 137 ? 9.18 11.625 -12.859 1 86.25 137 ARG B O 1
ATOM 2738 N N . ASP B 1 138 ? 9.531 10.25 -11.141 1 80.69 138 ASP B N 1
ATOM 2739 C CA . ASP B 1 138 ? 10.688 9.617 -11.766 1 80.69 138 ASP B CA 1
ATOM 2740 C C . ASP B 1 138 ? 10.289 8.844 -13.016 1 80.69 138 ASP B C 1
ATOM 2742 O O . ASP B 1 138 ? 11.016 8.844 -14.016 1 80.69 138 ASP B O 1
ATOM 2746 N N . GLU B 1 139 ? 9.234 8.242 -12.891 1 76.25 139 GLU B N 1
ATOM 2747 C CA . GLU B 1 139 ? 8.742 7.469 -14.031 1 76.25 139 GLU B CA 1
ATOM 2748 C C . GLU B 1 139 ? 8.406 8.375 -15.211 1 76.25 139 GLU B C 1
ATOM 2750 O O . GLU B 1 139 ? 8.648 8.016 -16.359 1 76.25 139 GLU B O 1
ATOM 2755 N N . PHE B 1 140 ? 7.844 9.414 -14.875 1 76.69 140 PHE B N 1
ATOM 2756 C CA . PHE B 1 140 ? 7.492 10.375 -15.914 1 76.69 140 PHE B CA 1
ATOM 2757 C C . PHE B 1 140 ? 8.742 10.93 -16.594 1 76.69 140 PHE B C 1
ATOM 2759 O O . PHE B 1 140 ? 8.773 11.109 -17.812 1 76.69 140 PHE B O 1
ATOM 2766 N N . LYS B 1 141 ? 9.672 11.203 -15.836 1 74.69 141 LYS B N 1
ATOM 2767 C CA . LYS B 1 141 ? 10.922 11.719 -16.391 1 74.69 141 LYS B CA 1
ATOM 2768 C C . LYS B 1 141 ? 11.555 10.711 -17.344 1 74.69 141 LYS B C 1
ATOM 2770 O O . LYS B 1 141 ? 12.117 11.086 -18.375 1 74.69 141 LYS B O 1
ATOM 2775 N N . LYS B 1 142 ? 11.422 9.516 -17.016 1 67.12 142 LYS B N 1
ATOM 2776 C CA . LYS B 1 142 ? 11.992 8.453 -17.844 1 67.12 142 LYS B CA 1
ATOM 2777 C C . LYS B 1 142 ? 11.18 8.266 -19.125 1 67.12 142 LYS B C 1
ATOM 2779 O O . LYS B 1 142 ? 11.75 7.992 -20.188 1 67.12 142 LYS B O 1
ATOM 2784 N N . ARG B 1 143 ? 9.852 8.367 -18.953 1 60.34 143 ARG B N 1
ATOM 2785 C CA . ARG B 1 143 ? 8.984 8.211 -20.109 1 60.34 143 ARG B CA 1
ATOM 2786 C C . ARG B 1 143 ? 9.078 9.422 -21.031 1 60.34 143 ARG B C 1
ATOM 2788 O O . ARG B 1 143 ? 8.969 9.297 -22.25 1 60.34 143 ARG B O 1
ATOM 2795 N N . GLY B 1 144 ? 8.82 10.672 -20.484 1 57.38 144 GLY B N 1
ATOM 2796 C CA . GLY B 1 144 ? 8.898 11.891 -21.266 1 57.38 144 GLY B CA 1
ATOM 2797 C C . GLY B 1 144 ? 10.141 11.969 -22.125 1 57.38 144 GLY B C 1
ATOM 2798 O O . GLY B 1 144 ? 10.188 12.734 -23.094 1 57.38 144 GLY B O 1
ATOM 2799 N N . LYS B 1 145 ? 11.359 11.508 -21.703 1 48.25 145 LYS B N 1
ATOM 2800 C CA . LYS B 1 145 ? 12.406 11.453 -22.719 1 48.25 145 LYS B CA 1
ATOM 2801 C C . LYS B 1 145 ? 11.938 10.664 -23.938 1 48.25 145 LYS B C 1
ATOM 2803 O O . LYS B 1 145 ? 12.484 10.82 -25.031 1 48.25 145 LYS B O 1
ATOM 2808 N N . CYS B 1 146 ? 11.227 9.664 -23.844 1 40.88 146 CYS B N 1
ATOM 2809 C CA . CYS B 1 146 ? 10.828 8.984 -25.062 1 40.88 146 CYS B CA 1
ATOM 2810 C C . CYS B 1 146 ? 9.523 9.562 -25.609 1 40.88 146 CYS B C 1
ATOM 2812 O O . CYS B 1 146 ? 9.344 9.664 -26.812 1 40.88 146 CYS B O 1
ATOM 2814 N N . GLU B 1 147 ? 8.227 9.352 -25.094 1 38.72 147 GLU B N 1
ATOM 2815 C CA . GLU B 1 147 ? 6.969 9.82 -25.672 1 38.72 147 GLU B CA 1
ATOM 2816 C C . GLU B 1 147 ? 6.449 11.055 -24.938 1 38.72 147 GLU B C 1
ATOM 2818 O O . GLU B 1 147 ? 6.621 11.18 -23.734 1 38.72 147 GLU B O 1
ATOM 2823 N N . ALA B 1 148 ? 6.281 12.305 -25.578 1 38.81 148 ALA B N 1
ATOM 2824 C CA . ALA B 1 148 ? 5.637 13.57 -25.219 1 38.81 148 ALA B CA 1
ATOM 2825 C C . ALA B 1 148 ? 4.379 13.328 -24.391 1 38.81 148 ALA B C 1
ATOM 2827 O O . ALA B 1 148 ? 3.273 13.25 -24.938 1 38.81 148 ALA B O 1
ATOM 2828 N N . SER B 1 149 ? 4.156 12.422 -23.688 1 41.34 149 SER B N 1
ATOM 2829 C CA . SER B 1 149 ? 2.824 12.141 -23.156 1 41.34 149 SER B CA 1
ATOM 2830 C C . SER B 1 149 ? 2.338 13.266 -22.25 1 41.34 149 SER B C 1
ATOM 2832 O O . SER B 1 149 ? 3.123 13.859 -21.516 1 41.34 149 SER B O 1
ATOM 2834 N N . ARG B 1 150 ? 1.176 13.805 -22.484 1 40.56 150 ARG B N 1
ATOM 2835 C CA . ARG B 1 150 ? 0.323 14.875 -21.984 1 40.56 150 ARG B CA 1
ATOM 2836 C C . ARG B 1 150 ? 0.25 14.859 -20.453 1 40.56 150 ARG B C 1
ATOM 2838 O O . ARG B 1 150 ? -0.15 15.844 -19.844 1 40.56 150 ARG B O 1
ATOM 2845 N N . HIS B 1 151 ? 0.712 13.75 -19.781 1 46.34 151 HIS B N 1
ATOM 2846 C CA . HIS B 1 151 ? 0.468 13.602 -18.344 1 46.34 151 HIS B CA 1
ATOM 2847 C C . HIS B 1 151 ? 1.562 14.273 -17.531 1 46.34 151 HIS B C 1
ATOM 2849 O O . HIS B 1 151 ? 1.462 14.359 -16.297 1 46.34 151 HIS B O 1
ATOM 2855 N N . GLY B 1 152 ? 2.729 14.586 -18.094 1 49.59 152 GLY B N 1
ATOM 2856 C CA . GLY B 1 152 ? 3.811 15.281 -17.422 1 49.59 152 GLY B CA 1
ATOM 2857 C C . GLY B 1 152 ? 3.408 16.656 -16.906 1 49.59 152 GLY B C 1
ATOM 2858 O O . GLY B 1 152 ? 3.844 17.062 -15.828 1 49.59 152 GLY B O 1
ATOM 2859 N N . ALA B 1 153 ? 2.795 17.406 -17.812 1 53.25 153 ALA B N 1
ATOM 2860 C CA . ALA B 1 153 ? 2.336 18.75 -17.516 1 53.25 153 ALA B CA 1
ATOM 2861 C C . ALA B 1 153 ? 1.348 18.75 -16.359 1 53.25 153 ALA B C 1
ATOM 2863 O O . ALA B 1 153 ? 1.143 19.781 -15.703 1 53.25 153 ALA B O 1
ATOM 2864 N N . ASP B 1 154 ? 0.986 17.516 -15.891 1 73.5 154 ASP B N 1
ATOM 2865 C CA . ASP B 1 154 ? -0.145 17.547 -14.969 1 73.5 154 ASP B CA 1
ATOM 2866 C C . ASP B 1 154 ? 0.263 17.031 -13.586 1 73.5 154 ASP B C 1
ATOM 2868 O O . ASP B 1 154 ? -0.587 16.625 -12.797 1 73.5 154 ASP B O 1
ATOM 2872 N N . MET B 1 155 ? 1.704 17.172 -13.375 1 90.12 155 MET B N 1
ATOM 2873 C CA . MET B 1 155 ? 2.119 16.766 -12.039 1 90.12 155 MET B CA 1
ATOM 2874 C C . MET B 1 155 ? 2.383 17.969 -11.148 1 90.12 155 MET B C 1
ATOM 2876 O O . MET B 1 155 ? 2.832 19.016 -11.625 1 90.12 155 MET B O 1
ATOM 2880 N N . VAL B 1 156 ? 2.09 17.859 -9.906 1 96.06 156 VAL B N 1
ATOM 2881 C CA . VAL B 1 156 ? 2.291 18.922 -8.938 1 96.06 156 VAL B CA 1
ATOM 2882 C C . VAL B 1 156 ? 3.783 19.125 -8.695 1 96.06 156 VAL B C 1
ATOM 2884 O O . VAL B 1 156 ? 4.5 18.188 -8.359 1 96.06 156 VAL B O 1
ATOM 2887 N N . THR B 1 157 ? 4.254 20.312 -8.852 1 95.12 157 THR B N 1
ATOM 2888 C CA . THR B 1 157 ? 5.668 20.594 -8.633 1 95.12 157 THR B CA 1
ATOM 2889 C C . THR B 1 157 ? 5.953 20.797 -7.145 1 95.12 157 THR B C 1
ATOM 2891 O O . THR B 1 157 ? 5.043 21.094 -6.371 1 95.12 157 THR B O 1
ATOM 2894 N N . HIS B 1 158 ? 7.266 20.656 -6.871 1 96.12 158 HIS B N 1
ATOM 2895 C CA . HIS B 1 158 ? 7.68 20.891 -5.492 1 96.12 158 HIS B CA 1
ATOM 2896 C C . HIS B 1 158 ? 7.371 22.312 -5.051 1 96.12 158 HIS B C 1
ATOM 2898 O O . HIS B 1 158 ? 6.914 22.531 -3.93 1 96.12 158 HIS B O 1
ATOM 2904 N N . LYS B 1 159 ? 7.562 23.234 -5.906 1 96.81 159 LYS B N 1
ATOM 2905 C CA . LYS B 1 159 ? 7.328 24.641 -5.629 1 96.81 159 LYS B CA 1
ATOM 2906 C C . LYS B 1 159 ? 5.848 24.906 -5.355 1 96.81 159 LYS B C 1
ATOM 2908 O O . LYS B 1 159 ? 5.508 25.609 -4.398 1 96.81 159 LYS B O 1
ATOM 2913 N N . GLU B 1 160 ? 5 24.391 -6.16 1 97.25 160 GLU B N 1
ATOM 2914 C CA . GLU B 1 160 ? 3.559 24.547 -5.98 1 97.25 160 GLU B CA 1
ATOM 2915 C C . GLU B 1 160 ? 3.105 23.953 -4.645 1 97.25 160 GLU B C 1
ATOM 2917 O O . GLU B 1 160 ? 2.279 24.547 -3.949 1 97.25 160 GLU B O 1
ATOM 2922 N N . ALA B 1 161 ? 3.68 22.891 -4.332 1 98.31 161 ALA B N 1
ATOM 2923 C CA . ALA B 1 161 ? 3.303 22.219 -3.088 1 98.31 161 ALA B CA 1
ATOM 2924 C C . ALA B 1 161 ? 3.756 23.016 -1.872 1 98.31 161 ALA B C 1
ATOM 2926 O O . ALA B 1 161 ? 3.039 23.094 -0.873 1 98.31 161 ALA B O 1
ATOM 2927 N N . LYS B 1 162 ? 4.902 23.562 -1.956 1 98.12 162 LYS B N 1
ATOM 2928 C CA . LYS B 1 162 ? 5.398 24.406 -0.875 1 98.12 162 LYS B CA 1
ATOM 2929 C C . LYS B 1 162 ? 4.52 25.641 -0.696 1 98.12 162 LYS B C 1
ATOM 2931 O O . LYS B 1 162 ? 4.262 26.078 0.431 1 98.12 162 LYS B O 1
ATOM 2936 N N . LYS B 1 163 ? 4.109 26.172 -1.788 1 98.38 163 LYS B N 1
ATOM 2937 C CA . LYS B 1 163 ? 3.188 27.297 -1.731 1 98.38 163 LYS B CA 1
ATOM 2938 C C . LYS B 1 163 ? 1.878 26.906 -1.052 1 98.38 163 LYS B C 1
ATOM 2940 O O . LYS B 1 163 ? 1.345 27.672 -0.238 1 98.38 163 LYS B O 1
ATOM 2945 N N . MET B 1 164 ? 1.378 25.75 -1.383 1 98.69 164 MET B N 1
ATOM 2946 C CA . MET B 1 164 ? 0.165 25.234 -0.752 1 98.69 164 MET B CA 1
ATOM 2947 C C . MET B 1 164 ? 0.371 25.031 0.746 1 98.69 164 MET B C 1
ATOM 2949 O O . MET B 1 164 ? -0.502 25.375 1.546 1 98.69 164 MET B O 1
ATOM 2953 N N . ALA B 1 165 ? 1.513 24.531 1.104 1 98.62 165 ALA B N 1
ATOM 2954 C CA . ALA B 1 165 ? 1.819 24.328 2.518 1 98.62 165 ALA B CA 1
ATOM 2955 C C . ALA B 1 165 ? 1.744 25.641 3.289 1 98.62 165 ALA B C 1
ATOM 2957 O O . ALA B 1 165 ? 1.172 25.703 4.379 1 98.62 165 ALA B O 1
ATOM 2958 N N . LYS B 1 166 ? 2.268 26.656 2.723 1 98.19 166 LYS B N 1
ATOM 2959 C CA . LYS B 1 166 ? 2.211 27.984 3.338 1 98.19 166 LYS B CA 1
ATOM 2960 C C . LYS B 1 166 ? 0.773 28.484 3.426 1 98.19 166 LYS B C 1
ATOM 2962 O O . LYS B 1 166 ? 0.357 29.016 4.461 1 98.19 166 LYS B O 1
ATOM 2967 N N . LYS B 1 167 ? 0.083 28.234 2.389 1 98.12 167 LYS B N 1
ATOM 2968 C CA . LYS B 1 167 ? -1.292 28.719 2.295 1 98.12 167 LYS B CA 1
ATOM 2969 C C . LYS B 1 167 ? -2.166 28.109 3.381 1 98.12 167 LYS B C 1
ATOM 2971 O O . LYS B 1 167 ? -3.029 28.781 3.949 1 98.12 167 LYS B O 1
ATOM 2976 N N . ILE B 1 168 ? -1.899 26.875 3.734 1 98 168 ILE B N 1
ATOM 2977 C CA . ILE B 1 168 ? -2.768 26.188 4.688 1 98 168 ILE B CA 1
ATOM 2978 C C . ILE B 1 168 ? -2.107 26.172 6.066 1 98 168 ILE B C 1
ATOM 2980 O O . ILE B 1 168 ? -2.553 25.469 6.969 1 98 168 ILE B O 1
ATOM 2984 N N . ASN B 1 169 ? -0.982 26.828 6.164 1 96.69 169 ASN B N 1
ATOM 2985 C CA . ASN B 1 169 ? -0.238 26.938 7.414 1 96.69 169 ASN B CA 1
ATOM 2986 C C . ASN B 1 169 ? 0.248 25.562 7.898 1 96.69 169 ASN B C 1
ATOM 2988 O O . ASN B 1 169 ? 0.166 25.266 9.086 1 96.69 169 ASN B O 1
ATOM 2992 N N . ALA B 1 170 ? 0.637 24.797 6.969 1 97.94 170 ALA B N 1
ATOM 2993 C CA . ALA B 1 170 ? 1.278 23.531 7.344 1 97.94 170 ALA B CA 1
ATOM 2994 C C . ALA B 1 170 ? 2.66 23.781 7.941 1 97.94 170 ALA B C 1
ATOM 2996 O O . ALA B 1 170 ? 3.377 24.688 7.508 1 97.94 170 ALA B O 1
ATOM 2997 N N . ILE B 1 171 ? 3.014 22.938 8.867 1 97.12 171 ILE B N 1
ATOM 2998 C CA . ILE B 1 171 ? 4.305 23.094 9.531 1 97.12 171 ILE B CA 1
ATOM 2999 C C . ILE B 1 171 ? 5.43 22.703 8.578 1 97.12 171 ILE B C 1
ATOM 3001 O O . ILE B 1 171 ? 6.523 23.281 8.633 1 97.12 171 ILE B O 1
ATOM 3005 N N . LYS B 1 172 ? 5.141 21.703 7.719 1 97.38 172 LYS B N 1
ATOM 3006 C CA . LYS B 1 172 ? 6.137 21.156 6.797 1 97.38 172 LYS B CA 1
ATOM 3007 C C . LYS B 1 172 ? 5.469 20.5 5.594 1 97.38 172 LYS B C 1
ATOM 3009 O O . LYS B 1 172 ? 4.324 20.047 5.68 1 97.38 172 LYS B O 1
ATOM 3014 N N . TYR B 1 173 ? 6.223 20.562 4.508 1 98.44 173 TYR B N 1
ATOM 3015 C CA . TYR B 1 173 ? 5.863 19.766 3.34 1 98.44 173 TYR B CA 1
ATOM 3016 C C . TYR B 1 173 ? 6.891 18.656 3.096 1 98.44 173 TYR B C 1
ATOM 3018 O O . TYR B 1 173 ? 8.094 18.922 3.1 1 98.44 173 TYR B O 1
ATOM 3026 N N . ILE B 1 174 ? 6.367 17.438 2.904 1 98.12 174 ILE B N 1
ATOM 3027 C CA . ILE B 1 174 ? 7.227 16.281 2.666 1 98.12 174 ILE B CA 1
ATOM 3028 C C . ILE B 1 174 ? 6.719 15.5 1.455 1 98.12 174 ILE B C 1
ATOM 3030 O O . ILE B 1 174 ? 5.512 15.32 1.282 1 98.12 174 ILE B O 1
ATOM 3034 N N . GLU B 1 175 ? 7.621 15.094 0.668 1 97.62 175 GLU B N 1
ATOM 3035 C CA . GLU B 1 175 ? 7.285 14.164 -0.406 1 97.62 175 GLU B CA 1
ATOM 3036 C C . GLU B 1 175 ? 7.816 12.766 -0.109 1 97.62 175 GLU B C 1
ATOM 3038 O O . GLU B 1 175 ? 8.914 12.609 0.433 1 97.62 175 GLU B O 1
ATOM 3043 N N . CYS B 1 176 ? 6.977 11.789 -0.492 1 95.75 176 CYS B N 1
ATOM 3044 C CA . CYS B 1 176 ? 7.398 10.43 -0.173 1 95.75 176 CYS B CA 1
ATOM 3045 C C . CYS B 1 176 ? 6.902 9.445 -1.225 1 95.75 176 CYS B C 1
ATOM 3047 O O . CYS B 1 176 ? 6.039 9.781 -2.037 1 95.75 176 CYS B O 1
ATOM 3049 N N . SER B 1 177 ? 7.516 8.359 -1.232 1 90.88 177 SER B N 1
ATOM 3050 C CA . SER B 1 177 ? 7.125 7.195 -2.023 1 90.88 177 SER B CA 1
ATOM 3051 C C . SER B 1 177 ? 7.152 5.922 -1.188 1 90.88 177 SER B C 1
ATOM 3053 O O . SER B 1 177 ? 8.211 5.492 -0.733 1 90.88 177 SER B O 1
ATOM 3055 N N . ALA B 1 178 ? 5.969 5.387 -1.021 1 87.62 178 ALA B N 1
ATOM 3056 C CA . ALA B 1 178 ? 5.906 4.113 -0.311 1 87.62 178 ALA B CA 1
ATOM 3057 C C . ALA B 1 178 ? 6.613 3.01 -1.098 1 87.62 178 ALA B C 1
ATOM 3059 O O . ALA B 1 178 ? 7.328 2.189 -0.522 1 87.62 178 ALA B O 1
ATOM 3060 N N . LEU B 1 179 ? 6.465 3.045 -2.422 1 80.62 179 LEU B N 1
ATOM 3061 C CA . LEU B 1 179 ? 7.016 2.027 -3.309 1 80.62 179 LEU B CA 1
ATOM 3062 C C . LEU B 1 179 ? 8.539 2.004 -3.23 1 80.62 179 LEU B C 1
ATOM 3064 O O . LEU B 1 179 ? 9.141 0.934 -3.121 1 80.62 179 LEU B O 1
ATOM 3068 N N . LYS B 1 180 ? 9.109 3.213 -3.275 1 82.88 180 LYS B N 1
ATOM 3069 C CA . LYS B 1 180 ? 10.562 3.312 -3.311 1 82.88 180 LYS B CA 1
ATOM 3070 C C . LYS B 1 180 ? 11.133 3.521 -1.909 1 82.88 180 LYS B C 1
ATOM 3072 O O . LYS B 1 180 ? 12.336 3.738 -1.749 1 82.88 180 LYS B O 1
ATOM 3077 N N . GLN B 1 181 ? 10.242 3.535 -0.904 1 82.38 181 GLN B N 1
ATOM 3078 C CA . GLN B 1 181 ? 10.633 3.75 0.487 1 82.38 181 GLN B CA 1
ATOM 3079 C C . GLN B 1 181 ? 11.461 5.023 0.637 1 82.38 181 GLN B C 1
ATOM 3081 O O . GLN B 1 181 ? 12.539 5.004 1.229 1 82.38 181 GLN B O 1
ATOM 3086 N N . ARG B 1 182 ? 10.992 6.012 0.002 1 88.69 182 ARG B N 1
ATOM 3087 C CA . ARG B 1 182 ? 11.617 7.324 0.079 1 88.69 182 ARG B CA 1
ATOM 3088 C C . ARG B 1 182 ? 10.758 8.297 0.878 1 88.69 182 ARG B C 1
ATOM 3090 O O . ARG B 1 182 ? 9.539 8.328 0.713 1 88.69 182 ARG B O 1
ATOM 3097 N N . GLY B 1 183 ? 11.438 9.016 1.832 1 90.75 183 GLY B N 1
ATOM 3098 C CA . GLY B 1 183 ? 10.781 10.117 2.529 1 90.75 183 GLY B CA 1
ATOM 3099 C C . GLY B 1 183 ? 9.883 9.648 3.656 1 90.75 183 GLY B C 1
ATOM 3100 O O . GLY B 1 183 ? 9.32 10.469 4.387 1 90.75 183 GLY B O 1
ATOM 3101 N N . HIS B 1 184 ? 9.664 8.336 3.799 1 86.81 184 HIS B N 1
ATOM 3102 C CA . HIS B 1 184 ? 8.695 7.824 4.766 1 86.81 184 HIS B CA 1
ATOM 3103 C C . HIS B 1 184 ? 9.148 8.094 6.195 1 86.81 184 HIS B C 1
ATOM 3105 O O . HIS B 1 184 ? 8.328 8.414 7.062 1 86.81 184 HIS B O 1
ATOM 3111 N N . ILE B 1 185 ? 10.422 8.078 6.461 1 86.25 185 ILE B N 1
ATOM 3112 C CA . ILE B 1 185 ? 10.945 8.375 7.793 1 86.25 185 ILE B CA 1
ATOM 3113 C C . ILE B 1 185 ? 10.734 9.852 8.117 1 86.25 185 ILE B C 1
ATOM 3115 O O . ILE B 1 185 ? 10.406 10.203 9.25 1 86.25 185 ILE B O 1
ATOM 3119 N N . ASP B 1 186 ? 10.898 10.656 7.105 1 93.69 186 ASP B N 1
ATOM 3120 C CA . ASP B 1 186 ? 10.68 12.086 7.273 1 93.69 186 ASP B CA 1
ATOM 3121 C C . ASP B 1 186 ? 9.227 12.375 7.66 1 93.69 186 ASP B C 1
ATOM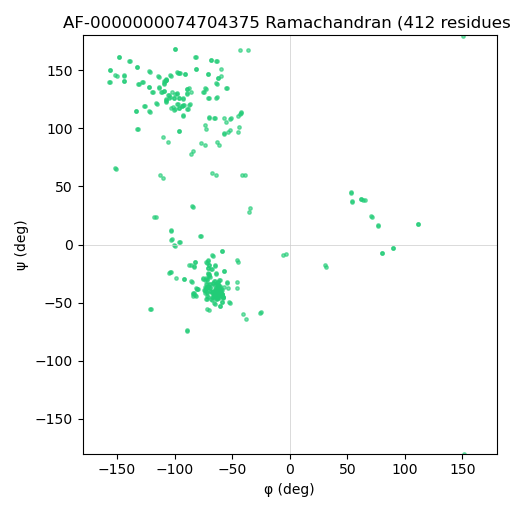 3123 O O . ASP B 1 186 ? 8.953 13.305 8.414 1 93.69 186 ASP B O 1
ATOM 3127 N N . VAL B 1 187 ? 8.367 11.602 7.137 1 95 187 VAL B N 1
ATOM 3128 C CA . VAL B 1 187 ? 6.961 11.766 7.473 1 95 187 VAL B CA 1
ATOM 3129 C C . VAL B 1 187 ? 6.766 11.602 8.977 1 95 187 VAL B C 1
ATOM 3131 O O . VAL B 1 187 ? 6.125 12.438 9.625 1 95 187 VAL B O 1
ATOM 3134 N N . LEU B 1 188 ? 7.395 10.633 9.602 1 92.62 188 LEU B N 1
ATOM 3135 C CA . LEU B 1 188 ? 7.27 10.367 11.023 1 92.62 188 LEU B CA 1
ATOM 3136 C C . LEU B 1 188 ? 7.992 11.438 11.844 1 92.62 188 LEU B C 1
ATOM 3138 O O . LEU B 1 188 ? 7.414 12.016 12.766 1 92.62 188 LEU B O 1
ATOM 3142 N N . SER B 1 189 ? 9.148 11.695 11.422 1 93.88 189 SER B N 1
ATOM 3143 C CA . SER B 1 189 ? 9.977 12.625 12.195 1 93.88 189 SER B CA 1
ATOM 3144 C C . SER B 1 189 ? 9.383 14.023 12.18 1 93.88 189 SER B C 1
ATOM 3146 O O . SER B 1 189 ? 9.32 14.688 13.219 1 93.88 189 SER B O 1
ATOM 3148 N N . GLU B 1 190 ? 8.938 14.414 11 1 96.12 190 GLU B N 1
ATOM 3149 C CA . GLU B 1 190 ? 8.391 15.766 10.898 1 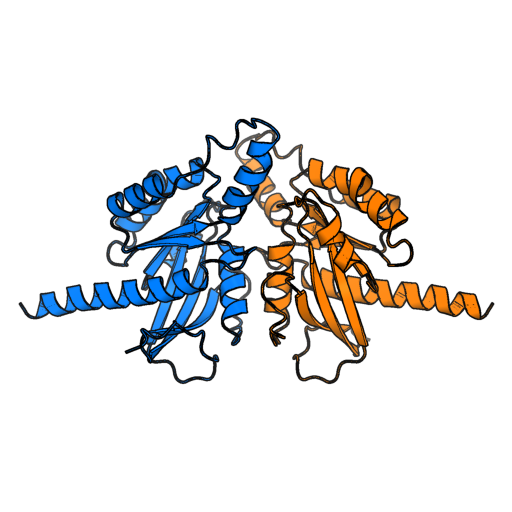96.12 190 GLU B CA 1
ATOM 3150 C C . GLU B 1 190 ? 7.035 15.867 11.586 1 96.12 190 GLU B C 1
ATOM 3152 O O . GLU B 1 190 ? 6.672 16.938 12.094 1 96.12 190 GLU B O 1
ATOM 3157 N N . SER B 1 191 ? 6.309 14.805 11.625 1 96.38 191 SER B N 1
ATOM 3158 C CA . SER B 1 191 ? 5.059 14.797 12.383 1 96.38 191 SER B CA 1
ATOM 3159 C C . SER B 1 191 ? 5.312 15.016 13.867 1 96.38 191 SER B C 1
ATOM 3161 O O . SER B 1 191 ? 4.605 15.789 14.516 1 96.38 191 SER B O 1
ATOM 3163 N N . VAL B 1 192 ? 6.324 14.344 14.391 1 95.25 192 VAL B N 1
ATOM 3164 C CA . VAL B 1 192 ? 6.684 14.508 15.797 1 95.25 192 VAL B CA 1
ATOM 3165 C C . VAL B 1 192 ? 7.145 15.938 16.047 1 95.25 192 VAL B C 1
ATOM 3167 O O . VAL B 1 192 ? 6.703 16.578 17 1 95.25 192 VAL B O 1
ATOM 3170 N N . LYS B 1 193 ? 7.938 16.438 15.211 1 95.69 193 LYS B N 1
ATOM 3171 C CA . LYS B 1 193 ? 8.469 17.781 15.359 1 95.69 193 LYS B CA 1
ATOM 3172 C C . LYS B 1 193 ? 7.352 18.828 15.289 1 95.69 193 LYS B C 1
ATOM 3174 O O . LYS B 1 193 ? 7.395 19.828 15.992 1 95.69 193 LYS B O 1
ATOM 3179 N N . ALA B 1 194 ? 6.414 18.562 14.438 1 96.25 194 ALA B N 1
ATOM 3180 C CA . ALA B 1 194 ? 5.281 19.484 14.32 1 96.25 194 ALA B CA 1
ATOM 3181 C C . ALA B 1 194 ? 4.543 19.609 15.648 1 96.25 194 ALA B C 1
ATOM 3183 O O . ALA B 1 194 ? 4.113 20.703 16.031 1 96.25 194 ALA B O 1
ATOM 3184 N N . VAL B 1 195 ? 4.418 18.547 16.344 1 95.25 195 VAL B N 1
ATOM 3185 C CA . VAL B 1 195 ? 3.723 18.531 17.625 1 95.25 195 VAL B CA 1
ATOM 3186 C C . VAL B 1 195 ? 4.57 19.25 18.672 1 95.25 195 VAL B C 1
ATOM 3188 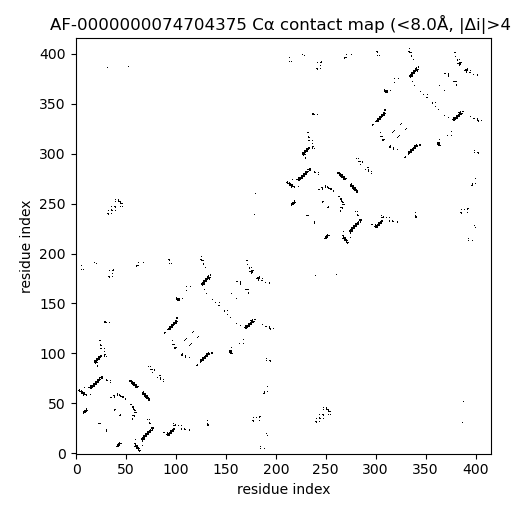O O . VAL B 1 195 ? 4.047 20.031 19.469 1 95.25 195 VAL B O 1
ATOM 3191 N N . ILE B 1 196 ? 5.848 19 18.641 1 90.94 196 ILE B N 1
ATOM 3192 C CA . ILE B 1 196 ? 6.766 19.594 19.609 1 90.94 196 ILE B CA 1
ATOM 3193 C C . ILE B 1 196 ? 6.809 21.109 19.422 1 90.94 196 ILE B C 1
ATOM 3195 O O . ILE B 1 196 ? 6.777 21.859 20.391 1 90.94 196 ILE B O 1
ATOM 3199 N N . VAL B 1 197 ? 6.844 21.562 18.219 1 86.25 197 VAL B N 1
ATOM 3200 C CA . VAL B 1 197 ? 6.934 22.984 17.891 1 86.25 197 VAL B CA 1
ATOM 3201 C C . VAL B 1 197 ? 5.656 23.703 18.344 1 86.25 197 VAL B C 1
ATOM 3203 O O . VAL B 1 197 ? 5.715 24.781 18.922 1 86.25 197 VAL B O 1
ATOM 3206 N N . LYS B 1 198 ? 4.547 23.109 18.078 1 83.81 198 LYS B N 1
ATOM 3207 C CA . LYS B 1 198 ? 3.271 23.734 18.438 1 83.81 198 LYS B CA 1
ATOM 3208 C C . LYS B 1 198 ? 3.109 23.812 19.953 1 83.81 198 LYS B C 1
ATOM 3210 O O . LYS B 1 198 ? 2.578 24.797 20.469 1 83.81 198 LYS B O 1
ATOM 3215 N N . SER B 1 199 ? 3.498 22.766 20.625 1 79.19 199 SER B N 1
ATOM 3216 C CA . SER B 1 199 ? 3.395 22.75 22.078 1 79.19 199 SER B CA 1
ATOM 3217 C C . SER B 1 199 ? 4.25 23.844 22.703 1 79.19 199 SER B C 1
ATOM 3219 O O . SER B 1 199 ? 3.863 24.438 23.719 1 79.19 199 SER B O 1
ATOM 3221 N N . LYS B 1 200 ? 5.371 24.109 22.172 1 75.19 200 LYS B N 1
ATOM 3222 C CA . LYS B 1 200 ? 6.266 25.141 22.688 1 75.19 200 LYS B CA 1
ATOM 3223 C C . LYS B 1 200 ? 5.691 26.531 22.469 1 75.19 200 LYS B C 1
ATOM 3225 O O . LYS B 1 200 ? 5.816 27.422 23.312 1 75.19 200 LYS B O 1
ATOM 3230 N N . LYS B 1 201 ? 5.031 26.672 21.422 1 69.56 201 LYS B N 1
ATOM 3231 C CA . LYS B 1 201 ? 4.434 27.969 21.125 1 69.56 201 LYS B CA 1
ATOM 3232 C C . LYS B 1 201 ? 3.256 28.266 22.047 1 69.56 201 LYS B C 1
ATOM 3234 O O . LYS B 1 201 ? 3.072 29.406 22.484 1 69.56 201 LYS B O 1
ATOM 3239 N N . GLN B 1 202 ? 2.535 27.234 22.328 1 66.56 202 GLN B N 1
ATOM 3240 C CA . GLN B 1 202 ? 1.398 27.422 23.234 1 66.56 202 GLN B CA 1
ATOM 3241 C C . GLN B 1 202 ? 1.859 27.609 24.672 1 66.56 202 GLN B C 1
ATOM 3243 O O . GLN B 1 202 ? 1.225 28.328 25.438 1 66.56 202 GLN B O 1
ATOM 3248 N N . GLY B 1 203 ? 2.893 26.828 25.062 1 58.72 203 GLY B N 1
ATOM 3249 C CA . GLY B 1 203 ? 3.43 26.969 26.406 1 58.72 203 GLY B CA 1
ATOM 3250 C C . GLY B 1 203 ? 4.012 28.359 26.656 1 58.72 203 GLY B C 1
ATOM 3251 O O . GLY B 1 203 ? 3.879 28.891 27.766 1 58.72 203 GLY B O 1
ATOM 3252 N N . ASN B 1 204 ? 4.699 28.844 25.703 1 53.91 204 ASN B N 1
ATOM 3253 C CA . ASN B 1 204 ? 5.285 30.172 25.875 1 53.91 204 ASN B CA 1
ATOM 3254 C C . ASN B 1 204 ? 4.211 31.25 25.938 1 53.91 204 ASN B C 1
ATOM 3256 O O . ASN B 1 204 ? 4.434 32.312 26.5 1 53.91 204 ASN B O 1
ATOM 3260 N N . CYS B 1 205 ? 3.061 30.875 25.406 1 49.5 205 CYS B N 1
ATOM 3261 C CA . CYS B 1 205 ? 2.014 31.891 25.484 1 49.5 205 CYS B CA 1
ATOM 3262 C C . CYS B 1 205 ? 1.442 31.984 26.906 1 49.5 205 CYS B C 1
ATOM 3264 O O . CYS B 1 205 ? 0.839 33 27.266 1 49.5 205 CYS B O 1
ATOM 3266 N N . VAL B 1 206 ? 1.456 30.938 27.625 1 47.91 206 VAL B N 1
ATOM 3267 C CA . VAL B 1 206 ? 0.91 31.031 28.969 1 47.91 206 VAL B CA 1
ATOM 3268 C C . VAL B 1 206 ? 1.85 31.859 29.844 1 47.91 206 VAL B C 1
ATOM 3270 O O . VAL B 1 206 ? 1.485 32.25 30.953 1 47.91 206 VAL B O 1
ATOM 3273 N N . ILE B 1 207 ? 3.092 31.891 29.5 1 44 207 ILE B N 1
ATOM 3274 C CA . ILE B 1 207 ? 3.975 32.625 30.406 1 44 207 ILE B CA 1
ATOM 3275 C C . ILE B 1 207 ? 3.914 34.094 30.109 1 44 207 ILE B C 1
ATOM 3277 O O . ILE B 1 207 ? 4.387 34.938 30.891 1 44 207 ILE B O 1
ATOM 3281 N N . LEU B 1 208 ? 3.4 34.406 29.016 1 36.97 208 LEU B N 1
ATOM 3282 C CA . LEU B 1 208 ? 3.381 35.844 28.984 1 36.97 208 LEU B CA 1
ATOM 3283 C C . LEU B 1 208 ? 2.174 36.406 29.734 1 36.97 208 LEU B C 1
ATOM 3285 O O . LEU B 1 208 ? 1.061 35.906 29.594 1 36.97 208 LEU B O 1
#

Solvent-accessible surface area (backbone atoms only — not comparable to full-atom values): 22421 Å² total; per-residue (Å²): 131,84,78,65,69,68,44,58,34,61,58,86,50,85,57,75,46,80,40,36,34,37,40,41,45,52,69,90,30,48,64,68,42,37,53,42,43,46,26,59,67,11,67,23,54,54,73,64,79,58,69,94,84,62,57,56,42,40,33,28,34,25,56,88,91,38,34,33,35,34,41,39,33,62,51,66,48,72,54,79,62,60,56,70,47,55,70,62,50,76,82,41,43,26,36,39,40,38,20,23,33,73,32,54,65,38,47,53,34,44,60,73,46,51,46,51,50,37,56,72,78,46,64,80,39,44,34,35,35,33,33,23,51,44,59,55,57,57,50,42,58,60,42,50,72,71,52,85,57,81,67,63,84,45,41,60,48,73,66,58,48,49,51,50,24,58,73,71,60,29,76,41,73,46,58,21,14,56,91,71,67,34,46,54,66,53,54,54,52,50,47,52,48,41,40,55,54,52,51,51,56,55,53,56,53,68,71,102,130,85,78,63,71,67,43,58,34,62,58,87,51,84,56,76,45,80,39,36,35,38,40,42,46,54,70,92,30,46,64,66,42,38,51,42,44,47,28,60,68,12,67,23,53,54,72,66,80,61,69,95,85,62,61,57,43,43,33,28,34,25,56,85,88,37,35,34,34,35,39,37,32,64,53,66,48,72,53,79,63,63,55,71,46,56,70,63,50,75,83,40,44,27,35,38,41,38,22,22,33,72,32,55,66,37,49,53,36,44,61,72,47,51,45,52,50,35,57,72,75,46,66,80,42,45,34,34,34,34,32,23,51,45,58,54,58,58,50,39,57,63,41,50,74,70,52,85,56,81,66,64,85,47,41,60,47,72,68,59,48,50,52,49,23,59,73,70,61,29,75,43,73,45,58,22,13,55,90,73,67,34,48,55,67,54,54,55,53,51,48,53,48,42,39,55,54,52,51,50,56,56,54,56,52,69,70,99

Sequence (416 aa):
MADGVPVIANNDADFERKLKCVFLGDSNTGKTCLLLQLCYSSNNLSRKQVESFTSAYLANIDVNGKIYQLELWDTESQREKGTSRQTKYPETDVFCLCFSVADMESFRNVERKWHKELKQLAPKAPIVLIGTKLDLRDEFKKRGKCEASRHGADMVTHKEAKKMAKKINAIKYIECSALKQRGHIDVLSESVKAVIVKSKKQGNCVILMADGVPVIANNDADFERKLKCVFLGDSNTGKTCLLLQLCYSSNNLSRKQVESFTSAYLANIDVNGKIYQLELWDTESQREKGTSRQTKYPETDVFCLCFSVADMESFRNVERKWHKELKQLAPKAPIVLIGTKLDLRDEFKKRGKCEASRHGADMVTHKEAKKMAKKINAIKYIECSALKQRGHIDVLSESVKAVIVKSKKQGNCVIL

pLDDT: mean 79.94, std 20.42, range [20.12, 98.81]

Nearest PDB structures (foldseek):
  2h7v-assembly1_A  TM=8.510E-01  e=4.278E-19  Homo sapiens
  3b13-assembly1_D  TM=8.657E-01  e=2.640E-18  Homo sapiens
  7u2p-assembly1_B  TM=8.582E-01  e=3.187E-18  Homo sapiens
  7use-assembly1_F  TM=8.616E-01  e=4.945E-18  Homo sapiens
  2atx-assembly1_A  TM=8.557E-01  e=8.170E-18  Homo sapiens

Organism: Acropora cervicornis (NCBI:txid6130)

Radius of gyration: 22.34 Å; Cα contacts (8 Å, |Δi|>4): 793; chains: 2; bounding box: 54×80×56 Å